Protein AF-0000000078948720 (afdb_homodimer)

Nearest PDB structures (foldseek):
  5k2m-assembly1_A  TM=8.219E-01  e=7.216E-17  Thermococcus kodakarensis KOD1
  3vpd-assembly1_A-2  TM=7.847E-01  e=1.470E-16  Thermus thermophilus
  3vpc-assembly1_D  TM=8.184E-01  e=1.320E-15  Sulfurisphaera tokodaii
  3vpd-assembly1_B-2  TM=8.109E-01  e=1.244E-15  Thermus thermophilus
  3vpc-assembly1_C  TM=8.112E-01  e=2.020E-14  Sulfurisphaera tokodaii

Organism: Halalkalibacterium halodurans (strain ATCC BAA-125 / DSM 18197 / FERM 7344 / JCM 9153 / C-125) (NCBI:txid272558)

Secondary structure (DSSP, 8-state):
--EEEEEES-HHHHHHHHHHHHHTT--EEEEETTSEEEETTSPPPSEEEEE---TTGGGGT-TTHHHHHHHHHHHHHHTT-EEES-HHHHHHHT-HHHHHHHHHHTT-----EEEEESHHHHHHHHGGGTTS-EEEEESS-STTTT-EEESSHHHHHHHHTSTTPPPPTTS-EEEEE----SSSEEEEEEEETTEEEEEEEEE-TT-S----SHHHHGGG----TTS----SEEEETT---THHHHHHHHHHHTT--EEEEEEEE-TT--EEEEEEESS----HHHHHHHT--HHHHHHHHHHHHHHH-/--EEEEEES-HHHHHHHHHHHHHTT--EEEEETTSEEEETTSPPPSEEEEE---TTGGGGT-TTHHHHHHHHHHHHHHTT-EEES-HHHHHHHT-HHHHHHHHHHTT-----EEEEESHHHHHHHHGGGTTS-EEEEESS-STTTT-EEESSHHHHHHHHTSTTPPPPTTSPEEEEE----SSSEEEEEEEETTEEEEEEEEE-TT-S----SHHHHGGG----TTS----SEEEETT---THHHHHHHHHHHTT--EEEEEEEE-TT--EEEEEEESS----HHHHHHHT--HHHHHHHHHHHHHHH-

Structure (mmCIF, N/CA/C/O backbone):
data_AF-0000000078948720-model_v1
#
loop_
_entity.id
_entity.type
_entity.pdbx_description
1 polymer 'BH0835 protein'
#
loop_
_atom_site.group_PDB
_atom_site.id
_atom_site.type_symbol
_atom_site.label_atom_id
_atom_site.label_alt_id
_atom_site.label_comp_id
_atom_site.label_asym_id
_atom_site.label_entity_id
_atom_site.label_seq_id
_atom_site.pdbx_PDB_ins_code
_atom_site.Cartn_x
_atom_site.Cartn_y
_atom_site.Cartn_z
_atom_site.occupancy
_atom_site.B_iso_or_equiv
_atom_site.auth_seq_id
_atom_site.auth_comp_id
_atom_site.auth_asym_id
_atom_site.auth_atom_id
_atom_site.pdbx_PDB_model_num
ATOM 1 N N . MET A 1 1 ? -27.234 -14.805 13.117 1 80.62 1 MET A N 1
ATOM 2 C CA . MET A 1 1 ? -26.109 -15.719 12.938 1 80.62 1 MET A CA 1
ATOM 3 C C . MET A 1 1 ? -24.984 -15.039 12.164 1 80.62 1 MET A C 1
ATOM 5 O O . MET A 1 1 ? -25.234 -14.258 11.25 1 80.62 1 MET A O 1
ATOM 9 N N . LYS A 1 2 ? -23.766 -15.18 12.555 1 94.31 2 LYS A N 1
ATOM 10 C CA . LYS A 1 2 ? -22.609 -14.578 11.875 1 94.31 2 LYS A CA 1
ATOM 11 C C . LYS A 1 2 ? -22.406 -15.195 10.5 1 94.31 2 LYS A C 1
ATOM 13 O O . LYS A 1 2 ? -22.844 -16.312 10.242 1 94.31 2 LYS A O 1
ATOM 18 N N . LYS A 1 3 ? -21.922 -14.422 9.641 1 98.25 3 LYS A N 1
ATOM 19 C CA . LYS A 1 3 ? -21.797 -14.844 8.25 1 98.25 3 LYS A CA 1
ATOM 20 C C . LYS A 1 3 ? -20.328 -14.797 7.805 1 98.25 3 LYS A C 1
ATOM 22 O O . LYS A 1 3 ? -19.469 -14.281 8.523 1 98.25 3 LYS A O 1
ATOM 27 N N . ILE A 1 4 ? -20.156 -15.508 6.68 1 98.81 4 ILE A N 1
ATOM 28 C CA . ILE A 1 4 ? -18.906 -15.344 5.93 1 98.81 4 ILE A CA 1
ATOM 29 C C . ILE A 1 4 ? -19.078 -14.234 4.895 1 98.81 4 ILE A C 1
ATOM 31 O O . ILE A 1 4 ? -20.016 -14.258 4.09 1 98.81 4 ILE A O 1
ATOM 35 N N . TYR A 1 5 ? -18.234 -13.242 4.945 1 98.88 5 TYR A N 1
ATOM 36 C CA . TYR A 1 5 ? -18.203 -12.172 3.957 1 98.88 5 TYR A CA 1
ATOM 37 C C . TYR A 1 5 ? -17.078 -12.375 2.953 1 98.88 5 TYR A C 1
ATOM 39 O O . TYR A 1 5 ? -15.914 -12.461 3.336 1 98.88 5 TYR A O 1
ATOM 47 N N . VAL A 1 6 ? -17.422 -12.523 1.682 1 98.88 6 VAL A N 1
ATOM 48 C CA . VAL A 1 6 ? -16.422 -12.766 0.649 1 98.88 6 VAL A CA 1
ATOM 49 C C . VAL A 1 6 ? -16.156 -11.477 -0.128 1 98.88 6 VAL A C 1
ATOM 51 O O . VAL A 1 6 ? -17.016 -11.016 -0.88 1 98.88 6 VAL A O 1
ATOM 54 N N . ILE A 1 7 ? -15 -10.945 0.055 1 98.81 7 ILE A N 1
ATOM 55 C CA . ILE A 1 7 ? -14.578 -9.711 -0.591 1 98.81 7 ILE A CA 1
ATOM 56 C C . ILE A 1 7 ? -13.914 -10.031 -1.929 1 98.81 7 ILE A C 1
ATOM 58 O O . ILE A 1 7 ? -12.93 -10.773 -1.979 1 98.81 7 ILE A O 1
ATOM 62 N N . HIS A 1 8 ? -14.453 -9.508 -3.01 1 98.44 8 HIS A N 1
ATOM 63 C CA . HIS A 1 8 ? -13.898 -9.836 -4.32 1 98.44 8 HIS A CA 1
ATOM 64 C C . HIS A 1 8 ? -14.375 -8.852 -5.379 1 98.44 8 HIS A C 1
ATOM 66 O O . HIS A 1 8 ? -15.062 -7.875 -5.062 1 98.44 8 HIS A O 1
ATOM 72 N N . GLU A 1 9 ? -13.891 -9 -6.605 1 97.69 9 GLU A N 1
ATOM 73 C CA . GLU A 1 9 ? -14.391 -8.195 -7.719 1 97.69 9 GLU A CA 1
ATOM 74 C C . GLU A 1 9 ? -14.539 -9.039 -8.984 1 97.69 9 GLU A C 1
ATOM 76 O O . GLU A 1 9 ? -14.609 -8.508 -10.086 1 97.69 9 GLU A O 1
ATOM 81 N N . ASN A 1 10 ? -14.445 -10.344 -8.883 1 95.94 10 ASN A N 1
ATOM 82 C CA . ASN A 1 10 ? -14.484 -11.266 -10.016 1 95.94 10 ASN A CA 1
ATOM 83 C C . ASN A 1 10 ? -15.523 -12.367 -9.805 1 95.94 10 ASN A C 1
ATOM 85 O O . ASN A 1 10 ? -15.227 -13.375 -9.164 1 95.94 10 ASN A O 1
ATOM 89 N N . ASP A 1 11 ? -16.609 -12.234 -10.422 1 96.06 11 ASP A N 1
ATOM 90 C CA . ASP A 1 11 ? -17.719 -13.164 -10.25 1 96.06 11 ASP A CA 1
ATOM 91 C C . ASP A 1 11 ? -17.359 -14.555 -10.766 1 96.06 11 ASP A C 1
ATOM 93 O O . ASP A 1 11 ? -17.672 -15.562 -10.133 1 96.06 11 ASP A O 1
ATOM 97 N N . GLU A 1 12 ? -16.688 -14.594 -11.82 1 93.56 12 GLU A N 1
ATOM 98 C CA . GLU A 1 12 ? -16.359 -15.859 -12.469 1 93.56 12 GLU A CA 1
ATOM 99 C C . GLU A 1 12 ? -15.453 -16.719 -11.586 1 93.56 12 GLU A C 1
ATOM 101 O O . GLU A 1 12 ? -15.562 -17.938 -11.586 1 93.56 12 GLU A O 1
ATOM 106 N N . TRP A 1 13 ? -14.625 -16.031 -10.859 1 92.56 13 TRP A N 1
ATOM 107 C CA . TRP A 1 13 ? -13.68 -16.75 -10.008 1 92.56 13 TRP A CA 1
ATOM 108 C C . TRP A 1 13 ? -14.32 -17.125 -8.672 1 92.56 13 TRP A C 1
ATOM 110 O O . TRP A 1 13 ? -13.969 -18.141 -8.07 1 92.56 13 TRP A O 1
ATOM 120 N N . THR A 1 14 ? -15.258 -16.312 -8.242 1 96.81 14 THR A N 1
ATOM 121 C CA . THR A 1 14 ? -15.734 -16.422 -6.867 1 96.81 14 THR A CA 1
ATOM 122 C C . THR A 1 14 ? -16.953 -17.344 -6.797 1 96.81 14 THR A C 1
ATOM 124 O O . THR A 1 14 ? -17.219 -17.938 -5.75 1 96.81 14 THR A O 1
ATOM 127 N N . VAL A 1 15 ? -17.609 -17.578 -7.941 1 97 15 VAL A N 1
ATOM 128 C CA . VAL A 1 15 ? -18.828 -18.391 -7.98 1 97 15 VAL A CA 1
ATOM 129 C C . VAL A 1 15 ? -18.516 -19.797 -7.473 1 97 15 VAL A C 1
ATOM 131 O O . VAL A 1 15 ? -19.359 -20.422 -6.828 1 97 15 VAL A O 1
ATOM 134 N N . HIS A 1 16 ? -17.328 -20.312 -7.68 1 96.62 16 HIS A N 1
ATOM 135 C CA . HIS A 1 16 ? -16.938 -21.656 -7.262 1 96.62 16 HIS A CA 1
ATOM 136 C C . HIS A 1 16 ? -16.938 -21.781 -5.742 1 96.62 16 HIS A C 1
ATOM 138 O O . HIS A 1 16 ? -17.281 -22.828 -5.199 1 96.62 16 HIS A O 1
ATOM 144 N N . LEU A 1 17 ? -16.484 -20.719 -5.059 1 98.12 17 LEU A N 1
ATOM 145 C CA . LEU A 1 17 ? -16.531 -20.719 -3.602 1 98.12 17 LEU A CA 1
ATOM 146 C C . LEU A 1 17 ? -17.969 -20.672 -3.1 1 98.12 17 LEU A C 1
ATOM 148 O O . LEU A 1 17 ? -18.328 -21.406 -2.174 1 98.12 17 LEU A O 1
ATOM 152 N N . PHE A 1 18 ? -18.797 -19.844 -3.688 1 98.56 18 PHE A N 1
ATOM 153 C CA . PHE A 1 18 ? -20.188 -19.719 -3.27 1 98.56 18 PHE A CA 1
ATOM 154 C C . PHE A 1 18 ? -20.906 -21.062 -3.383 1 98.56 18 PHE A C 1
ATOM 156 O O . PHE A 1 18 ? -21.656 -21.453 -2.486 1 98.56 18 PHE A O 1
ATOM 163 N N . LYS A 1 19 ? -20.641 -21.75 -4.445 1 98.19 19 LYS A N 1
ATOM 164 C CA . LYS A 1 19 ? -21.25 -23.078 -4.625 1 98.19 19 LYS A CA 1
ATOM 165 C C . LYS A 1 19 ? -20.875 -24 -3.475 1 98.19 19 LYS A C 1
ATOM 167 O O . LYS A 1 19 ? -21.734 -24.734 -2.965 1 98.19 19 LYS A O 1
ATOM 172 N N . ARG A 1 20 ? -19.594 -24 -3.092 1 98.5 20 ARG A N 1
ATOM 173 C CA . ARG A 1 20 ? -19.141 -24.859 -1.997 1 98.5 20 ARG A CA 1
ATOM 174 C C . ARG A 1 20 ? -19.766 -24.422 -0.674 1 98.5 20 ARG A C 1
ATOM 176 O O . ARG A 1 20 ? -20.141 -25.25 0.152 1 98.5 20 ARG A O 1
ATOM 183 N N . LEU A 1 21 ? -19.859 -23.078 -0.406 1 98.75 21 LEU A N 1
ATOM 184 C CA . LEU A 1 21 ? -20.484 -22.578 0.812 1 98.75 21 LEU A CA 1
ATOM 185 C C . LEU A 1 21 ? -21.953 -23.016 0.893 1 98.75 21 LEU A C 1
ATOM 187 O O . LEU A 1 21 ? -22.422 -23.438 1.956 1 98.75 21 LEU A O 1
ATOM 191 N N . GLU A 1 22 ? -22.625 -22.938 -0.228 1 98.62 22 GLU A N 1
ATOM 192 C CA . GLU A 1 22 ? -24.016 -23.375 -0.285 1 98.62 22 GLU A CA 1
ATOM 193 C C . GLU A 1 22 ? -24.156 -24.875 -0.02 1 98.62 22 GLU A C 1
ATOM 195 O O . GLU A 1 22 ? -25.031 -25.297 0.722 1 98.62 22 GLU A O 1
ATOM 200 N N . GLU A 1 23 ? -23.297 -25.625 -0.616 1 98.38 23 GLU A N 1
ATOM 201 C CA . GLU A 1 23 ? -23.281 -27.062 -0.413 1 98.38 23 GLU A CA 1
ATOM 202 C C . GLU A 1 23 ? -23.125 -27.406 1.063 1 98.38 23 GLU A C 1
ATOM 204 O O . GLU A 1 23 ? -23.703 -28.391 1.541 1 98.38 23 GLU A O 1
ATOM 209 N N . LEU A 1 24 ? -22.391 -26.609 1.765 1 98.38 24 LEU A N 1
ATOM 210 C CA . LEU A 1 24 ? -22.109 -26.875 3.174 1 98.38 24 LEU A CA 1
ATOM 211 C C . LEU A 1 24 ? -23.156 -26.188 4.062 1 98.38 24 LEU A C 1
ATOM 213 O O . LEU A 1 24 ? -23.078 -26.281 5.289 1 98.38 24 LEU A O 1
ATOM 217 N N . GLY A 1 25 ? -24.047 -25.438 3.494 1 98.12 25 GLY A N 1
ATOM 218 C CA . GLY A 1 25 ? -25.094 -24.766 4.242 1 98.12 25 GLY A CA 1
ATOM 219 C C . GLY A 1 25 ? -24.578 -23.594 5.055 1 98.12 25 GLY A C 1
ATOM 220 O O . GLY A 1 25 ? -25.109 -23.297 6.125 1 98.12 25 GLY A O 1
ATOM 221 N N . LEU A 1 26 ? -23.562 -22.969 4.617 1 98.31 26 LEU A N 1
ATOM 222 C CA . LEU A 1 26 ? -22.953 -21.875 5.371 1 98.31 26 LEU A CA 1
ATOM 223 C C . LEU A 1 26 ? -23.547 -20.547 4.953 1 98.31 26 LEU A C 1
ATOM 225 O O . LEU A 1 26 ? -23.703 -20.266 3.76 1 98.31 26 LEU A O 1
ATOM 229 N N . PRO A 1 27 ? -23.953 -19.75 5.934 1 98.5 27 PRO A N 1
ATOM 230 C CA . PRO A 1 27 ? -24.391 -18.391 5.594 1 98.5 27 PRO A CA 1
ATOM 231 C C . PRO A 1 27 ? -23.266 -17.5 5.082 1 98.5 27 PRO A C 1
ATOM 233 O O . PRO A 1 27 ? -22.172 -17.5 5.652 1 98.5 27 PRO A O 1
ATOM 236 N N . TYR A 1 28 ? -23.484 -16.781 3.982 1 98.69 28 TYR A N 1
ATOM 237 C CA . TYR A 1 28 ? -22.453 -15.914 3.443 1 98.69 28 TYR A CA 1
ATOM 238 C C . TYR A 1 28 ? -23.047 -14.672 2.809 1 98.69 28 TYR A C 1
ATOM 240 O O . TYR A 1 28 ? -24.266 -14.609 2.584 1 98.69 28 TYR A O 1
ATOM 248 N N . GLU A 1 29 ? -22.25 -13.609 2.65 1 98.56 29 GLU A N 1
ATOM 249 C CA . GLU A 1 29 ? -22.594 -12.391 1.926 1 98.56 29 GLU A CA 1
ATOM 250 C C . GLU A 1 29 ? -21.562 -12.078 0.854 1 98.56 29 GLU A C 1
ATOM 252 O O . GLU A 1 29 ? -20.359 -12.242 1.078 1 98.56 29 GLU A O 1
ATOM 257 N N . ASP A 1 30 ? -22.047 -11.703 -0.293 1 98.38 30 ASP A N 1
ATOM 258 C CA . ASP A 1 30 ? -21.219 -11.32 -1.436 1 98.38 30 ASP A CA 1
ATOM 259 C C . ASP A 1 30 ? -20.828 -9.852 -1.359 1 98.38 30 ASP A C 1
ATOM 261 O O . ASP A 1 30 ? -21.656 -8.969 -1.604 1 98.38 30 ASP A O 1
ATOM 265 N N . TRP A 1 31 ? -19.594 -9.547 -1.039 1 98.38 31 TRP A N 1
ATOM 266 C CA . TRP A 1 31 ? -19.062 -8.188 -1.033 1 98.38 31 TRP A CA 1
ATOM 267 C C . TRP A 1 31 ? -18.25 -7.91 -2.299 1 98.38 31 TRP A C 1
ATOM 269 O O . TRP A 1 31 ? -17.031 -8.023 -2.297 1 98.38 31 TRP A O 1
ATOM 279 N N . HIS A 1 32 ? -18.969 -7.582 -3.363 1 97.94 32 HIS A N 1
ATOM 280 C CA . HIS A 1 32 ? -18.344 -7.25 -4.637 1 97.94 32 HIS A CA 1
ATOM 281 C C . HIS A 1 32 ? -17.844 -5.805 -4.648 1 97.94 32 HIS A C 1
ATOM 283 O O . HIS A 1 32 ? -18.656 -4.871 -4.566 1 97.94 32 HIS A O 1
ATOM 289 N N . LEU A 1 33 ? -16.562 -5.547 -4.855 1 97.81 33 LEU A N 1
ATOM 290 C CA . LEU A 1 33 ? -15.977 -4.234 -4.645 1 97.81 33 LEU A CA 1
ATOM 291 C C . LEU A 1 33 ? -15.672 -3.555 -5.973 1 97.81 33 LEU A C 1
ATOM 293 O O . LEU A 1 33 ? -14.633 -2.896 -6.117 1 97.81 33 LEU A O 1
ATOM 297 N N . ARG A 1 34 ? -16.5 -3.811 -6.98 1 95.56 34 ARG A N 1
ATOM 298 C CA . ARG A 1 34 ? -16.391 -2.961 -8.164 1 95.56 34 ARG A CA 1
ATOM 299 C C . ARG A 1 34 ? -16.562 -1.491 -7.797 1 95.56 34 ARG A C 1
ATOM 301 O O . ARG A 1 34 ? -15.992 -0.613 -8.445 1 95.56 34 ARG A O 1
ATOM 308 N N . SER A 1 35 ? -17.406 -1.245 -6.902 1 96.31 35 SER A N 1
ATOM 309 C CA . SER A 1 35 ? -17.656 0.013 -6.211 1 96.31 35 SER A CA 1
ATOM 310 C C . SER A 1 35 ? -18.047 -0.228 -4.754 1 96.31 35 SER A C 1
ATOM 312 O O . SER A 1 35 ? -18.188 -1.375 -4.324 1 96.31 35 SER A O 1
ATOM 314 N N . GLY A 1 36 ? -18.078 0.883 -3.951 1 96.88 36 GLY A N 1
ATOM 315 C CA . GLY A 1 36 ? -18.469 0.676 -2.57 1 96.88 36 GLY A CA 1
ATOM 316 C C . GLY A 1 36 ? -18.297 1.908 -1.704 1 96.88 36 GLY A C 1
ATOM 317 O O . GLY A 1 36 ? -17.781 2.932 -2.17 1 96.88 36 GLY A O 1
ATOM 318 N N . SER A 1 37 ? -18.875 1.785 -0.561 1 97.56 37 SER A N 1
ATOM 319 C CA . SER A 1 37 ? -18.766 2.826 0.457 1 97.56 37 SER A CA 1
ATOM 320 C C . SER A 1 37 ? -18.609 2.225 1.85 1 97.56 37 SER A C 1
ATOM 322 O O . SER A 1 37 ? -19.156 1.159 2.137 1 97.56 37 SER A O 1
ATOM 324 N N . ILE A 1 38 ? -17.812 2.877 2.674 1 98 38 ILE A N 1
ATOM 325 C CA . ILE A 1 38 ? -17.562 2.457 4.047 1 98 38 ILE A CA 1
ATOM 326 C C . ILE A 1 38 ? -17.797 3.631 4.996 1 98 38 ILE A C 1
ATOM 328 O O . ILE A 1 38 ? -17.234 4.711 4.805 1 98 38 ILE A O 1
ATOM 332 N N . LYS A 1 39 ? -18.625 3.463 5.922 1 97.75 39 LYS A N 1
ATOM 333 C CA . LYS A 1 39 ? -18.703 4.418 7.023 1 97.75 39 LYS A CA 1
ATOM 334 C C . LYS A 1 39 ? -17.656 4.125 8.086 1 97.75 39 LYS A C 1
ATOM 336 O O . LYS A 1 39 ? -17.875 3.303 8.977 1 97.75 39 LYS A O 1
ATOM 341 N N . LEU A 1 40 ? -16.547 4.848 8.07 1 97.62 40 LEU A N 1
ATOM 342 C CA . LEU A 1 40 ? -15.406 4.539 8.914 1 97.62 40 LEU A CA 1
ATOM 343 C C . LEU A 1 40 ? -15.75 4.719 10.391 1 97.62 40 LEU A C 1
ATOM 345 O O . LEU A 1 40 ? -15.125 4.098 11.258 1 97.62 40 LEU A O 1
ATOM 349 N N . HIS A 1 41 ? -16.703 5.52 10.672 1 94.5 41 HIS A N 1
ATOM 350 C CA . HIS A 1 41 ? -17.062 5.84 12.055 1 94.5 41 HIS A CA 1
ATOM 351 C C . HIS A 1 41 ? -18 4.801 12.641 1 94.5 41 HIS A C 1
ATOM 353 O O . HIS A 1 41 ? -18.359 4.871 13.82 1 94.5 41 HIS A O 1
ATOM 359 N N . GLU A 1 42 ? -18.422 3.883 11.867 1 96.94 42 GLU A N 1
ATOM 360 C CA . GLU A 1 42 ? -19.266 2.785 12.328 1 96.94 42 GLU A CA 1
ATOM 361 C C . GLU A 1 42 ? -18.5 1.468 12.352 1 96.94 42 GLU A C 1
ATOM 363 O O . GLU A 1 42 ? -17.562 1.276 11.578 1 96.94 42 GLU A O 1
ATOM 368 N N . ALA A 1 43 ? -18.938 0.59 13.227 1 97.62 43 ALA A N 1
ATOM 369 C CA . ALA A 1 43 ? -18.312 -0.728 13.297 1 97.62 43 ALA A CA 1
ATOM 370 C C . ALA A 1 43 ? -18.766 -1.607 12.125 1 97.62 43 ALA A C 1
ATOM 372 O O . ALA A 1 43 ? -19.922 -1.561 11.719 1 97.62 43 ALA A O 1
ATOM 373 N N . PRO A 1 44 ? -17.875 -2.406 11.547 1 98 44 PRO A N 1
ATOM 374 C CA . PRO A 1 44 ? -18.281 -3.389 10.547 1 98 44 PRO A CA 1
ATOM 375 C C . PRO A 1 44 ? -19.109 -4.527 11.133 1 98 44 PRO A C 1
ATOM 377 O O . PRO A 1 44 ? -19.156 -4.688 12.359 1 98 44 PRO A O 1
ATOM 380 N N . PRO A 1 45 ? -19.781 -5.25 10.266 1 97.81 45 PRO A N 1
ATOM 381 C CA . PRO A 1 45 ? -20.5 -6.414 10.781 1 97.81 45 PRO A CA 1
ATOM 382 C C . PRO A 1 45 ? -19.578 -7.465 11.391 1 97.81 45 PRO A C 1
ATOM 384 O O . PRO A 1 45 ? -18.359 -7.375 11.25 1 97.81 45 PRO A O 1
ATOM 387 N N . GLU A 1 46 ? -20.266 -8.352 12.164 1 97.56 46 GLU A N 1
ATOM 388 C CA . GLU A 1 46 ? -19.516 -9.469 12.734 1 97.56 46 GLU A CA 1
ATOM 389 C C . GLU A 1 46 ? -19.516 -10.664 11.781 1 97.56 46 GLU A C 1
ATOM 391 O O . GLU A 1 46 ? -20.438 -10.844 10.992 1 97.56 46 GLU A O 1
ATOM 396 N N . GLY A 1 47 ? -18.438 -11.469 11.898 1 98.31 47 GLY A N 1
ATOM 397 C CA . GLY A 1 47 ? -18.281 -12.641 11.055 1 98.31 47 GLY A CA 1
ATOM 398 C C . GLY A 1 47 ? -16.844 -12.875 10.625 1 98.31 47 GLY A C 1
ATOM 399 O O . GLY A 1 47 ? -15.914 -12.453 11.312 1 98.31 47 GLY A O 1
ATOM 400 N N . VAL A 1 48 ? -16.719 -13.711 9.594 1 98.75 48 VAL A N 1
ATOM 401 C CA . VAL A 1 48 ? -15.422 -14.031 9 1 98.75 48 VAL A CA 1
ATOM 402 C C . VAL A 1 48 ? -15.32 -13.398 7.617 1 98.75 48 VAL A C 1
ATOM 404 O O . VAL A 1 48 ? -16.25 -13.492 6.816 1 98.75 48 VAL A O 1
ATOM 407 N N . PHE A 1 49 ? -14.273 -12.734 7.383 1 98.94 49 PHE A N 1
ATOM 408 C CA . PHE A 1 49 ? -14.086 -12.039 6.113 1 98.94 49 PHE A CA 1
ATOM 409 C C . PHE A 1 49 ? -12.961 -12.68 5.309 1 98.94 49 PHE A C 1
ATOM 411 O O . PHE A 1 49 ? -11.859 -12.883 5.824 1 98.94 49 PHE A O 1
ATOM 418 N N . TYR A 1 50 ? -13.25 -13.094 4.121 1 98.88 50 TYR A N 1
ATOM 419 C CA . TYR A 1 50 ? -12.258 -13.672 3.223 1 98.88 50 TYR A CA 1
ATOM 420 C C . TYR A 1 50 ? -12.023 -12.773 2.014 1 98.88 50 TYR A C 1
ATOM 422 O O . TYR A 1 50 ? -12.938 -12.547 1.217 1 98.88 50 TYR A O 1
ATOM 430 N N . ASN A 1 51 ? -10.781 -12.258 1.896 1 98.88 51 ASN A N 1
ATOM 431 C CA . ASN A 1 51 ? -10.406 -11.352 0.818 1 98.88 51 ASN A CA 1
ATOM 432 C C . ASN A 1 51 ? -9.828 -12.109 -0.376 1 98.88 51 ASN A C 1
ATOM 434 O O . ASN A 1 51 ? -8.797 -12.773 -0.259 1 98.88 51 ASN A O 1
ATOM 438 N N . ARG A 1 52 ? -10.5 -11.953 -1.535 1 98.38 52 ARG A N 1
ATOM 439 C CA . ARG A 1 52 ? -10.086 -12.562 -2.793 1 98.38 52 ARG A CA 1
ATOM 440 C C . ARG A 1 52 ? -9.812 -11.5 -3.852 1 98.38 52 ARG A C 1
ATOM 442 O O . ARG A 1 52 ? -10.117 -11.695 -5.031 1 98.38 52 ARG A O 1
ATOM 449 N N . MET A 1 53 ? -9.305 -10.359 -3.391 1 97.88 53 MET A N 1
ATOM 450 C CA . MET A 1 53 ? -9.031 -9.266 -4.32 1 97.88 53 MET A CA 1
ATOM 451 C C . MET A 1 53 ? -7.863 -9.609 -5.238 1 97.88 53 MET A C 1
ATOM 453 O O . MET A 1 53 ? -6.852 -10.141 -4.785 1 97.88 53 MET A O 1
ATOM 457 N N . SER A 1 54 ? -8.055 -9.25 -6.484 1 94.19 54 SER A N 1
ATOM 458 C CA . SER A 1 54 ? -7.059 -9.586 -7.496 1 94.19 54 SER A CA 1
ATOM 459 C C . SER A 1 54 ? -6.277 -8.352 -7.938 1 94.19 54 SER A C 1
ATOM 461 O O . SER A 1 54 ? -6.855 -7.277 -8.117 1 94.19 54 SER A O 1
ATOM 463 N N . ALA A 1 55 ? -5.02 -8.57 -8.203 1 93.75 55 ALA A N 1
ATOM 464 C CA . ALA A 1 55 ? -4.152 -7.508 -8.703 1 93.75 55 ALA A CA 1
ATOM 465 C C . ALA A 1 55 ? -4.531 -7.117 -10.133 1 93.75 55 ALA A C 1
ATOM 467 O O . ALA A 1 55 ? -4.191 -6.027 -10.594 1 93.75 55 ALA A O 1
ATOM 468 N N . SER A 1 56 ? -5.211 -7.969 -10.859 1 92.31 56 SER A N 1
ATOM 469 C CA . SER A 1 56 ? -5.488 -7.734 -12.273 1 92.31 56 SER A CA 1
ATOM 470 C C . SER A 1 56 ? -6.883 -7.152 -12.477 1 92.31 56 SER A C 1
ATOM 472 O O . SER A 1 56 ? -7.418 -7.18 -13.586 1 92.31 56 SER A O 1
ATOM 474 N N . SER A 1 57 ? -7.496 -6.652 -11.383 1 94.38 57 SER A N 1
ATOM 475 C CA . SER A 1 57 ? -8.867 -6.152 -11.422 1 94.38 57 SER A CA 1
ATOM 476 C C . SER A 1 57 ? -9.047 -5.105 -12.516 1 94.38 57 SER A C 1
ATOM 478 O O . SER A 1 57 ? -10.125 -4.992 -13.102 1 94.38 57 SER A O 1
ATOM 480 N N . HIS A 1 58 ? -8.016 -4.348 -12.875 1 92.81 58 HIS A N 1
ATOM 481 C CA . HIS A 1 58 ? -8.094 -3.277 -13.859 1 92.81 58 HIS A CA 1
ATOM 482 C C . HIS A 1 58 ? -8.383 -3.832 -15.25 1 92.81 58 HIS A C 1
ATOM 484 O O . HIS A 1 58 ? -8.938 -3.133 -16.094 1 92.81 58 HIS A O 1
ATOM 490 N N . THR A 1 59 ? -8.07 -5.117 -15.492 1 91.31 59 THR A N 1
ATOM 491 C CA . THR A 1 59 ? -8.297 -5.73 -16.797 1 91.31 59 THR A CA 1
ATOM 492 C C . THR A 1 59 ? -9.781 -6.043 -17 1 91.31 59 THR A C 1
ATOM 494 O O . THR A 1 59 ? -10.211 -6.34 -18.109 1 91.31 59 THR A O 1
ATOM 497 N N . ARG A 1 60 ? -10.539 -5.969 -15.961 1 92.5 60 ARG A N 1
ATOM 498 C CA . ARG A 1 60 ? -11.969 -6.262 -16.031 1 92.5 60 ARG A CA 1
ATOM 499 C C . ARG A 1 60 ? -12.797 -5.016 -15.719 1 92.5 60 ARG A C 1
ATOM 501 O O . ARG A 1 60 ? -13.969 -5.113 -15.375 1 92.5 60 ARG A O 1
ATOM 508 N N . GLY A 1 61 ? -12.18 -3.893 -15.766 1 93.5 61 GLY A N 1
ATOM 509 C CA . GLY A 1 61 ? -12.883 -2.633 -15.586 1 93.5 61 GLY A CA 1
ATOM 510 C C . GLY A 1 61 ? -13.031 -2.234 -14.125 1 93.5 61 GLY A C 1
ATOM 511 O O . GLY A 1 61 ? -13.797 -1.324 -13.805 1 93.5 61 GLY A O 1
ATOM 512 N N . HIS A 1 62 ? -12.336 -2.902 -13.219 1 95.94 62 HIS A N 1
ATOM 513 C CA . HIS A 1 62 ? -12.398 -2.605 -11.789 1 95.94 62 HIS A CA 1
ATOM 514 C C . HIS A 1 62 ? -11.078 -2.045 -11.281 1 95.94 62 HIS A C 1
ATOM 516 O O . HIS A 1 62 ? -10.516 -2.551 -10.305 1 95.94 62 HIS A O 1
ATOM 522 N N . ARG A 1 63 ? -10.688 -0.929 -11.875 1 95.5 63 ARG A N 1
ATOM 523 C CA . ARG A 1 63 ? -9.352 -0.362 -11.703 1 95.5 63 ARG A CA 1
ATOM 524 C C . ARG A 1 63 ? -9.062 -0.098 -10.227 1 95.5 63 ARG A C 1
ATOM 526 O O . ARG A 1 63 ? -7.938 -0.303 -9.766 1 95.5 63 ARG A O 1
ATOM 533 N N . TYR A 1 64 ? -10.062 0.357 -9.445 1 97.44 64 TYR A N 1
ATOM 534 C CA . TYR A 1 64 ? -9.789 0.871 -8.109 1 97.44 64 TYR A CA 1
ATOM 535 C C . TYR A 1 64 ? -10.258 -0.111 -7.043 1 97.44 64 TYR A C 1
ATOM 537 O O . TYR A 1 64 ? -10.273 0.214 -5.852 1 97.44 64 TYR A O 1
ATOM 545 N N . ALA A 1 65 ? -10.617 -1.322 -7.445 1 98 65 ALA A N 1
ATOM 546 C CA . ALA A 1 65 ? -11.117 -2.328 -6.512 1 98 65 ALA A CA 1
ATOM 547 C C . ALA A 1 65 ? -10.062 -2.674 -5.465 1 98 65 ALA A C 1
ATOM 549 O O . ALA A 1 65 ? -10.367 -2.795 -4.277 1 98 65 ALA A O 1
ATOM 550 N N . PRO A 1 66 ? -8.805 -2.818 -5.848 1 98.06 66 PRO A N 1
ATOM 551 C CA . PRO A 1 66 ? -7.805 -3.125 -4.824 1 98.06 66 PRO A CA 1
ATOM 552 C C . PRO A 1 66 ? -7.637 -1.997 -3.811 1 98.06 66 PRO A C 1
ATOM 554 O O . PRO A 1 66 ? -7.426 -2.258 -2.623 1 98.06 66 PRO A O 1
ATOM 557 N N . GLU A 1 67 ? -7.703 -0.723 -4.262 1 98.19 67 GLU A N 1
ATOM 558 C CA . GLU A 1 67 ? -7.629 0.41 -3.344 1 98.19 67 GLU A CA 1
ATOM 559 C C . GLU A 1 67 ? -8.789 0.391 -2.352 1 98.19 67 GLU A C 1
ATOM 561 O O . GLU A 1 67 ? -8.586 0.566 -1.148 1 98.19 67 GLU A O 1
ATOM 566 N N . LEU A 1 68 ? -9.969 0.162 -2.881 1 98.56 68 LEU A N 1
ATOM 567 C CA . LEU A 1 68 ? -11.141 0.076 -2.01 1 98.56 68 LEU A CA 1
ATOM 568 C C . LEU A 1 68 ? -11.008 -1.092 -1.039 1 98.56 68 LEU A C 1
ATOM 570 O O . LEU A 1 68 ? -11.32 -0.958 0.146 1 98.56 68 LEU A O 1
ATOM 574 N N . ALA A 1 69 ? -10.539 -2.223 -1.556 1 98.75 69 ALA A N 1
ATOM 575 C CA . ALA A 1 69 ? -10.32 -3.375 -0.687 1 98.75 69 ALA A CA 1
ATOM 576 C C . ALA A 1 69 ? -9.352 -3.031 0.443 1 98.75 69 ALA A C 1
ATOM 578 O O . ALA A 1 69 ? -9.555 -3.445 1.588 1 98.75 69 ALA A O 1
ATOM 579 N N . GLY A 1 70 ? -8.312 -2.295 0.096 1 98.69 70 GLY A N 1
ATOM 580 C CA . GLY A 1 70 ? -7.387 -1.853 1.128 1 98.69 70 GLY A CA 1
ATOM 581 C C . GLY A 1 70 ? -8.062 -1.069 2.238 1 98.69 70 GLY A C 1
ATOM 582 O O . GLY A 1 70 ? -7.766 -1.274 3.418 1 98.69 70 GLY A O 1
ATOM 583 N N . ALA A 1 71 ? -8.93 -0.206 1.878 1 98.69 71 ALA A N 1
ATOM 584 C CA . ALA A 1 71 ? -9.672 0.583 2.857 1 98.69 71 ALA A CA 1
ATOM 585 C C . ALA A 1 71 ? -10.578 -0.305 3.707 1 98.69 71 ALA A C 1
ATOM 587 O O . ALA A 1 71 ? -10.633 -0.152 4.93 1 98.69 71 ALA A O 1
ATOM 588 N N . VAL A 1 72 ? -11.25 -1.229 3.045 1 98.81 72 VAL A N 1
ATOM 589 C CA . VAL A 1 72 ? -12.141 -2.158 3.736 1 98.81 72 VAL A CA 1
ATOM 590 C C . VAL A 1 72 ? -11.344 -2.977 4.75 1 98.81 72 VAL A C 1
ATOM 592 O O . VAL A 1 72 ? -11.758 -3.121 5.902 1 98.81 72 VAL A O 1
ATOM 595 N N . LEU A 1 73 ? -10.227 -3.477 4.344 1 98.81 73 LEU A N 1
ATOM 596 C CA . LEU A 1 73 ? -9.406 -4.328 5.203 1 98.81 73 LEU A CA 1
ATOM 597 C C . LEU A 1 73 ? -8.891 -3.545 6.402 1 98.81 73 LEU A C 1
ATOM 599 O O . LEU A 1 73 ? -8.875 -4.055 7.527 1 98.81 73 LEU A O 1
ATOM 603 N N . ALA A 1 74 ? -8.453 -2.301 6.164 1 98.5 74 ALA A N 1
ATOM 604 C CA . ALA A 1 74 ? -8.008 -1.466 7.273 1 98.5 74 ALA A CA 1
ATOM 605 C C . ALA A 1 74 ? -9.117 -1.279 8.305 1 98.5 74 ALA A C 1
ATOM 607 O O . ALA A 1 74 ? -8.875 -1.367 9.508 1 98.5 74 ALA A O 1
ATOM 608 N N . TRP A 1 75 ? -10.297 -1.046 7.809 1 98.69 75 TRP A N 1
ATOM 609 C CA . TRP A 1 75 ? -11.484 -0.864 8.633 1 98.69 75 TRP A CA 1
ATOM 610 C C . TRP A 1 75 ? -11.797 -2.131 9.422 1 98.69 75 TRP A C 1
ATOM 612 O O . TRP A 1 75 ? -12.023 -2.076 10.633 1 98.69 75 TRP A O 1
ATOM 622 N N . LEU A 1 76 ? -11.773 -3.26 8.805 1 98.75 76 LEU A N 1
ATOM 623 C CA . LEU A 1 76 ? -12.062 -4.543 9.438 1 98.75 76 LEU A CA 1
ATOM 624 C C . LEU A 1 76 ? -11.008 -4.875 10.492 1 98.75 76 LEU A C 1
ATOM 626 O O . LEU A 1 76 ? -11.344 -5.273 11.609 1 98.75 76 LEU A O 1
ATOM 630 N N . GLU A 1 77 ? -9.766 -4.723 10.172 1 98.44 77 GLU A N 1
ATOM 631 C CA . GLU A 1 77 ? -8.664 -5.094 11.062 1 98.44 77 GLU A CA 1
ATOM 632 C C . GLU A 1 77 ? -8.625 -4.191 12.289 1 98.44 77 GLU A C 1
ATOM 634 O O . GLU A 1 77 ? -8.359 -4.656 13.398 1 98.44 77 GLU A O 1
ATOM 639 N N . ARG A 1 78 ? -8.867 -2.939 12.102 1 97.62 78 ARG A N 1
ATOM 640 C CA . ARG A 1 78 ? -8.906 -2.029 13.242 1 97.62 78 ARG A CA 1
ATOM 641 C C . ARG A 1 78 ? -9.938 -2.492 14.273 1 97.62 78 ARG A C 1
ATOM 643 O O . ARG A 1 78 ? -9.727 -2.34 15.477 1 97.62 78 ARG A O 1
ATOM 650 N N . HIS A 1 79 ? -11 -3.062 13.805 1 97.88 79 HIS A N 1
ATOM 651 C CA . HIS A 1 79 ? -12.086 -3.473 14.688 1 97.88 79 HIS A CA 1
ATOM 652 C C . HIS A 1 79 ? -11.891 -4.91 15.164 1 97.88 79 HIS A C 1
ATOM 654 O O . HIS A 1 79 ? -12.805 -5.496 15.758 1 97.88 79 HIS A O 1
ATOM 660 N N . GLY A 1 80 ? -10.797 -5.555 14.812 1 97.56 80 GLY A N 1
ATOM 661 C CA . GLY A 1 80 ? -10.453 -6.867 15.336 1 97.56 80 GLY A CA 1
ATOM 662 C C . GLY A 1 80 ? -11.227 -7.992 14.68 1 97.56 80 GLY A C 1
ATOM 663 O O . GLY A 1 80 ? -11.398 -9.062 15.266 1 97.56 80 GLY A O 1
ATOM 664 N N . ARG A 1 81 ? -11.734 -7.773 13.492 1 98.44 81 ARG A N 1
ATOM 665 C CA . ARG A 1 81 ? -12.461 -8.828 12.797 1 98.44 81 ARG A CA 1
ATOM 666 C C . ARG A 1 81 ? -11.516 -9.922 12.32 1 98.44 81 ARG A C 1
ATOM 668 O O . ARG A 1 81 ? -10.328 -9.68 12.117 1 98.44 81 ARG A O 1
ATOM 675 N N . THR A 1 82 ? -12.062 -11.156 12.211 1 98.56 82 THR A N 1
ATOM 676 C CA . THR A 1 82 ? -11.32 -12.258 11.602 1 98.56 82 THR A CA 1
ATOM 677 C C . THR A 1 82 ? -11.25 -12.086 10.086 1 98.56 82 THR A C 1
ATOM 679 O O . THR A 1 82 ? -12.258 -12.211 9.398 1 98.56 82 THR A O 1
ATOM 682 N N . VAL A 1 83 ? -10.086 -11.781 9.602 1 98.81 83 VAL A N 1
ATOM 683 C CA . VAL A 1 83 ? -9.898 -11.539 8.18 1 98.81 83 VAL A CA 1
ATOM 684 C C . VAL A 1 83 ? -8.898 -12.539 7.609 1 98.81 83 VAL A C 1
ATOM 686 O O . VAL A 1 83 ? -7.785 -12.672 8.117 1 98.81 83 VAL A O 1
ATOM 689 N N . ILE A 1 84 ? -9.281 -13.328 6.625 1 98.88 84 ILE A N 1
ATOM 690 C CA . ILE A 1 84 ? -8.414 -14.234 5.879 1 98.88 84 ILE A CA 1
ATOM 691 C C . ILE A 1 84 ? -7.84 -13.516 4.66 1 98.88 84 ILE A C 1
ATOM 693 O O . ILE A 1 84 ? -8.586 -12.984 3.838 1 98.88 84 ILE A O 1
ATOM 697 N N . ASN A 1 85 ? -6.531 -13.586 4.555 1 98.81 85 ASN A N 1
ATOM 698 C CA . ASN A 1 85 ? -5.836 -12.844 3.512 1 98.81 85 ASN A CA 1
ATOM 699 C C . ASN A 1 85 ? -6.102 -11.344 3.617 1 98.81 85 ASN A C 1
ATOM 701 O O . ASN A 1 85 ? -6.594 -10.727 2.67 1 98.81 85 ASN A O 1
ATOM 705 N N . GLY A 1 86 ? -5.652 -10.805 4.746 1 98.69 86 GLY A N 1
ATOM 706 C CA . GLY A 1 86 ? -5.895 -9.406 5.086 1 98.69 86 GLY A CA 1
ATOM 707 C C . GLY A 1 86 ? -5.008 -8.445 4.32 1 98.69 86 GLY A C 1
ATOM 708 O O . GLY A 1 86 ? -4.684 -8.68 3.154 1 98.69 86 GLY A O 1
ATOM 709 N N . SER A 1 87 ? -4.68 -7.293 4.926 1 98.44 87 SER A N 1
ATOM 710 C CA . SER A 1 87 ? -3.963 -6.188 4.301 1 98.44 87 SER A CA 1
ATOM 711 C C . SER A 1 87 ? -2.582 -6.625 3.822 1 98.44 87 SER A C 1
ATOM 713 O O . SER A 1 87 ? -2.143 -6.238 2.738 1 98.44 87 SER A O 1
ATOM 715 N N . ARG A 1 88 ? -1.864 -7.391 4.641 1 98.06 88 ARG A N 1
ATOM 716 C CA . ARG A 1 88 ? -0.533 -7.844 4.25 1 98.06 88 ARG A CA 1
ATOM 717 C C . ARG A 1 88 ? -0.6 -8.734 3.016 1 98.06 88 ARG A C 1
ATOM 719 O O . ARG A 1 88 ? 0.223 -8.609 2.105 1 98.06 88 ARG A O 1
ATOM 726 N N . ALA A 1 89 ? -1.597 -9.625 2.982 1 98.69 89 ALA A N 1
ATOM 727 C CA . ALA A 1 89 ? -1.798 -10.461 1.8 1 98.69 89 ALA A CA 1
ATOM 728 C C . ALA A 1 89 ? -2.068 -9.602 0.565 1 98.69 89 ALA A C 1
ATOM 730 O O . ALA A 1 89 ? -1.519 -9.859 -0.508 1 98.69 89 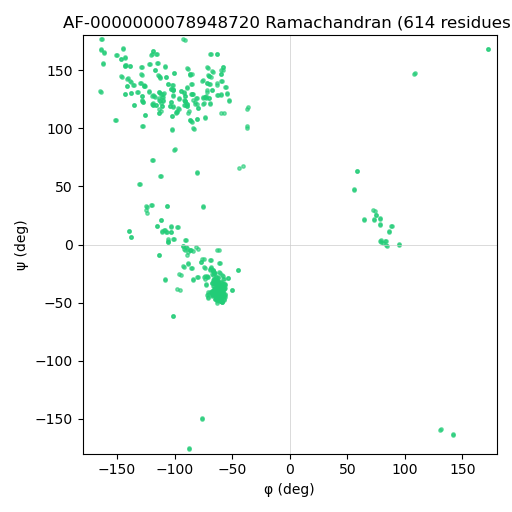ALA A O 1
ATOM 731 N N . LEU A 1 90 ? -2.902 -8.609 0.745 1 98.56 90 LEU A N 1
ATOM 732 C CA . LEU A 1 90 ? -3.201 -7.719 -0.372 1 98.56 90 LEU A CA 1
ATOM 733 C C . LEU A 1 90 ? -1.938 -7.012 -0.854 1 98.56 90 LEU A C 1
ATOM 735 O O . LEU A 1 90 ? -1.723 -6.867 -2.059 1 98.56 90 LEU A O 1
ATOM 739 N N . GLN A 1 91 ? -1.091 -6.625 0.055 1 97.94 91 GLN A N 1
ATOM 740 C CA . GLN A 1 91 ? 0.162 -5.961 -0.29 1 97.94 91 GLN A CA 1
ATOM 741 C C . GLN A 1 91 ? 1.029 -6.852 -1.176 1 97.94 91 GLN A C 1
ATOM 743 O O . GLN A 1 91 ? 1.648 -6.375 -2.129 1 97.94 91 GLN A O 1
ATOM 748 N N . LEU A 1 92 ? 1.09 -8.086 -0.859 1 98.25 92 LEU A N 1
ATOM 749 C CA . LEU A 1 92 ? 1.877 -9.008 -1.674 1 98.25 92 LEU A CA 1
ATOM 750 C C . LEU A 1 92 ? 1.183 -9.289 -3.002 1 98.25 92 LEU A C 1
ATOM 752 O O . LEU A 1 92 ? 1.841 -9.422 -4.035 1 98.25 92 LEU A O 1
ATOM 756 N N . GLU A 1 93 ? -0.148 -9.32 -2.947 1 97.81 93 GLU A N 1
ATOM 757 C CA . GLU A 1 93 ? -0.911 -9.594 -4.16 1 97.81 93 GLU A CA 1
ATOM 758 C C . GLU A 1 93 ? -0.66 -8.531 -5.227 1 97.81 93 GLU A C 1
ATOM 760 O O . GLU A 1 93 ? -0.534 -8.844 -6.41 1 97.81 93 GLU A O 1
ATOM 765 N N . VAL A 1 94 ? -0.456 -7.27 -4.824 1 97.69 94 VAL A N 1
ATOM 766 C CA . VAL A 1 94 ? -0.428 -6.188 -5.805 1 97.69 94 VAL A CA 1
ATOM 767 C C . VAL A 1 94 ? 1.016 -5.766 -6.066 1 97.69 94 VAL A C 1
ATOM 769 O O . VAL A 1 94 ? 1.263 -4.727 -6.68 1 97.69 94 VAL A O 1
ATOM 772 N N . SER A 1 95 ? 2.02 -6.508 -5.609 1 98.12 95 SER A N 1
ATOM 773 C CA . SER A 1 95 ? 3.41 -6.105 -5.801 1 98.12 95 SER A CA 1
ATOM 774 C C . SER A 1 95 ? 4.332 -7.316 -5.855 1 98.12 95 SER A C 1
ATOM 776 O O . SER A 1 95 ? 4.676 -7.891 -4.82 1 98.12 95 SER A O 1
ATOM 778 N N . LYS A 1 96 ? 4.816 -7.621 -7.07 1 97.69 96 LYS A N 1
ATOM 779 C CA . LYS A 1 96 ? 5.777 -8.711 -7.211 1 97.69 96 LYS A CA 1
ATOM 780 C C . LYS A 1 96 ? 7.09 -8.383 -6.508 1 97.69 96 LYS A C 1
ATOM 782 O O . LYS A 1 96 ? 7.762 -9.273 -5.988 1 97.69 96 LYS A O 1
ATOM 787 N N . VAL A 1 97 ? 7.453 -7.125 -6.41 1 98.44 97 VAL A N 1
ATOM 788 C CA . VAL A 1 97 ? 8.641 -6.715 -5.664 1 98.44 97 VAL A CA 1
ATOM 789 C C . VAL A 1 97 ? 8.516 -7.156 -4.207 1 98.44 97 VAL A C 1
ATOM 791 O O . VAL A 1 97 ? 9.422 -7.785 -3.664 1 98.44 97 VAL A O 1
ATOM 794 N N . ASN A 1 98 ? 7.375 -6.863 -3.592 1 98.5 98 ASN A N 1
ATOM 795 C CA . ASN A 1 98 ? 7.156 -7.266 -2.207 1 98.5 98 ASN A CA 1
ATOM 796 C C . ASN A 1 98 ? 7.168 -8.781 -2.055 1 98.5 98 ASN A C 1
ATOM 798 O O . ASN A 1 98 ? 7.625 -9.305 -1.037 1 98.5 98 ASN A O 1
ATOM 802 N N . GLN A 1 99 ? 6.656 -9.477 -3.061 1 98.5 99 GLN A N 1
ATOM 803 C CA . GLN A 1 99 ? 6.707 -10.938 -3.023 1 98.5 99 GLN A CA 1
ATOM 804 C C . GLN A 1 99 ? 8.148 -11.43 -2.965 1 98.5 99 GLN A C 1
ATOM 806 O O . GLN A 1 99 ? 8.492 -12.266 -2.121 1 98.5 99 GLN A O 1
ATOM 811 N N . TYR A 1 100 ? 8.977 -10.93 -3.816 1 98.56 100 TYR A N 1
ATOM 812 C CA . TYR A 1 100 ? 10.359 -11.391 -3.898 1 98.56 100 TYR A CA 1
ATOM 813 C C . TYR A 1 100 ? 11.117 -11.07 -2.619 1 98.56 100 TYR A C 1
ATOM 815 O O . TYR A 1 100 ? 11.906 -11.883 -2.133 1 98.56 100 TYR A O 1
ATOM 823 N N . MET A 1 101 ? 10.867 -9.875 -2.086 1 98.44 101 MET A N 1
ATOM 824 C CA . MET A 1 101 ? 11.508 -9.539 -0.82 1 98.44 101 MET A CA 1
ATOM 825 C C . MET A 1 101 ? 11.07 -10.492 0.287 1 98.44 101 MET A C 1
ATOM 827 O O . MET A 1 101 ? 11.898 -10.945 1.08 1 98.44 101 MET A O 1
ATOM 831 N N . ALA A 1 102 ? 9.789 -10.812 0.317 1 98.25 102 ALA A N 1
ATOM 832 C CA . ALA A 1 102 ? 9.273 -11.742 1.326 1 98.25 102 ALA A CA 1
ATOM 833 C C . ALA A 1 102 ? 9.875 -13.133 1.149 1 98.25 102 ALA A C 1
ATOM 835 O O . ALA A 1 102 ? 10.312 -13.758 2.121 1 98.25 102 ALA A O 1
ATOM 836 N N . LEU A 1 103 ? 9.922 -13.617 -0.084 1 98.69 103 LEU A N 1
ATOM 837 C CA . LEU A 1 103 ? 10.461 -14.938 -0.385 1 98.69 103 LEU A CA 1
ATOM 838 C C . LEU A 1 103 ? 11.938 -15.023 -0.007 1 98.69 103 LEU A C 1
ATOM 840 O O . LEU A 1 103 ? 12.359 -15.961 0.675 1 98.69 103 LEU A O 1
ATOM 844 N N . GLU A 1 104 ? 12.672 -14.039 -0.363 1 97.94 104 GLU A N 1
ATOM 845 C CA . GLU A 1 104 ? 14.117 -14.055 -0.153 1 97.94 104 GLU A CA 1
ATOM 846 C C . GLU A 1 104 ? 14.461 -13.906 1.327 1 97.94 104 GLU A C 1
ATOM 848 O O . GLU A 1 104 ? 15.516 -14.359 1.771 1 97.94 104 GLU A O 1
ATOM 853 N N . THR A 1 105 ? 13.625 -13.273 2.09 1 97.31 105 THR A N 1
ATOM 854 C CA . THR A 1 105 ? 13.805 -13.195 3.535 1 97.31 105 THR A CA 1
ATOM 855 C C . THR A 1 105 ? 13.883 -14.586 4.148 1 97.31 105 THR A C 1
ATOM 857 O O . THR A 1 105 ? 14.562 -14.789 5.156 1 97.31 105 THR A O 1
ATOM 860 N N . PHE A 1 106 ? 13.227 -15.57 3.549 1 97.62 106 PHE A N 1
ATOM 861 C CA . PHE A 1 106 ? 13.211 -16.938 4.066 1 97.62 106 PHE A CA 1
ATOM 862 C C . PHE A 1 106 ? 14.141 -17.828 3.26 1 97.62 106 PHE A C 1
ATOM 864 O O . PHE A 1 106 ? 14.016 -19.062 3.295 1 97.62 106 PHE A O 1
ATOM 871 N N . GLY A 1 107 ? 15 -17.266 2.486 1 97.12 107 GLY A N 1
ATOM 872 C CA . GLY A 1 107 ? 16.031 -17.984 1.767 1 97.12 107 GLY A CA 1
ATOM 873 C C . GLY A 1 107 ? 15.508 -18.688 0.52 1 97.12 107 GLY A C 1
ATOM 874 O O . GLY A 1 107 ? 16.125 -19.625 0.027 1 97.12 107 GLY A O 1
ATOM 875 N N . ILE A 1 108 ? 14.383 -18.328 0.027 1 98.38 108 ILE A N 1
ATOM 876 C CA . ILE A 1 108 ? 13.82 -18.906 -1.196 1 98.38 108 ILE A CA 1
ATOM 877 C C . ILE A 1 108 ? 14.375 -18.156 -2.408 1 98.38 108 ILE A C 1
ATOM 879 O O . ILE A 1 108 ? 14.336 -16.922 -2.463 1 98.38 108 ILE A O 1
ATOM 883 N N . THR A 1 109 ? 14.875 -18.875 -3.359 1 98.12 109 THR A N 1
ATOM 884 C CA . THR A 1 109 ? 15.5 -18.312 -4.551 1 98.12 109 THR A CA 1
ATOM 885 C C . THR A 1 109 ? 14.438 -17.766 -5.504 1 98.12 109 THR A C 1
ATOM 887 O O . THR A 1 109 ? 13.469 -18.469 -5.82 1 98.12 109 THR A O 1
ATOM 890 N N . THR A 1 110 ? 14.57 -16.531 -5.895 1 98.44 110 THR A N 1
ATOM 891 C CA . THR A 1 110 ? 13.75 -15.906 -6.93 1 98.44 110 THR A CA 1
ATOM 892 C C . THR A 1 110 ? 14.602 -15.539 -8.148 1 98.44 110 THR A C 1
ATOM 894 O O . THR A 1 110 ? 15.828 -15.445 -8.047 1 98.44 110 THR A O 1
ATOM 897 N N . PRO A 1 111 ? 14 -15.422 -9.32 1 97.81 111 PRO A N 1
ATOM 898 C CA . PRO A 1 111 ? 14.789 -15 -10.477 1 97.81 111 PRO A CA 1
ATOM 899 C C . PRO A 1 111 ? 15.422 -13.625 -10.297 1 97.81 111 PRO A C 1
ATOM 901 O O . PRO A 1 111 ? 14.836 -12.758 -9.641 1 97.81 111 PRO A O 1
ATOM 904 N N . LYS A 1 112 ? 16.625 -13.461 -10.891 1 97.62 112 LYS A N 1
ATOM 905 C CA . LYS A 1 112 ? 17.219 -12.125 -10.938 1 97.62 112 LYS A CA 1
ATOM 906 C C . LYS A 1 112 ? 16.234 -11.109 -11.523 1 97.62 112 LYS A C 1
ATOM 908 O O . LYS A 1 112 ? 15.734 -11.289 -12.633 1 97.62 112 LYS A O 1
ATOM 913 N N . THR A 1 113 ? 15.969 -10.07 -10.789 1 98.31 113 THR A N 1
ATOM 914 C CA . THR A 1 113 ? 14.938 -9.125 -11.188 1 98.31 113 THR A CA 1
ATOM 915 C C . THR A 1 113 ? 15.422 -7.688 -10.992 1 98.31 113 THR A C 1
ATOM 917 O O . THR A 1 113 ? 16.047 -7.371 -9.977 1 98.31 113 THR A O 1
ATOM 920 N N . ILE A 1 114 ? 15.148 -6.844 -11.953 1 98.5 114 ILE A N 1
ATOM 921 C CA . ILE A 1 114 ? 15.43 -5.414 -11.883 1 98.5 114 ILE A CA 1
ATOM 922 C C . ILE A 1 114 ? 14.125 -4.625 -12.016 1 98.5 114 ILE A C 1
ATOM 924 O O . ILE A 1 114 ? 13.312 -4.898 -12.898 1 98.5 114 ILE A O 1
ATOM 928 N N . VAL A 1 115 ? 13.922 -3.734 -11.07 1 98.56 115 VAL A N 1
ATOM 929 C CA . VAL A 1 115 ? 12.789 -2.818 -11.07 1 98.56 115 VAL A CA 1
ATOM 930 C C . VAL A 1 115 ? 13.117 -1.586 -11.914 1 98.56 115 VAL A C 1
ATOM 932 O O . VAL A 1 115 ? 14.227 -1.053 -11.828 1 98.56 115 VAL A O 1
ATOM 935 N N . ALA A 1 116 ? 12.156 -1.139 -12.703 1 97.88 116 ALA A N 1
ATOM 936 C CA . ALA A 1 116 ? 12.398 0.079 -13.477 1 97.88 116 ALA A CA 1
ATOM 937 C C . ALA A 1 116 ? 11.133 0.928 -13.57 1 97.88 116 ALA A C 1
ATOM 939 O O . ALA A 1 116 ? 10.047 0.408 -13.844 1 97.88 116 ALA A O 1
ATOM 940 N N . VAL A 1 117 ? 11.242 2.189 -13.266 1 97.56 117 VAL A N 1
ATOM 941 C CA . VAL A 1 117 ? 10.266 3.232 -13.57 1 97.56 117 VAL A CA 1
ATOM 942 C C . VAL A 1 117 ? 10.906 4.289 -14.469 1 97.56 117 VAL A C 1
ATOM 944 O O . VAL A 1 117 ? 11.875 4.945 -14.078 1 97.56 117 VAL A O 1
ATOM 947 N N . GLY A 1 118 ? 10.359 4.484 -15.648 1 95.19 118 GLY A N 1
ATOM 948 C CA . GLY A 1 118 ? 10.938 5.344 -16.672 1 95.19 118 GLY A CA 1
ATOM 949 C C . GLY A 1 118 ? 11.516 4.57 -17.844 1 95.19 118 GLY A C 1
ATOM 950 O O . GLY A 1 118 ? 12.094 3.498 -17.656 1 95.19 118 GLY A O 1
ATOM 951 N N . ILE A 1 119 ? 11.438 5.141 -18.984 1 93.75 119 ILE A N 1
ATOM 952 C CA . ILE A 1 119 ? 11.852 4.461 -20.219 1 93.75 119 ILE A CA 1
ATOM 953 C C . ILE A 1 119 ? 13.375 4.336 -20.234 1 93.75 119 ILE A C 1
ATOM 955 O O . ILE A 1 119 ? 13.914 3.279 -20.578 1 93.75 119 ILE A O 1
ATOM 959 N N . LYS A 1 120 ? 14.023 5.398 -19.906 1 95.44 120 LYS A N 1
ATOM 960 C CA . LYS A 1 120 ? 15.484 5.363 -19.891 1 95.44 120 LYS A CA 1
ATOM 961 C C . LYS A 1 120 ? 15.984 4.316 -18.891 1 95.44 120 LYS A C 1
ATOM 963 O O . LYS A 1 120 ? 16.922 3.568 -19.203 1 95.44 120 LYS A O 1
ATOM 968 N N . GLU A 1 121 ? 15.352 4.312 -17.75 1 96.44 121 GLU A N 1
ATOM 969 C CA . GLU A 1 121 ? 15.727 3.352 -16.719 1 96.44 121 GLU A CA 1
ATOM 970 C C . GLU A 1 121 ? 15.5 1.919 -17.188 1 96.44 121 GLU A C 1
ATOM 972 O O . GLU A 1 121 ? 16.266 1.018 -16.859 1 96.44 121 GLU A O 1
ATOM 977 N N . LEU A 1 122 ? 14.461 1.736 -17.922 1 95.44 122 LEU A N 1
ATOM 978 C CA . LEU A 1 122 ? 14.148 0.419 -18.453 1 95.44 122 LEU A CA 1
ATOM 979 C C . LEU A 1 122 ? 15.25 -0.061 -19.406 1 95.44 122 LEU A C 1
ATOM 981 O O . LEU A 1 122 ? 15.688 -1.209 -19.312 1 95.44 122 LEU A O 1
ATOM 985 N N . PHE A 1 123 ? 15.695 0.801 -20.25 1 95.19 123 PHE A N 1
ATOM 986 C CA . PHE A 1 123 ? 16.75 0.457 -21.203 1 95.19 123 PHE A CA 1
ATOM 987 C C . PHE A 1 123 ? 18.062 0.202 -20.469 1 95.19 123 PHE A C 1
ATOM 989 O O . PHE A 1 123 ? 18.781 -0.754 -20.781 1 95.19 123 PHE A O 1
ATOM 996 N N . ASP A 1 124 ? 18.312 1.02 -19.516 1 95.44 124 ASP A N 1
ATOM 997 C CA . ASP A 1 124 ? 19.531 0.826 -18.719 1 95.44 124 ASP A CA 1
ATOM 998 C C . ASP A 1 124 ? 19.5 -0.517 -18 1 95.44 124 ASP A C 1
ATOM 1000 O O . ASP A 1 124 ? 20.516 -1.208 -17.906 1 95.44 124 ASP A O 1
ATOM 1004 N N . ALA A 1 125 ? 18.359 -0.85 -17.453 1 95.62 125 ALA A N 1
ATOM 1005 C CA . ALA A 1 125 ? 18.203 -2.123 -16.766 1 95.62 125 ALA A CA 1
ATOM 1006 C C . ALA A 1 125 ? 18.406 -3.299 -17.719 1 95.62 125 ALA A C 1
ATOM 1008 O O . ALA A 1 125 ? 18.984 -4.316 -17.328 1 95.62 125 ALA A O 1
ATOM 1009 N N . ALA A 1 126 ? 17.969 -3.168 -18.891 1 95.38 126 ALA A N 1
ATOM 1010 C CA . ALA A 1 126 ? 18.078 -4.238 -19.875 1 95.38 126 ALA A CA 1
ATOM 1011 C C . ALA A 1 126 ? 19.531 -4.574 -20.156 1 95.38 126 ALA A C 1
ATOM 1013 O O . ALA A 1 126 ? 19.875 -5.719 -20.469 1 95.38 126 ALA A O 1
ATOM 1014 N N . ALA A 1 127 ? 20.359 -3.576 -20.062 1 94.94 127 ALA A N 1
ATOM 1015 C CA . ALA A 1 127 ? 21.781 -3.773 -20.328 1 94.94 127 ALA A CA 1
ATOM 1016 C C . ALA A 1 127 ? 22.375 -4.84 -19.406 1 94.94 127 ALA A C 1
ATOM 1018 O O . ALA A 1 127 ? 23.328 -5.523 -19.766 1 94.94 127 ALA A O 1
ATOM 1019 N N . SER A 1 128 ? 21.766 -4.98 -18.266 1 94.75 128 SER A N 1
ATOM 1020 C CA . SER A 1 128 ? 22.219 -5.973 -17.297 1 94.75 128 SER A CA 1
ATOM 1021 C C . SER A 1 128 ? 21.969 -7.391 -17.797 1 94.75 128 SER A C 1
ATOM 1023 O O . SER A 1 128 ? 22.516 -8.352 -17.25 1 94.75 128 SER A O 1
ATOM 1025 N N . PHE A 1 129 ? 21.188 -7.562 -18.812 1 94.81 129 PHE A N 1
ATOM 1026 C CA . PHE A 1 129 ? 20.844 -8.875 -19.344 1 94.81 129 PHE A CA 1
ATOM 1027 C C . PHE A 1 129 ? 21.453 -9.086 -20.719 1 94.81 129 PHE A C 1
ATOM 1029 O O . PHE A 1 129 ? 20.969 -9.898 -21.5 1 94.81 129 PHE A O 1
ATOM 1036 N N . GLU A 1 130 ? 22.469 -8.359 -21.047 1 92.5 130 GLU A N 1
ATOM 1037 C CA . GLU A 1 130 ? 23.141 -8.516 -22.328 1 92.5 130 GLU A CA 1
ATOM 1038 C C . GLU A 1 130 ? 23.578 -9.961 -22.547 1 92.5 130 GLU A C 1
ATOM 1040 O O . GLU A 1 130 ? 24.203 -10.562 -21.672 1 92.5 130 GLU A O 1
ATOM 1045 N N . GLY A 1 131 ? 23.234 -10.492 -23.672 1 91.62 131 GLY A N 1
ATOM 1046 C CA . GLY A 1 131 ? 23.625 -11.836 -24.047 1 91.62 131 GLY A CA 1
ATOM 1047 C C . GLY A 1 131 ? 22.781 -12.914 -23.406 1 91.62 131 GLY A C 1
ATOM 1048 O O . GLY A 1 131 ? 23.062 -14.109 -23.562 1 91.62 131 GLY A O 1
ATOM 1049 N N . GLN A 1 132 ? 21.797 -12.492 -22.688 1 92.81 132 GLN A N 1
ATOM 1050 C CA . GLN A 1 132 ? 20.906 -13.438 -22.016 1 92.81 132 GLN A CA 1
ATOM 1051 C C . GLN A 1 132 ? 19.438 -13.133 -22.312 1 92.81 132 GLN A C 1
ATOM 1053 O O . GLN A 1 132 ? 19.078 -11.977 -22.531 1 92.81 132 GLN A O 1
ATOM 1058 N N . ALA A 1 133 ? 18.672 -14.219 -22.375 1 93.88 133 ALA A N 1
ATOM 1059 C CA . ALA A 1 133 ? 17.234 -14.016 -22.5 1 93.88 133 ALA A CA 1
ATOM 1060 C C . ALA A 1 133 ? 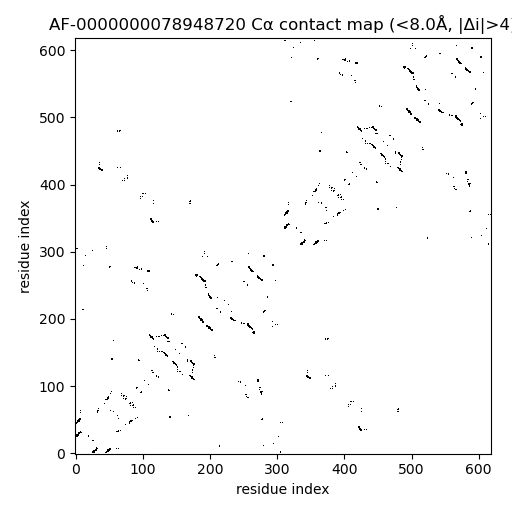16.641 -13.453 -21.219 1 93.88 133 ALA A C 1
ATOM 1062 O O . ALA A 1 133 ? 17.125 -13.758 -20.125 1 93.88 133 ALA A O 1
ATOM 1063 N N . PHE A 1 134 ? 15.641 -12.609 -21.344 1 95.88 134 PHE A N 1
ATOM 1064 C CA . PHE A 1 134 ? 14.961 -12.016 -20.188 1 95.88 134 PHE A CA 1
ATOM 1065 C C . PHE A 1 134 ? 13.508 -11.703 -20.516 1 95.88 134 PHE A C 1
ATOM 1067 O O . PHE A 1 134 ? 13.109 -11.75 -21.688 1 95.88 134 PHE A O 1
ATOM 1074 N N . ILE A 1 135 ? 12.711 -11.5 -19.531 1 95.38 135 ILE A N 1
ATOM 1075 C CA . ILE A 1 135 ? 11.305 -11.172 -19.734 1 95.38 135 ILE A CA 1
ATOM 1076 C C . ILE A 1 135 ? 10.984 -9.836 -19.062 1 95.38 135 ILE A C 1
ATOM 1078 O O . ILE A 1 135 ? 11.719 -9.391 -18.172 1 95.38 135 ILE A O 1
ATOM 1082 N N . THR A 1 136 ? 9.969 -9.133 -19.516 1 94.75 136 THR A N 1
ATOM 1083 C CA . THR A 1 136 ? 9.344 -8.047 -18.766 1 94.75 136 THR A CA 1
ATOM 1084 C C . THR A 1 136 ? 8.047 -8.523 -18.109 1 94.75 136 THR A C 1
ATOM 1086 O O . THR A 1 136 ? 7.395 -9.445 -18.609 1 94.75 136 THR A O 1
ATOM 1089 N N . LYS A 1 137 ? 7.781 -7.965 -17 1 94.38 137 LYS A N 1
ATOM 1090 C CA . LYS A 1 137 ? 6.527 -8.211 -16.297 1 94.38 137 LYS A CA 1
ATOM 1091 C C . LYS A 1 137 ? 6.059 -6.961 -15.555 1 94.38 137 LYS A C 1
ATOM 1093 O O . LYS A 1 137 ? 6.875 -6.141 -15.125 1 94.38 137 LYS A O 1
ATOM 1098 N N . HIS A 1 138 ? 4.746 -6.82 -15.539 1 95.75 138 HIS A N 1
ATOM 1099 C CA . HIS A 1 138 ? 4.223 -5.758 -14.68 1 95.75 138 HIS A CA 1
ATOM 1100 C C . HIS A 1 138 ? 4.359 -6.117 -13.211 1 95.75 138 HIS A C 1
ATOM 1102 O O . HIS A 1 138 ? 4.129 -7.266 -12.82 1 95.75 138 HIS A O 1
ATOM 1108 N N . ASN A 1 139 ? 4.727 -5.184 -12.375 1 97.56 139 ASN A N 1
ATOM 1109 C CA . ASN A 1 139 ? 4.816 -5.398 -10.938 1 97.56 139 ASN A CA 1
ATOM 1110 C C . ASN A 1 139 ? 3.455 -5.734 -10.336 1 97.56 139 ASN A C 1
ATOM 1112 O O . ASN A 1 139 ? 3.346 -6.641 -9.508 1 97.56 139 ASN A O 1
ATOM 1116 N N . ARG A 1 140 ? 2.482 -4.988 -10.711 1 95.06 140 ARG A N 1
ATOM 1117 C CA . ARG A 1 140 ? 1.095 -5.262 -10.352 1 95.06 140 ARG A CA 1
ATOM 1118 C C . ARG A 1 140 ? 0.34 -5.883 -11.523 1 95.06 140 ARG A C 1
ATOM 1120 O O . ARG A 1 140 ? -0.093 -5.18 -12.438 1 95.06 140 ARG A O 1
ATOM 1127 N N . ALA A 1 141 ? 0.225 -7.184 -11.453 1 82.44 141 ALA A N 1
ATOM 1128 C CA . ALA A 1 141 ? -0.447 -7.848 -12.57 1 82.44 141 ALA A CA 1
ATOM 1129 C C . ALA A 1 141 ? -0.914 -9.242 -12.172 1 82.44 141 ALA A C 1
ATOM 1131 O O . ALA A 1 141 ? -0.609 -9.719 -11.078 1 82.44 141 ALA A O 1
ATOM 1132 N N . GLY A 1 142 ? -1.775 -9.734 -13.039 1 75.19 142 GLY A N 1
ATOM 1133 C CA . GLY A 1 142 ? -2.254 -11.109 -13.023 1 75.19 142 GLY A CA 1
ATOM 1134 C C . GLY A 1 142 ? -2.449 -11.695 -14.406 1 75.19 142 GLY A C 1
ATOM 1135 O O . GLY A 1 142 ? -2.449 -10.961 -15.398 1 75.19 142 GLY A O 1
ATOM 1136 N N . LYS A 1 143 ? -2.355 -12.945 -14.492 1 68.88 143 LYS A N 1
ATOM 1137 C CA . LYS A 1 143 ? -2.666 -13.695 -15.703 1 68.88 143 LYS A CA 1
ATOM 1138 C C . LYS A 1 143 ? -1.586 -13.5 -16.766 1 68.88 143 LYS A C 1
ATOM 1140 O O . LYS A 1 143 ? -1.885 -13.43 -17.953 1 68.88 143 LYS A O 1
ATOM 1145 N N . GLY A 1 144 ? -0.436 -13.133 -16.406 1 72.44 144 GLY A N 1
ATOM 1146 C CA . GLY A 1 144 ? 0.681 -13 -17.328 1 72.44 144 GLY A CA 1
ATOM 1147 C C . GLY A 1 144 ? 0.754 -11.641 -17.984 1 72.44 144 GLY A C 1
ATOM 1148 O O . GLY A 1 144 ? 1.462 -11.461 -18.984 1 72.44 144 GLY A O 1
ATOM 1149 N N . LEU A 1 145 ? 0.117 -10.672 -17.516 1 73.88 145 LEU A N 1
ATOM 1150 C CA . LEU A 1 145 ? 0.104 -9.336 -18.094 1 73.88 145 LEU A CA 1
ATOM 1151 C C . LEU A 1 145 ? 1.512 -8.75 -18.156 1 73.88 145 LEU A C 1
ATOM 1153 O O . LEU A 1 145 ? 2.242 -8.789 -17.156 1 73.88 145 LEU A O 1
ATOM 1157 N N . GLY A 1 146 ? 1.842 -8.273 -19.297 1 74.56 146 GLY A N 1
ATOM 1158 C CA . GLY A 1 146 ? 3.109 -7.586 -19.5 1 74.56 146 GLY A CA 1
ATOM 1159 C C . GLY A 1 146 ? 4.281 -8.531 -19.641 1 74.56 146 GLY A C 1
ATOM 1160 O O . GLY A 1 146 ? 5.43 -8.102 -19.75 1 74.56 146 GLY A O 1
ATOM 1161 N N . VAL A 1 147 ? 3.926 -9.781 -19.609 1 84.38 147 VAL A N 1
ATOM 1162 C CA . VAL A 1 147 ? 5.02 -10.742 -19.734 1 84.38 147 VAL A CA 1
ATOM 1163 C C . VAL A 1 147 ? 5.426 -10.883 -21.203 1 84.38 147 VAL A C 1
ATOM 1165 O O . VAL A 1 147 ? 4.598 -11.219 -22.047 1 84.38 147 VAL A O 1
ATOM 1168 N N . GLN A 1 148 ? 6.625 -10.531 -21.531 1 89.12 148 GLN A N 1
ATOM 1169 C CA . 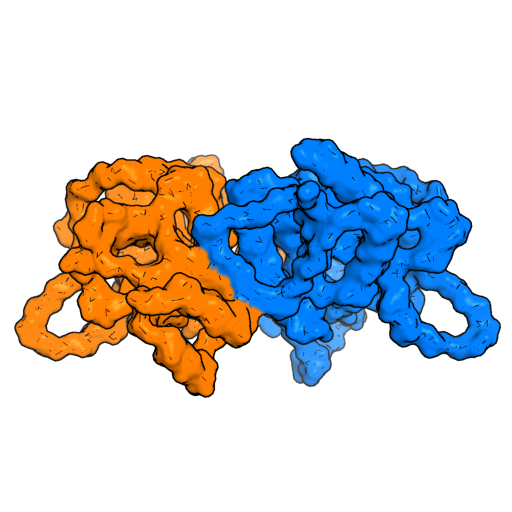GLN A 1 148 ? 7.215 -10.656 -22.859 1 89.12 148 GLN A CA 1
ATOM 1170 C C . GLN A 1 148 ? 8.648 -11.164 -22.781 1 89.12 148 GLN A C 1
ATOM 1172 O O . GLN A 1 148 ? 9.43 -10.711 -21.938 1 89.12 148 GLN A O 1
ATOM 1177 N N . LEU A 1 149 ? 8.867 -12.148 -23.578 1 91.75 149 LEU A N 1
ATOM 1178 C CA . LEU A 1 149 ? 10.211 -12.719 -23.641 1 91.75 149 LEU A CA 1
ATOM 1179 C C . LEU A 1 149 ? 11.055 -11.992 -24.688 1 91.75 149 LEU A C 1
ATOM 1181 O O . LEU A 1 149 ? 10.586 -11.719 -25.797 1 91.75 149 LEU A O 1
ATOM 1185 N N . PHE A 1 150 ? 12.305 -11.664 -24.328 1 93.31 150 PHE A N 1
ATOM 1186 C CA . PHE A 1 150 ? 13.25 -11.008 -25.234 1 93.31 150 PHE A CA 1
ATOM 1187 C C . PHE A 1 150 ? 14.555 -11.789 -25.297 1 93.31 150 PHE A C 1
ATOM 1189 O O . PHE A 1 150 ? 15.086 -12.211 -24.266 1 93.31 150 PHE A O 1
ATOM 1196 N N . GLN A 1 151 ? 15.023 -11.883 -26.547 1 91 151 GLN A N 1
ATOM 1197 C CA . GLN A 1 151 ? 16.312 -12.539 -26.734 1 91 151 GLN A CA 1
ATOM 1198 C C . GLN A 1 151 ? 17.438 -11.516 -26.797 1 91 151 GLN A C 1
ATOM 1200 O O . GLN A 1 151 ? 18.609 -11.852 -26.562 1 91 151 GLN A O 1
ATOM 1205 N N . HIS A 1 152 ? 17.047 -10.328 -27.203 1 90.56 152 HIS A N 1
ATOM 1206 C CA . HIS A 1 152 ? 18.031 -9.25 -27.344 1 90.56 152 HIS A CA 1
ATOM 1207 C C . HIS A 1 152 ? 17.453 -7.93 -26.828 1 90.56 152 HIS A C 1
ATOM 1209 O O . HIS A 1 152 ? 16.25 -7.707 -26.875 1 90.56 152 HIS A O 1
ATOM 1215 N N . ILE A 1 153 ? 18.344 -7.094 -26.406 1 92.69 153 ILE A N 1
ATOM 1216 C CA . ILE A 1 153 ? 17.969 -5.801 -25.844 1 92.69 153 ILE A CA 1
ATOM 1217 C C . ILE A 1 153 ? 17.266 -4.949 -26.906 1 92.69 153 ILE A C 1
ATOM 1219 O O . ILE A 1 153 ? 16.344 -4.199 -26.594 1 92.69 153 ILE A O 1
ATOM 1223 N N . SER A 1 154 ? 17.688 -5.102 -28.125 1 92.81 154 SER A N 1
ATOM 1224 C CA . SER A 1 154 ? 17.109 -4.312 -29.219 1 92.81 154 SER A CA 1
ATOM 1225 C C . SER A 1 154 ? 15.633 -4.605 -29.391 1 92.81 154 SER A C 1
ATOM 1227 O O . SER A 1 154 ? 14.852 -3.715 -29.734 1 92.81 154 SER A O 1
ATOM 1229 N N . ALA A 1 155 ? 15.273 -5.832 -29.125 1 92.62 155 ALA A N 1
ATOM 1230 C CA . ALA A 1 155 ? 13.867 -6.215 -29.234 1 92.62 155 ALA A CA 1
ATOM 1231 C C . ALA A 1 155 ? 13.023 -5.504 -28.172 1 92.62 155 ALA A C 1
ATOM 1233 O O . ALA A 1 155 ? 11.867 -5.156 -28.422 1 92.62 155 ALA A O 1
ATOM 1234 N N . LEU A 1 156 ? 13.562 -5.309 -27 1 93.44 156 LEU A N 1
ATOM 1235 C CA . LEU A 1 156 ? 12.867 -4.562 -25.953 1 93.44 156 LEU A CA 1
ATOM 1236 C C . LEU A 1 156 ? 12.625 -3.123 -26.391 1 93.44 156 LEU A C 1
ATOM 1238 O O . LEU A 1 156 ? 11.531 -2.584 -26.188 1 93.44 156 LEU A O 1
ATOM 1242 N N . LYS A 1 157 ? 13.641 -2.498 -26.922 1 92.56 157 LYS A N 1
ATOM 1243 C CA . LYS A 1 157 ? 13.531 -1.115 -27.375 1 92.56 157 LYS A CA 1
ATOM 1244 C C . LYS A 1 157 ? 12.406 -0.966 -28.406 1 92.56 157 LYS A C 1
ATOM 1246 O O . LYS A 1 157 ? 11.602 -0.035 -28.312 1 92.56 157 LYS A O 1
ATOM 1251 N N . GLU A 1 158 ? 12.375 -1.879 -29.312 1 93.19 158 GLU A N 1
ATOM 1252 C CA . GLU A 1 158 ? 11.32 -1.871 -30.344 1 93.19 158 GLU A CA 1
ATOM 1253 C C . GLU A 1 158 ? 9.945 -2.012 -29.703 1 93.19 158 GLU A C 1
ATOM 1255 O O . GLU A 1 158 ? 9 -1.311 -30.094 1 93.19 158 GLU A O 1
ATOM 1260 N N . TYR A 1 159 ? 9.891 -2.938 -28.812 1 92.06 159 TYR A N 1
ATOM 1261 C CA . TYR A 1 159 ? 8.633 -3.186 -28.125 1 92.06 159 TYR A CA 1
ATOM 1262 C C . TYR A 1 159 ? 8.172 -1.949 -27.359 1 92.06 159 TYR A C 1
ATOM 1264 O O . TYR A 1 159 ? 7.027 -1.515 -27.5 1 92.06 159 TYR A O 1
ATOM 1272 N N . VAL A 1 160 ? 9.039 -1.278 -26.578 1 92.56 160 VAL A N 1
ATOM 1273 C CA . VAL A 1 160 ? 8.727 -0.151 -25.703 1 92.56 160 VAL A CA 1
ATOM 1274 C C . VAL A 1 160 ? 8.336 1.062 -26.547 1 92.56 160 VAL A C 1
ATOM 1276 O O . VAL A 1 160 ? 7.484 1.854 -26.141 1 92.56 160 VAL A O 1
ATOM 1279 N N . GLU A 1 161 ? 8.914 1.197 -27.688 1 91.5 161 GLU A N 1
ATOM 1280 C CA . GLU A 1 161 ? 8.656 2.338 -28.562 1 91.5 161 GLU A CA 1
ATOM 1281 C C . GLU A 1 161 ? 7.434 2.094 -29.438 1 91.5 161 GLU A C 1
ATOM 1283 O O . GLU A 1 161 ? 6.98 2.994 -30.156 1 91.5 161 GLU A O 1
ATOM 1288 N N . SER A 1 162 ? 6.91 0.926 -29.328 1 91.44 162 SER A N 1
ATOM 1289 C CA . SER A 1 162 ? 5.75 0.59 -30.156 1 91.44 162 SER A CA 1
ATOM 1290 C C . SER A 1 162 ? 4.449 0.898 -29.422 1 91.44 162 SER A C 1
ATOM 1292 O O . SER A 1 162 ? 4.457 1.247 -28.25 1 91.44 162 SER A O 1
ATOM 1294 N N . ASP A 1 163 ? 3.293 0.698 -30.094 1 91.56 163 ASP A N 1
ATOM 1295 C CA . ASP A 1 163 ? 1.959 0.899 -29.531 1 91.56 163 ASP A CA 1
ATOM 1296 C C . ASP A 1 163 ? 1.524 -0.303 -28.703 1 91.56 163 ASP A C 1
ATOM 1298 O O . ASP A 1 163 ? 0.489 -0.261 -28.031 1 91.56 163 ASP A O 1
ATOM 1302 N N . GLU A 1 164 ? 2.406 -1.271 -28.703 1 86.81 164 GLU A N 1
ATOM 1303 C CA . GLU A 1 164 ? 2.061 -2.498 -27.984 1 86.81 164 GLU A CA 1
ATOM 1304 C C . GLU A 1 164 ? 2.48 -2.428 -26.531 1 86.81 164 GLU A C 1
ATOM 1306 O O . GLU A 1 164 ? 2.023 -3.225 -25.703 1 86.81 164 GLU A O 1
ATOM 1311 N N . PHE A 1 165 ? 3.338 -1.46 -26.312 1 89.12 165 PHE A N 1
ATOM 1312 C CA . PHE A 1 165 ? 3.826 -1.357 -24.938 1 89.12 165 PHE A CA 1
ATOM 1313 C C . PHE A 1 165 ? 2.721 -0.882 -24.016 1 89.12 165 PHE A C 1
ATOM 1315 O O . PHE A 1 165 ? 2.133 0.18 -24.219 1 89.12 165 PHE A O 1
ATOM 1322 N N . GLU A 1 166 ? 2.424 -1.696 -23.016 1 87.75 166 GLU A N 1
ATOM 1323 C CA . GLU A 1 166 ? 1.417 -1.355 -22.016 1 87.75 166 GLU A CA 1
ATOM 1324 C C . GLU A 1 166 ? 2.066 -0.909 -20.703 1 87.75 166 GLU A C 1
ATOM 1326 O O . GLU A 1 166 ? 2.811 -1.67 -20.078 1 87.75 166 GLU A O 1
ATOM 1331 N N . GLU A 1 167 ? 1.729 0.297 -20.281 1 89 167 GLU A N 1
ATOM 1332 C CA . GLU A 1 167 ? 2.232 0.807 -19.016 1 89 167 GLU A CA 1
ATOM 1333 C C . GLU A 1 167 ? 1.546 0.124 -17.828 1 89 167 GLU A C 1
ATOM 1335 O O . GLU A 1 167 ? 0.317 0.026 -17.797 1 89 167 GLU A O 1
ATOM 1340 N N . PRO A 1 168 ? 2.361 -0.404 -16.953 1 93.94 168 PRO A N 1
ATOM 1341 C CA . PRO A 1 168 ? 1.752 -1.004 -15.766 1 93.94 168 PRO A CA 1
ATOM 1342 C C . PRO A 1 168 ? 0.902 -0.012 -14.977 1 93.94 168 PRO A C 1
ATOM 1344 O O . PRO A 1 168 ? 1.193 1.188 -14.969 1 93.94 168 PRO A O 1
ATOM 1347 N N . VAL A 1 169 ? -0.115 -0.509 -14.242 1 94.19 169 VAL A N 1
ATOM 1348 C CA . VAL A 1 169 ? -1.043 0.314 -13.469 1 94.19 169 VAL A CA 1
ATOM 1349 C C . VAL A 1 169 ? -0.283 1.08 -12.391 1 94.19 169 VAL A C 1
ATOM 1351 O O . VAL A 1 169 ? -0.64 2.213 -12.055 1 94.19 169 VAL A O 1
ATOM 1354 N N . ASP A 1 170 ? 0.796 0.509 -11.938 1 96.5 170 ASP A N 1
ATOM 1355 C CA . ASP A 1 170 ? 1.558 1.155 -10.875 1 96.5 170 ASP A CA 1
ATOM 1356 C C . ASP A 1 170 ? 2.844 1.775 -11.414 1 96.5 170 ASP A C 1
ATOM 1358 O O . ASP A 1 170 ? 3.715 2.182 -10.641 1 96.5 170 ASP A O 1
ATOM 1362 N N . GLY A 1 171 ? 3.086 1.719 -12.648 1 96.62 171 GLY A N 1
ATOM 1363 C CA . GLY A 1 171 ? 4.207 2.379 -13.297 1 96.62 171 GLY A CA 1
ATOM 1364 C C . GLY A 1 171 ? 5.496 1.579 -13.219 1 96.62 171 GLY A C 1
ATOM 1365 O O . GLY A 1 171 ? 6.516 1.985 -13.781 1 96.62 171 GLY A O 1
ATOM 1366 N N . ILE A 1 172 ? 5.492 0.43 -12.594 1 97.81 172 ILE A N 1
ATOM 1367 C CA . ILE A 1 172 ? 6.719 -0.328 -12.367 1 97.81 172 ILE A CA 1
ATOM 1368 C C . ILE A 1 172 ? 6.781 -1.507 -13.336 1 97.81 172 ILE A C 1
ATOM 1370 O O . ILE A 1 172 ? 5.902 -2.369 -13.328 1 97.81 172 ILE A O 1
ATOM 1374 N N . THR A 1 173 ? 7.793 -1.523 -14.148 1 97.06 173 THR A N 1
ATOM 1375 C CA . THR A 1 173 ? 8.117 -2.662 -15.008 1 97.06 173 THR A CA 1
ATOM 1376 C C . THR A 1 173 ? 9.289 -3.449 -14.438 1 97.06 173 THR A C 1
ATOM 1378 O O . THR A 1 173 ? 10.281 -2.863 -13.984 1 97.06 173 THR A O 1
ATOM 1381 N N . LEU A 1 174 ? 9.117 -4.746 -14.422 1 97.56 174 LEU A N 1
ATOM 1382 C CA . LEU A 1 174 ? 10.195 -5.625 -13.984 1 97.56 174 LEU A CA 1
ATOM 1383 C C . LEU A 1 174 ? 10.898 -6.258 -15.18 1 97.56 174 LEU A C 1
ATOM 1385 O O . LEU A 1 174 ? 10.25 -6.676 -16.141 1 97.56 174 LEU A O 1
ATOM 1389 N N . LEU A 1 175 ? 12.156 -6.23 -15.156 1 97.31 175 LEU A N 1
ATOM 1390 C CA . LEU A 1 175 ? 12.984 -7.082 -16 1 97.31 175 LEU A CA 1
ATOM 1391 C C . LEU A 1 175 ? 13.531 -8.266 -15.219 1 97.31 175 LEU A C 1
ATOM 1393 O O . LEU A 1 175 ? 14.117 -8.086 -14.141 1 97.31 175 LEU A O 1
ATOM 1397 N N . GLN A 1 176 ? 13.328 -9.438 -15.758 1 97.19 176 GLN A N 1
ATOM 1398 C CA . GLN A 1 176 ? 13.648 -10.641 -14.992 1 97.19 176 GLN A CA 1
ATOM 1399 C C . GLN A 1 176 ? 14.328 -11.688 -15.867 1 97.19 176 GLN A C 1
ATOM 1401 O O . GLN A 1 176 ? 13.945 -11.867 -17.031 1 97.19 176 GLN A O 1
ATOM 1406 N N . GLN A 1 177 ? 15.289 -12.328 -15.312 1 96 177 GLN A N 1
ATOM 1407 C CA . GLN A 1 177 ? 15.953 -13.391 -16.062 1 96 177 GLN A CA 1
ATOM 1408 C C . GLN A 1 177 ? 14.969 -14.477 -16.469 1 96 177 GLN A C 1
ATOM 1410 O O . GLN A 1 177 ? 14.055 -14.812 -15.711 1 96 177 GLN A O 1
ATOM 1415 N N . TYR A 1 178 ? 15.133 -14.961 -17.625 1 94.62 178 TYR A N 1
ATOM 1416 C CA . TYR A 1 178 ? 14.32 -16.078 -18.125 1 94.62 178 TYR A CA 1
ATOM 1417 C C . TYR A 1 178 ? 14.844 -17.406 -17.594 1 94.62 178 TYR A C 1
ATOM 1419 O O . TYR A 1 178 ? 16.031 -17.703 -17.75 1 94.62 178 TYR A O 1
ATOM 1427 N N . ILE A 1 179 ? 13.977 -18.172 -16.984 1 94.69 179 ILE A N 1
ATOM 1428 C CA . ILE A 1 179 ? 14.344 -19.484 -16.5 1 94.69 179 ILE A CA 1
ATOM 1429 C C . ILE A 1 179 ? 13.914 -20.547 -17.5 1 94.69 179 ILE A C 1
ATOM 1431 O O . ILE A 1 179 ? 12.719 -20.75 -17.719 1 94.69 179 ILE A O 1
ATOM 1435 N N . GLN A 1 180 ? 14.828 -21.156 -18.047 1 89.94 180 GLN A N 1
ATOM 1436 C CA . GLN A 1 180 ? 14.531 -22.234 -19 1 89.94 180 GLN A CA 1
ATOM 1437 C C . GLN A 1 180 ? 14.375 -23.578 -18.266 1 89.94 180 GLN A C 1
ATOM 1439 O O . GLN A 1 180 ? 15.328 -24.078 -17.688 1 89.94 180 GLN A O 1
ATOM 1444 N N . ALA A 1 181 ? 13.18 -24.078 -18.328 1 90.25 181 ALA A N 1
ATOM 1445 C CA . ALA A 1 181 ? 12.914 -25.375 -17.734 1 90.25 181 ALA A CA 1
ATOM 1446 C C . ALA A 1 181 ? 13.219 -26.5 -18.734 1 90.25 181 ALA A C 1
ATOM 1448 O O . ALA A 1 181 ? 13.055 -26.328 -19.938 1 90.25 181 ALA A O 1
ATOM 1449 N N . PRO A 1 182 ? 13.711 -27.672 -18.203 1 90.5 182 PRO A N 1
ATOM 1450 C CA . PRO A 1 182 ? 13.945 -28.797 -19.125 1 90.5 182 PRO A CA 1
ATOM 1451 C C . PRO A 1 182 ? 12.672 -29.281 -19.812 1 90.5 182 PRO A C 1
ATOM 1453 O O . PRO A 1 182 ? 12.703 -29.672 -20.984 1 90.5 182 PRO A O 1
ATOM 1456 N N . GLU A 1 183 ? 11.617 -29.266 -19.047 1 88 183 GLU A N 1
ATOM 1457 C CA . GLU A 1 183 ? 10.289 -29.547 -19.578 1 88 183 GLU A CA 1
ATOM 1458 C C . GLU A 1 183 ? 9.367 -28.344 -19.438 1 88 183 GLU A C 1
ATOM 1460 O O . GLU A 1 183 ? 9.508 -27.547 -18.516 1 88 183 GLU A O 1
ATOM 1465 N N . PRO A 1 184 ? 8.461 -28.25 -20.328 1 86.12 184 PRO A N 1
ATOM 1466 C CA . PRO A 1 184 ? 7.641 -27.031 -20.391 1 86.12 184 PRO A CA 1
ATOM 1467 C C . PRO A 1 184 ? 6.508 -27.031 -19.359 1 86.12 184 PRO A C 1
ATOM 1469 O O . PRO A 1 184 ? 5.332 -27 -19.734 1 86.12 184 PRO A O 1
ATOM 1472 N N . TYR A 1 185 ? 6.879 -27.062 -18.156 1 89.25 185 TYR A N 1
ATOM 1473 C CA . TYR A 1 185 ? 5.852 -26.938 -17.125 1 89.25 185 TYR A CA 1
ATOM 1474 C C . TYR A 1 185 ? 6.367 -26.125 -15.945 1 89.25 185 TYR A C 1
ATOM 1476 O O . TYR A 1 185 ? 7.578 -26 -15.742 1 89.25 185 TYR A O 1
ATOM 1484 N N . ILE A 1 186 ? 5.465 -25.531 -15.25 1 93.06 186 ILE A N 1
ATOM 1485 C CA . ILE A 1 186 ? 5.715 -24.938 -13.945 1 93.06 186 ILE A CA 1
ATOM 1486 C C . ILE A 1 186 ? 4.898 -25.656 -12.875 1 93.06 186 ILE A C 1
ATOM 1488 O O . ILE A 1 186 ? 4.055 -26.5 -13.195 1 93.06 186 ILE A O 1
ATOM 1492 N N . THR A 1 187 ? 5.27 -25.438 -11.688 1 94.94 187 THR A N 1
ATOM 1493 C CA . THR A 1 187 ? 4.539 -26.031 -10.578 1 94.94 187 THR A CA 1
ATOM 1494 C C . THR A 1 187 ? 3.854 -24.953 -9.742 1 94.94 187 THR A C 1
ATOM 1496 O O . THR A 1 187 ? 4.445 -23.906 -9.469 1 94.94 187 THR A O 1
ATOM 1499 N N . ARG A 1 188 ? 2.637 -25.141 -9.477 1 96.38 188 ARG A N 1
ATOM 1500 C CA . ARG A 1 188 ? 1.891 -24.297 -8.547 1 96.38 188 ARG A CA 1
ATOM 1501 C C . ARG A 1 188 ? 1.528 -25.062 -7.281 1 96.38 188 ARG A C 1
ATOM 1503 O O . ARG A 1 188 ? 0.909 -26.125 -7.352 1 96.38 188 ARG A O 1
ATOM 1510 N N . CYS A 1 189 ? 1.984 -24.609 -6.176 1 98 189 CYS A N 1
ATOM 1511 C CA . CYS A 1 189 ? 1.688 -25.203 -4.879 1 98 189 CYS A CA 1
ATOM 1512 C C . CYS A 1 189 ? 0.529 -24.484 -4.199 1 98 189 CYS A C 1
ATOM 1514 O O . CYS A 1 189 ? 0.585 -23.281 -3.982 1 98 189 CYS A O 1
ATOM 1516 N N . GLU A 1 190 ? -0.471 -25.25 -3.824 1 98.12 190 GLU A N 1
ATOM 1517 C CA . GLU A 1 190 ? -1.686 -24.688 -3.242 1 98.12 190 GLU A CA 1
ATOM 1518 C C . GLU A 1 190 ? -1.7 -24.859 -1.726 1 98.12 190 GLU A C 1
ATOM 1520 O O . GLU A 1 190 ? -1.32 -25.906 -1.208 1 98.12 190 GLU A O 1
ATOM 1525 N N . PHE A 1 191 ? -2.123 -23.781 -1.093 1 98.69 191 PHE A N 1
ATOM 1526 C CA . PHE A 1 191 ? -2.164 -23.781 0.365 1 98.69 191 PHE A CA 1
ATOM 1527 C C . PHE A 1 191 ? -3.527 -23.312 0.865 1 98.69 191 PHE A C 1
ATOM 1529 O O . PHE A 1 191 ? -4.109 -22.375 0.317 1 98.69 191 PHE A O 1
ATOM 1536 N N . VAL A 1 192 ? -4.074 -23.938 1.886 1 98.75 192 VAL A N 1
ATOM 1537 C CA . VAL A 1 192 ? -5.289 -23.547 2.592 1 98.75 192 VAL A CA 1
ATOM 1538 C C . VAL A 1 192 ? -5.051 -23.578 4.098 1 98.75 192 VAL A C 1
ATOM 1540 O O . VAL A 1 192 ? -4.508 -24.562 4.621 1 98.75 192 VAL A O 1
ATOM 1543 N N . GLY A 1 193 ? -5.434 -22.5 4.805 1 98.38 193 GLY A N 1
ATOM 1544 C CA . GLY A 1 193 ? -5.156 -22.391 6.23 1 98.38 193 GLY A CA 1
ATOM 1545 C C . GLY A 1 193 ? -3.674 -22.328 6.543 1 98.38 193 GLY A C 1
ATOM 1546 O O . GLY A 1 193 ? -3.244 -22.719 7.629 1 98.38 193 GLY A O 1
ATOM 1547 N N . GLY A 1 194 ? -2.879 -21.938 5.539 1 98.25 194 GLY A N 1
ATOM 1548 C CA . GLY A 1 194 ? -1.438 -21.828 5.707 1 98.25 194 GLY A CA 1
ATOM 1549 C C . GLY A 1 194 ? -0.722 -23.156 5.52 1 98.25 194 GLY A C 1
ATOM 1550 O O . GLY A 1 194 ? 0.503 -23.234 5.641 1 98.25 194 GLY A O 1
ATOM 1551 N N . ALA A 1 195 ? -1.458 -24.203 5.176 1 97.94 195 ALA A N 1
ATOM 1552 C CA . ALA A 1 195 ? -0.886 -25.547 5.051 1 97.94 195 ALA A CA 1
ATOM 1553 C C . ALA A 1 195 ? -0.937 -26.031 3.604 1 97.94 195 ALA A C 1
ATOM 1555 O O . ALA A 1 195 ? -1.911 -25.766 2.893 1 97.94 195 ALA A O 1
ATOM 1556 N N . PHE A 1 196 ? 0.09 -26.781 3.258 1 98.12 196 PHE A N 1
ATOM 1557 C CA . PHE A 1 196 ? 0.197 -27.328 1.91 1 98.12 196 PHE A CA 1
ATOM 1558 C C . PHE A 1 196 ? -0.956 -28.281 1.62 1 98.12 196 PHE A C 1
ATOM 1560 O O . PHE A 1 196 ? -1.272 -29.156 2.438 1 98.12 196 PHE A O 1
ATOM 1567 N N . LEU A 1 197 ? -1.668 -28.094 0.487 1 97.19 197 LEU A N 1
ATOM 1568 C CA . LEU A 1 197 ? -2.771 -28.953 0.06 1 97.19 197 LEU A CA 1
ATOM 1569 C C . LEU A 1 197 ? -2.316 -29.922 -1.021 1 97.19 197 LEU A C 1
ATOM 1571 O O . LEU A 1 197 ? -2.287 -31.141 -0.798 1 97.19 197 LEU A O 1
ATOM 1575 N N . TYR A 1 198 ? -1.86 -29.391 -2.168 1 96.94 198 TYR A N 1
ATOM 1576 C CA . TYR A 1 198 ? -1.308 -30.172 -3.266 1 96.94 198 TYR A CA 1
ATOM 1577 C C . TYR A 1 198 ? -0.534 -29.281 -4.234 1 96.94 198 TYR A C 1
ATOM 1579 O O . TYR A 1 198 ? -0.582 -28.047 -4.133 1 96.94 198 TYR A O 1
ATOM 1587 N N . ALA A 1 199 ? 0.189 -29.891 -5.086 1 97.06 199 ALA A N 1
ATOM 1588 C CA . ALA A 1 199 ? 0.881 -29.203 -6.168 1 97.06 199 ALA A CA 1
ATOM 1589 C C . ALA A 1 199 ? 0.292 -29.578 -7.527 1 97.06 199 ALA A C 1
ATOM 1591 O O . ALA A 1 199 ? -0.147 -30.703 -7.73 1 97.06 199 ALA A O 1
ATOM 1592 N N . VAL A 1 200 ? 0.252 -28.609 -8.391 1 95.06 200 VAL A N 1
ATOM 1593 C CA . VAL A 1 200 ? -0.259 -28.828 -9.742 1 95.06 200 VAL A CA 1
ATOM 1594 C C . VAL A 1 200 ? 0.812 -28.469 -10.766 1 95.06 200 VAL A C 1
ATOM 1596 O O . VAL A 1 200 ? 1.463 -27.422 -10.648 1 95.06 200 VAL A O 1
ATOM 1599 N N . ARG A 1 201 ? 1.014 -29.359 -11.68 1 92.44 201 ARG A N 1
ATOM 1600 C CA . ARG A 1 201 ? 1.847 -29.047 -12.844 1 92.44 201 ARG A CA 1
ATOM 1601 C C . ARG A 1 201 ? 1.041 -28.344 -13.922 1 92.44 201 ARG A C 1
ATOM 1603 O O . ARG A 1 201 ? -0.063 -28.766 -14.266 1 92.44 201 ARG A O 1
ATOM 1610 N N . VAL A 1 202 ? 1.625 -27.25 -14.352 1 89.62 202 VAL A N 1
ATOM 1611 C CA . VAL A 1 202 ? 0.963 -26.469 -15.383 1 89.62 202 VAL A CA 1
ATOM 1612 C C . VAL A 1 202 ? 1.812 -26.453 -16.656 1 89.62 202 VAL A C 1
ATOM 1614 O O . VAL A 1 202 ? 2.961 -26.016 -16.641 1 89.62 202 VAL A O 1
ATOM 1617 N N . ASP A 1 203 ? 1.265 -26.938 -17.703 1 86.75 203 ASP A N 1
ATOM 1618 C CA . ASP A 1 203 ? 1.937 -26.984 -19 1 86.75 203 ASP A CA 1
ATOM 1619 C C . ASP A 1 203 ? 2.076 -25.578 -19.578 1 86.75 203 ASP A C 1
ATOM 1621 O O . ASP A 1 203 ? 1.087 -24.859 -19.734 1 86.75 203 ASP A O 1
ATOM 1625 N N . THR A 1 204 ? 3.275 -25.156 -19.938 1 78.88 204 THR A N 1
ATOM 1626 C CA . THR A 1 204 ? 3.533 -23.797 -20.422 1 78.88 204 THR A CA 1
ATOM 1627 C C . THR A 1 204 ? 3.834 -23.797 -21.906 1 78.88 204 THR A C 1
ATOM 1629 O O . THR A 1 204 ? 4.305 -22.781 -22.453 1 78.88 204 THR A O 1
ATOM 1632 N N . SER A 1 205 ? 3.594 -24.859 -22.578 1 74.81 205 SER A N 1
ATOM 1633 C CA . SER A 1 205 ? 3.949 -24.984 -23.984 1 74.81 205 SER A CA 1
ATOM 1634 C C . SER A 1 205 ? 3.232 -23.953 -24.844 1 74.81 205 SER A C 1
ATOM 1636 O O . SER A 1 205 ? 3.74 -23.531 -25.891 1 74.81 205 SER A O 1
ATOM 1638 N N . GLU A 1 206 ? 2.119 -23.5 -24.328 1 69.38 206 GLU A N 1
ATOM 1639 C CA . GLU A 1 206 ? 1.317 -22.578 -25.125 1 69.38 206 GLU A CA 1
ATOM 1640 C C . GLU A 1 206 ? 1.536 -21.125 -24.688 1 69.38 206 GLU A C 1
ATOM 1642 O O . GLU A 1 206 ? 0.865 -20.219 -25.188 1 69.38 206 GLU A O 1
ATOM 1647 N N . GLY A 1 207 ? 2.432 -20.844 -23.766 1 70.31 207 GLY A N 1
ATOM 1648 C CA . GLY A 1 207 ? 2.697 -19.453 -23.406 1 70.31 207 GLY A CA 1
ATOM 1649 C C . GLY A 1 207 ? 2.676 -19.203 -21.922 1 70.31 207 GLY A C 1
ATOM 1650 O O . GLY A 1 207 ? 2.893 -20.125 -21.125 1 70.31 207 GLY A O 1
ATOM 1651 N N . PHE A 1 208 ? 2.471 -17.875 -21.609 1 69.38 208 PHE A N 1
ATOM 1652 C CA . PHE A 1 208 ? 2.703 -17.469 -20.234 1 69.38 208 PHE A CA 1
ATOM 1653 C C . PHE A 1 208 ? 1.385 -17.234 -19.5 1 69.38 208 PHE A C 1
ATOM 1655 O O . PHE A 1 208 ? 1.37 -16.734 -18.375 1 69.38 208 PHE A O 1
ATOM 1662 N N . GLU A 1 209 ? 0.239 -17.469 -20.125 1 64.69 209 GLU A N 1
ATOM 1663 C CA . GLU A 1 209 ? -1.042 -17.375 -19.422 1 64.69 209 GLU A CA 1
ATOM 1664 C C . GLU A 1 209 ? -1.314 -18.641 -18.609 1 64.69 209 GLU A C 1
ATOM 1666 O O . GLU A 1 209 ? -1.657 -19.688 -19.172 1 64.69 209 GLU A O 1
ATOM 1671 N N . LEU A 1 210 ? -1.24 -18.625 -17.312 1 69.56 210 LEU A N 1
ATOM 1672 C CA . LEU A 1 210 ? -1.178 -19.828 -16.5 1 69.56 210 LEU A CA 1
ATOM 1673 C C . LEU A 1 210 ? -2.291 -19.828 -15.453 1 69.56 210 LEU A C 1
ATOM 1675 O O . LEU A 1 210 ? -2.182 -20.5 -14.43 1 69.56 210 LEU A O 1
ATOM 1679 N N . CYS A 1 211 ? -3.416 -19.203 -15.758 1 70.56 211 CYS A N 1
ATOM 1680 C CA . CYS A 1 211 ? -4.512 -19.188 -14.797 1 70.56 211 CYS A CA 1
ATOM 1681 C C . CYS A 1 211 ? -5.227 -20.531 -14.758 1 70.56 211 CYS A C 1
ATOM 1683 O O . CYS A 1 211 ? -5.773 -20.984 -15.766 1 70.56 211 CYS A O 1
ATOM 1685 N N . PRO A 1 212 ? -5.297 -21.219 -13.609 1 69.38 212 PRO A N 1
ATOM 1686 C CA . PRO A 1 212 ? -5.941 -22.531 -13.523 1 69.38 212 PRO A CA 1
ATOM 1687 C C . PRO A 1 212 ? -7.469 -22.438 -13.508 1 69.38 212 PRO A C 1
ATOM 1689 O O . PRO A 1 212 ? -8.148 -23.453 -13.641 1 69.38 212 PRO A O 1
ATOM 1692 N N . ALA A 1 213 ? -7.965 -21.219 -13.25 1 65.06 213 ALA A N 1
ATOM 1693 C CA . ALA A 1 213 ? -9.414 -21.094 -13.172 1 65.06 213 ALA A CA 1
ATOM 1694 C C . ALA A 1 213 ? -10.086 -21.594 -14.445 1 65.06 213 ALA A C 1
ATOM 1696 O O . ALA A 1 213 ? -9.602 -21.344 -15.555 1 65.06 213 ALA A O 1
ATOM 1697 N N . ASP A 1 214 ? -11.18 -22.375 -14.391 1 61.88 214 ASP A N 1
ATOM 1698 C CA . ASP A 1 214 ? -11.922 -22.922 -15.523 1 61.88 214 ASP A CA 1
ATOM 1699 C C . ASP A 1 214 ? -12.258 -21.812 -16.531 1 61.88 214 ASP A C 1
ATOM 1701 O O . ASP A 1 214 ? -12.211 -22.047 -17.75 1 61.88 214 ASP A O 1
ATOM 1705 N N . ALA A 1 215 ? -12.586 -20.719 -15.961 1 58.88 215 ALA A N 1
ATOM 1706 C CA . ALA A 1 215 ? -13 -19.609 -16.812 1 58.88 215 ALA A CA 1
ATOM 1707 C C . ALA A 1 215 ? -11.852 -19.141 -17.703 1 58.88 215 ALA A C 1
ATOM 1709 O O . ALA A 1 215 ? -12.078 -18.578 -18.781 1 58.88 215 ALA A O 1
ATOM 1710 N N . CYS A 1 216 ? -10.656 -19.328 -17.25 1 60.88 216 CYS A N 1
ATOM 1711 C CA . CYS A 1 216 ? -9.477 -18.922 -18 1 60.88 216 CYS A CA 1
ATOM 1712 C C . CYS A 1 216 ? -9.141 -19.938 -19.078 1 60.88 216 CYS A C 1
ATOM 1714 O O . CYS A 1 216 ? -8.438 -19.625 -20.047 1 60.88 216 CYS A O 1
ATOM 1716 N N . SER A 1 217 ? -9.477 -21.203 -18.922 1 49.56 217 SER A N 1
ATOM 1717 C CA . SER A 1 217 ? -9.164 -22.281 -19.844 1 49.56 217 SER A CA 1
ATOM 1718 C C . SER A 1 217 ? -10.023 -22.203 -21.094 1 49.56 217 SER A C 1
ATOM 1720 O O . SER A 1 217 ? -9.617 -22.656 -22.172 1 49.56 217 SER A O 1
ATOM 1722 N N . ILE A 1 218 ? -11.156 -21.656 -21.031 1 44.62 218 ILE A N 1
ATOM 1723 C CA . ILE A 1 218 ? -12.07 -21.609 -22.172 1 44.62 218 ILE A CA 1
ATOM 1724 C C . ILE A 1 218 ? -11.453 -20.797 -23.297 1 44.62 218 ILE A C 1
ATOM 1726 O O . ILE A 1 218 ? -11.594 -21.141 -24.469 1 44.62 218 ILE A O 1
ATOM 1730 N N . GLU A 1 219 ? -10.711 -19.891 -22.906 1 43.22 219 GLU A N 1
ATOM 1731 C CA . GLU A 1 219 ? -10.172 -19.078 -24 1 43.22 219 GLU A CA 1
ATOM 1732 C C . GLU A 1 219 ? -9.094 -19.844 -24.766 1 43.22 219 GLU A C 1
ATOM 1734 O O . GLU A 1 219 ? -8.797 -19.531 -25.906 1 43.22 219 GLU A O 1
ATOM 1739 N N . SER A 1 220 ? -8.531 -20.875 -24.094 1 40.5 220 SER A N 1
ATOM 1740 C CA . SER A 1 220 ? -7.488 -21.641 -24.781 1 40.5 220 SER A CA 1
ATOM 1741 C C . SER A 1 220 ? -8.086 -22.781 -25.578 1 40.5 220 SER A C 1
ATOM 1743 O O . SER A 1 220 ? -7.355 -23.547 -26.219 1 40.5 220 SER A O 1
ATOM 1745 N N . LYS A 1 221 ? -9.312 -23.141 -25.578 1 40.09 221 LYS A N 1
ATOM 1746 C CA . LYS A 1 221 ? -10 -24.266 -26.219 1 40.09 221 LYS A CA 1
ATOM 1747 C C . LYS A 1 221 ? -9.922 -24.172 -27.734 1 40.09 221 LYS A C 1
ATOM 1749 O O . LYS A 1 221 ? -10.523 -24.969 -28.453 1 40.09 221 LYS A O 1
ATOM 1754 N N . PHE A 1 222 ? -9.422 -23.203 -28.281 1 35.94 222 PHE A N 1
ATOM 1755 C CA . PHE A 1 222 ? -9.414 -23.312 -29.734 1 35.94 222 PHE A CA 1
ATOM 1756 C C . PHE A 1 222 ? -8.328 -24.281 -30.203 1 35.94 222 PHE A C 1
ATOM 1758 O O . PHE A 1 222 ? -7.289 -23.844 -30.719 1 35.94 222 PHE A O 1
ATOM 1765 N N . CYS A 1 223 ? -8.047 -25.359 -29.391 1 34.22 223 CYS A N 1
ATOM 1766 C CA . CYS A 1 223 ? -7.184 -26.375 -29.984 1 34.22 223 CYS A CA 1
ATOM 1767 C C . CYS A 1 223 ? -7.902 -27.109 -31.109 1 34.22 223 CYS A C 1
ATOM 1769 O O . CYS A 1 223 ? -9.102 -27.391 -31.016 1 34.22 223 CYS A O 1
ATOM 1771 N N . PRO A 1 224 ? -7.242 -27.531 -32.25 1 35.94 224 PRO A N 1
ATOM 1772 C CA . PRO A 1 224 ? -7.812 -28.375 -33.281 1 35.94 224 PRO A CA 1
ATOM 1773 C C . PRO A 1 224 ? -8.297 -29.719 -32.75 1 35.94 224 PRO A C 1
ATOM 1775 O O . PRO A 1 224 ? -7.777 -30.219 -31.75 1 35.94 224 PRO A O 1
ATOM 1778 N N . VAL A 1 225 ? -9.359 -30.578 -33.188 1 43.09 225 VAL A N 1
ATOM 1779 C CA . VAL A 1 225 ? -10.281 -31.688 -32.938 1 43.09 225 VAL A CA 1
ATOM 1780 C C . VAL A 1 225 ? -9.5 -32.938 -32.562 1 43.09 225 VAL A C 1
ATOM 1782 O O . VAL A 1 225 ? -9.984 -33.781 -31.812 1 43.09 225 VAL A O 1
ATOM 1785 N N . GLY A 1 226 ? -8.25 -33.281 -33.062 1 39.5 226 GLY A N 1
ATOM 1786 C CA . GLY A 1 226 ? -7.793 -34.656 -33.094 1 39.5 226 GLY A CA 1
ATOM 1787 C C . GLY A 1 226 ? -6.941 -35.062 -31.906 1 39.5 226 GLY A C 1
ATOM 1788 O O . GLY A 1 226 ? -6.59 -36.219 -31.75 1 39.5 226 GLY A O 1
ATOM 1789 N N . GLU A 1 227 ? -6.035 -34.25 -31.359 1 39.41 227 GLU A N 1
ATOM 1790 C CA . GLU A 1 227 ? -5.156 -34.719 -30.297 1 39.41 227 GLU A CA 1
ATOM 1791 C C . GLU A 1 227 ? -5.844 -34.656 -28.938 1 39.41 227 GLU A C 1
ATOM 1793 O O . GLU A 1 227 ? -6.648 -33.75 -28.703 1 39.41 227 GLU A O 1
ATOM 1798 N N . GLU A 1 228 ? -5.949 -35.844 -28.203 1 42.09 228 GLU A N 1
ATOM 1799 C CA . GLU A 1 228 ? -6.457 -35.906 -26.844 1 42.09 228 GLU A CA 1
ATOM 1800 C C . GLU A 1 228 ? -6.008 -34.688 -26.031 1 42.09 228 GLU A C 1
ATOM 1802 O O . GLU A 1 228 ? -4.824 -34.344 -26 1 42.09 228 GLU A O 1
ATOM 1807 N N . PRO A 1 229 ? -6.777 -33.688 -25.812 1 46 229 PRO A N 1
ATOM 1808 C CA . PRO A 1 229 ? -6.434 -32.5 -25.062 1 46 229 PRO A CA 1
ATOM 1809 C C . PRO A 1 229 ? -5.621 -32.781 -23.797 1 46 229 PRO A C 1
ATOM 1811 O O . PRO A 1 229 ? -6.051 -33.562 -22.953 1 46 229 PRO A O 1
ATOM 1814 N N . THR A 1 230 ? -4.266 -33.281 -23.875 1 53.25 230 THR A N 1
ATOM 1815 C CA . THR A 1 230 ? -3.51 -33.344 -22.625 1 53.25 230 THR A CA 1
ATOM 1816 C C . THR A 1 230 ? -3.84 -32.156 -21.734 1 53.25 230 THR A C 1
ATOM 1818 O O . THR A 1 230 ? -3.902 -31.016 -22.203 1 53.25 230 THR A O 1
ATOM 1821 N N . SER A 1 231 ? -4.418 -32.438 -20.578 1 70.31 231 SER A N 1
ATOM 1822 C CA . SER A 1 231 ? -4.91 -31.453 -19.625 1 70.31 231 SER A CA 1
ATOM 1823 C C . SER A 1 231 ? -3.797 -30.5 -19.188 1 70.31 231 SER A C 1
ATOM 1825 O O . SER A 1 231 ? -2.705 -30.953 -18.828 1 70.31 231 SER A O 1
ATOM 1827 N N . LYS A 1 232 ? -3.789 -29.281 -19.469 1 83 232 LYS A N 1
ATOM 1828 C CA . LYS A 1 232 ? -2.879 -28.188 -19.125 1 83 232 LYS A CA 1
ATOM 1829 C C . LYS A 1 232 ? -2.525 -28.234 -17.641 1 83 232 LYS A C 1
ATOM 1831 O O . LYS A 1 232 ? -1.413 -27.859 -17.25 1 83 232 LYS A O 1
ATOM 1836 N N . PHE A 1 233 ? -3.398 -28.906 -16.859 1 88.56 233 PHE A N 1
ATOM 1837 C CA . PHE A 1 233 ? -3.223 -28.922 -15.406 1 88.56 233 PHE A CA 1
ATOM 1838 C C . PHE A 1 233 ? -3.258 -30.359 -14.883 1 88.56 233 PHE A C 1
ATOM 1840 O O . PHE A 1 233 ? -4.168 -31.125 -15.211 1 88.56 233 PHE A O 1
ATOM 1847 N N . GLN A 1 234 ? -2.215 -30.75 -14.094 1 90.88 234 GLN A N 1
ATOM 1848 C CA . GLN A 1 234 ? -2.129 -32.094 -13.492 1 90.88 234 GLN A CA 1
ATOM 1849 C C . GLN A 1 234 ? -1.695 -32 -12.031 1 90.88 234 GLN A C 1
ATOM 1851 O O . GLN A 1 234 ? -0.606 -31.5 -11.734 1 90.88 234 GLN A O 1
ATOM 1856 N N . ILE A 1 235 ? -2.514 -32.469 -11.148 1 93.88 235 ILE A N 1
ATOM 1857 C CA . ILE A 1 235 ? -2.156 -32.5 -9.734 1 93.88 235 ILE A CA 1
ATOM 1858 C C . ILE A 1 235 ? -1.094 -33.562 -9.484 1 93.88 235 ILE A C 1
ATOM 1860 O O . ILE A 1 235 ? -1.23 -34.719 -9.945 1 93.88 235 ILE A O 1
ATOM 1864 N N . CYS A 1 236 ? -0.104 -33.125 -8.781 1 91.38 236 CYS A N 1
ATOM 1865 C CA . CYS A 1 236 ? 1.007 -34.031 -8.469 1 91.38 236 CYS A CA 1
ATOM 1866 C C . CYS A 1 236 ? 0.744 -34.781 -7.184 1 91.38 236 CYS A C 1
ATOM 1868 O O . CYS A 1 236 ? 0.663 -34.188 -6.105 1 91.38 236 CYS A O 1
ATOM 1870 N N . LYS A 1 237 ? 0.657 -36.062 -7.133 1 84.94 237 LYS A N 1
ATOM 1871 C CA . LYS A 1 237 ? 0.342 -36.906 -5.977 1 84.94 237 LYS A CA 1
ATOM 1872 C C . LYS A 1 237 ? 1.52 -36.969 -5.008 1 84.94 237 LYS A C 1
ATOM 1874 O O . LYS A 1 237 ? 1.328 -37.094 -3.795 1 84.94 237 LYS A O 1
ATOM 1879 N N . ASP A 1 238 ? 2.738 -36.844 -5.461 1 84.88 238 ASP A N 1
ATOM 1880 C CA . ASP A 1 238 ? 3.898 -37.031 -4.594 1 84.88 238 ASP A CA 1
ATOM 1881 C C . ASP A 1 238 ? 4.867 -35.875 -4.715 1 84.88 238 ASP A C 1
ATOM 1883 O O . ASP A 1 238 ? 6.066 -36.062 -4.922 1 84.88 238 ASP A O 1
ATOM 1887 N N . PHE A 1 239 ? 4.246 -34.688 -4.543 1 89.69 239 PHE A N 1
ATOM 1888 C CA . PHE A 1 239 ? 5.141 -33.531 -4.531 1 89.69 239 PHE A CA 1
ATOM 1889 C C . PHE A 1 239 ? 5.68 -33.281 -3.127 1 89.69 239 PHE A C 1
ATOM 1891 O O . PHE A 1 239 ? 4.938 -32.844 -2.242 1 89.69 239 PHE A O 1
ATOM 1898 N N . HIS A 1 240 ? 6.988 -33.562 -2.789 1 89.75 240 HIS A N 1
ATOM 1899 C CA . HIS A 1 240 ? 7.586 -33.469 -1.46 1 89.75 240 HIS A CA 1
ATOM 1900 C C . HIS A 1 240 ? 8.812 -32.562 -1.461 1 89.75 240 HIS A C 1
ATOM 1902 O O . HIS A 1 240 ? 9.734 -32.75 -0.663 1 89.75 240 HIS A O 1
ATOM 1908 N N . ASP A 1 241 ? 8.852 -31.609 -2.215 1 93.81 241 ASP A N 1
ATOM 1909 C CA . ASP A 1 241 ? 9.992 -30.703 -2.262 1 93.81 241 ASP A CA 1
ATOM 1910 C C . ASP A 1 241 ? 10.18 -29.984 -0.929 1 93.81 241 ASP A C 1
ATOM 1912 O O . ASP A 1 241 ? 9.203 -29.547 -0.315 1 93.81 241 ASP A O 1
ATOM 1916 N N . PRO A 1 242 ? 11.43 -29.859 -0.451 1 95.5 242 PRO A N 1
ATOM 1917 C CA . PRO A 1 242 ? 11.703 -29.188 0.823 1 95.5 242 PRO A CA 1
ATOM 1918 C C . PRO A 1 242 ? 11.25 -27.719 0.832 1 95.5 242 PRO A C 1
ATOM 1920 O O . PRO A 1 242 ? 11.078 -27.141 1.901 1 95.5 242 PRO A O 1
ATOM 1923 N N . VAL A 1 243 ? 10.984 -27.109 -0.315 1 97.25 243 VAL A N 1
ATOM 1924 C CA . VAL A 1 243 ? 10.625 -25.703 -0.406 1 97.25 243 VAL A CA 1
ATOM 1925 C C . VAL A 1 243 ? 9.25 -25.484 0.218 1 97.25 243 VAL A C 1
ATOM 1927 O O . VAL A 1 243 ? 8.914 -24.359 0.603 1 97.25 243 VAL A O 1
ATOM 1930 N N . ILE A 1 244 ? 8.453 -26.547 0.343 1 98 244 ILE A N 1
ATOM 1931 C CA . ILE A 1 244 ? 7.094 -26.453 0.864 1 98 244 ILE A CA 1
ATOM 1932 C C . ILE A 1 244 ? 7.125 -25.891 2.285 1 98 244 ILE A C 1
ATOM 1934 O O . ILE A 1 244 ? 6.328 -25.031 2.635 1 98 244 ILE A O 1
ATOM 1938 N N . GLU A 1 245 ? 8.039 -26.375 3.049 1 98.19 245 GLU A N 1
ATOM 1939 C CA . GLU A 1 245 ? 8.164 -25.875 4.418 1 98.19 245 GLU A CA 1
ATOM 1940 C C . GLU A 1 245 ? 8.492 -24.391 4.445 1 98.19 245 GLU A C 1
ATOM 1942 O O . GLU A 1 245 ? 7.977 -23.656 5.281 1 98.19 245 GLU A O 1
ATOM 1947 N N . LYS A 1 246 ? 9.352 -23.953 3.57 1 98.5 246 LYS A N 1
ATOM 1948 C CA . LYS A 1 246 ? 9.703 -22.547 3.479 1 98.5 246 LYS A CA 1
ATOM 1949 C C . LYS A 1 246 ? 8.508 -21.703 3.031 1 98.5 246 LYS A C 1
ATOM 1951 O O . LYS A 1 246 ? 8.297 -20.609 3.529 1 98.5 246 LYS A O 1
ATOM 1956 N N . TYR A 1 247 ? 7.738 -22.297 2.07 1 98.75 247 TYR A N 1
ATOM 1957 C CA . TYR A 1 247 ? 6.527 -21.609 1.642 1 98.75 247 TYR A CA 1
ATOM 1958 C C . TYR A 1 247 ? 5.578 -21.391 2.814 1 98.75 247 TYR A C 1
ATOM 1960 O O . TYR A 1 247 ? 5.031 -20.297 2.986 1 98.75 247 TYR A O 1
ATOM 1968 N N . GLU A 1 248 ? 5.406 -22.422 3.6 1 98.81 248 GLU A N 1
ATOM 1969 C CA . GLU A 1 248 ? 4.523 -22.312 4.758 1 98.81 248 GLU A CA 1
ATOM 1970 C C . GLU A 1 248 ? 5.027 -21.25 5.73 1 98.81 248 GLU A C 1
ATOM 1972 O O . GLU A 1 248 ? 4.23 -20.5 6.312 1 98.81 248 GLU A O 1
ATOM 1977 N N . GLN A 1 249 ? 6.336 -21.156 5.883 1 98.81 249 GLN A N 1
ATOM 1978 C CA . GLN A 1 249 ? 6.918 -20.141 6.754 1 98.81 249 GLN A CA 1
ATOM 1979 C C . GLN A 1 249 ? 6.672 -18.734 6.207 1 98.81 249 GLN A C 1
ATOM 1981 O O . GLN A 1 249 ? 6.348 -17.812 6.961 1 98.81 249 GLN A O 1
ATOM 1986 N N . VAL A 1 250 ? 6.848 -18.578 4.906 1 98.75 250 VAL A N 1
ATOM 1987 C CA . VAL A 1 250 ? 6.59 -17.297 4.262 1 98.75 250 VAL A CA 1
ATOM 1988 C C . VAL A 1 250 ? 5.129 -16.891 4.477 1 98.75 250 VAL A C 1
ATOM 1990 O O . VAL A 1 250 ? 4.84 -15.75 4.844 1 98.75 250 VAL A O 1
ATOM 1993 N N . LEU A 1 251 ? 4.223 -17.844 4.211 1 98.88 251 LEU A N 1
ATOM 1994 C CA . LEU A 1 251 ? 2.797 -17.562 4.352 1 98.88 251 LEU A CA 1
ATOM 1995 C C . LEU A 1 251 ? 2.455 -17.188 5.789 1 98.88 251 LEU A C 1
ATOM 1997 O O . LEU A 1 251 ? 1.751 -16.203 6.023 1 98.88 251 LEU A O 1
ATOM 2001 N N . LYS A 1 252 ? 3.004 -17.922 6.738 1 98.81 252 LYS A N 1
ATOM 2002 C CA . LYS A 1 252 ? 2.76 -17.625 8.148 1 98.81 252 LYS A CA 1
ATOM 2003 C C . LYS A 1 252 ? 3.287 -16.25 8.531 1 98.81 252 LYS A C 1
ATOM 2005 O O . LYS A 1 252 ? 2.584 -15.469 9.172 1 98.81 252 LYS A O 1
ATOM 2010 N N . ALA A 1 253 ? 4.477 -15.945 8.094 1 98.56 253 ALA A N 1
ATOM 2011 C CA . ALA A 1 253 ? 5.129 -14.688 8.445 1 98.56 253 ALA A CA 1
ATOM 2012 C C . ALA A 1 253 ? 4.391 -13.5 7.832 1 98.56 253 ALA A C 1
ATOM 2014 O O . ALA A 1 253 ? 4.512 -12.367 8.312 1 98.56 253 ALA A O 1
ATOM 2015 N N . ASN A 1 254 ? 3.646 -13.734 6.812 1 98.44 254 ASN A N 1
ATOM 2016 C CA . ASN A 1 254 ? 2.945 -12.656 6.121 1 98.44 254 ASN A CA 1
ATOM 2017 C C . ASN A 1 254 ? 1.437 -12.75 6.328 1 98.44 254 ASN A C 1
ATOM 2019 O O . ASN A 1 254 ? 0.67 -12.07 5.641 1 98.44 254 ASN A O 1
ATOM 2023 N N . ASP A 1 255 ? 1.017 -13.594 7.246 1 98.31 255 ASP A N 1
ATOM 2024 C CA . ASP A 1 255 ? -0.382 -13.75 7.633 1 98.31 255 ASP A CA 1
ATOM 2025 C C . ASP A 1 255 ? -1.253 -14.07 6.418 1 98.31 255 ASP A C 1
ATOM 2027 O O . ASP A 1 255 ? -2.258 -13.398 6.176 1 98.31 255 ASP A O 1
ATOM 2031 N N . ILE A 1 256 ? -0.803 -14.992 5.641 1 98.81 256 ILE A N 1
ATOM 2032 C CA . ILE A 1 256 ? -1.521 -15.461 4.461 1 98.81 256 ILE A CA 1
ATOM 2033 C C . ILE A 1 256 ? -2.031 -16.875 4.699 1 98.81 256 ILE A C 1
ATOM 2035 O O . ILE A 1 256 ? -1.253 -17.781 5.027 1 98.81 256 ILE A O 1
ATOM 2039 N N . GLN A 1 257 ? -3.318 -17.109 4.504 1 98.88 257 GLN A N 1
ATOM 2040 C CA . GLN A 1 257 ? -3.908 -18.391 4.836 1 98.88 257 GLN A CA 1
ATOM 2041 C C . GLN A 1 257 ? -4.262 -19.172 3.576 1 98.88 257 GLN A C 1
ATOM 2043 O O . GLN A 1 257 ? -4.297 -20.406 3.594 1 98.88 257 GLN A O 1
ATOM 2048 N N . VAL A 1 258 ? -4.586 -18.516 2.516 1 98.81 258 VAL A N 1
ATOM 2049 C CA . VAL A 1 258 ? -4.941 -19.156 1.253 1 98.81 258 VAL A CA 1
ATOM 2050 C C . VAL A 1 258 ? -4.094 -18.578 0.124 1 98.81 258 VAL A C 1
ATOM 2052 O O . VAL A 1 258 ? -4.098 -17.359 -0.107 1 98.81 258 VAL A O 1
ATOM 2055 N N . ALA A 1 259 ? -3.363 -19.469 -0.574 1 98.69 259 ALA A N 1
ATOM 2056 C CA . ALA A 1 259 ? -2.494 -18.953 -1.631 1 98.69 259 ALA A CA 1
ATOM 2057 C C . ALA A 1 259 ? -2.084 -20.062 -2.588 1 98.69 259 ALA A C 1
ATOM 2059 O O . ALA A 1 259 ? -2.186 -21.25 -2.254 1 98.69 259 ALA A O 1
ATOM 2060 N N . GLY A 1 260 ? -1.75 -19.734 -3.764 1 98 260 GLY A N 1
ATOM 2061 C CA . GLY A 1 260 ? -0.989 -20.531 -4.719 1 98 260 GLY A CA 1
ATOM 2062 C C . GLY A 1 260 ? 0.376 -19.938 -5.023 1 98 260 GLY A C 1
ATOM 2063 O O . GLY A 1 260 ? 0.487 -18.766 -5.387 1 98 260 GLY A O 1
ATOM 2064 N N . ILE A 1 261 ? 1.422 -20.75 -4.844 1 98.44 261 ILE A N 1
ATOM 2065 C CA . ILE A 1 261 ? 2.779 -20.281 -5.102 1 98.44 261 ILE A CA 1
ATOM 2066 C C . ILE A 1 261 ? 3.355 -21.016 -6.312 1 98.44 261 ILE A C 1
ATOM 2068 O O . ILE A 1 261 ? 3.305 -22.234 -6.387 1 98.44 261 ILE A O 1
ATOM 2072 N N . GLU A 1 262 ? 3.883 -20.266 -7.219 1 96.81 262 GLU A N 1
ATOM 2073 C CA . GLU A 1 262 ? 4.387 -20.828 -8.461 1 96.81 262 GLU A CA 1
ATOM 2074 C C . GLU A 1 262 ? 5.914 -20.859 -8.484 1 96.81 262 GLU A C 1
ATOM 2076 O O . GLU A 1 262 ? 6.562 -19.906 -8.031 1 96.81 262 GLU A O 1
ATOM 2081 N N . CYS A 1 263 ? 6.43 -21.969 -8.977 1 97.19 263 CYS A N 1
ATOM 2082 C CA . CYS A 1 263 ? 7.871 -22.125 -9.102 1 97.19 263 CYS A CA 1
ATOM 2083 C C . CYS A 1 263 ? 8.227 -22.891 -10.375 1 97.19 263 CYS A C 1
ATOM 2085 O O . CYS A 1 263 ? 7.367 -23.531 -10.977 1 97.19 263 CYS A O 1
ATOM 2087 N N . ILE A 1 264 ? 9.477 -22.719 -10.734 1 95.94 264 ILE A N 1
ATOM 2088 C CA . ILE A 1 264 ? 10.016 -23.344 -11.938 1 95.94 264 ILE A CA 1
ATOM 2089 C C . ILE A 1 264 ? 11.445 -23.812 -11.688 1 95.94 264 ILE A C 1
ATOM 2091 O O . ILE A 1 264 ? 12.219 -23.125 -11.023 1 95.94 264 ILE A O 1
ATOM 2095 N N . ARG A 1 265 ? 11.719 -25 -12.148 1 95.12 265 ARG A N 1
ATOM 2096 C CA . ARG A 1 265 ? 13.062 -25.562 -12 1 95.12 265 ARG A CA 1
ATOM 2097 C C . ARG A 1 265 ? 13.844 -25.453 -13.305 1 95.12 265 ARG A C 1
ATOM 2099 O O . ARG A 1 265 ? 13.312 -25.734 -14.383 1 95.12 265 ARG A O 1
ATOM 2106 N N . ASP A 1 266 ? 15.078 -24.984 -13.227 1 94.69 266 ASP A N 1
ATOM 2107 C CA . ASP A 1 266 ? 15.891 -24.859 -14.43 1 94.69 266 ASP A CA 1
ATOM 2108 C C . ASP A 1 266 ? 16.641 -26.156 -14.727 1 94.69 266 ASP A C 1
ATOM 2110 O O . ASP A 1 266 ? 16.438 -27.156 -14.039 1 94.69 266 ASP A O 1
ATOM 2114 N N . LYS A 1 267 ? 17.5 -26.156 -15.766 1 92.62 267 LYS A N 1
ATOM 2115 C CA . LYS A 1 267 ? 18.188 -27.344 -16.25 1 92.62 267 LYS A CA 1
ATOM 2116 C C . LYS A 1 267 ? 19.188 -27.844 -15.211 1 92.62 267 LYS A C 1
ATOM 2118 O O . LYS A 1 267 ? 19.5 -29.047 -15.164 1 92.62 267 LYS A O 1
ATOM 2123 N N . ASP A 1 268 ? 19.672 -26.969 -14.383 1 95.19 268 ASP A N 1
ATOM 2124 C CA . ASP A 1 268 ? 20.656 -27.344 -13.375 1 95.19 268 ASP A CA 1
ATOM 2125 C C . ASP A 1 268 ? 20 -27.797 -12.086 1 95.19 268 ASP A C 1
ATOM 2127 O O . ASP A 1 268 ? 20.672 -28.172 -11.125 1 95.19 268 ASP A O 1
ATOM 2131 N N . GLY A 1 269 ? 18.719 -27.75 -12.008 1 94.31 269 GLY A N 1
ATOM 2132 C CA . GLY A 1 269 ? 17.984 -28.25 -10.859 1 94.31 269 GLY A CA 1
ATOM 2133 C C . GLY A 1 269 ? 17.656 -27.172 -9.852 1 94.31 269 GLY A C 1
ATOM 2134 O O . GLY A 1 269 ? 17.016 -27.438 -8.828 1 94.31 269 GLY A O 1
ATOM 2135 N N . THR A 1 270 ? 18.062 -25.969 -10.141 1 96.25 270 THR A N 1
ATOM 2136 C CA . THR A 1 270 ? 17.766 -24.859 -9.234 1 96.25 270 THR A CA 1
ATOM 2137 C C . THR A 1 270 ? 16.297 -24.484 -9.328 1 96.25 270 THR A C 1
ATOM 2139 O O . THR A 1 270 ? 15.758 -24.297 -10.422 1 96.25 270 THR A O 1
ATOM 2142 N N . LEU A 1 271 ? 15.602 -24.438 -8.156 1 97.38 271 LEU A N 1
ATOM 2143 C CA . LEU A 1 271 ? 14.195 -24.062 -8.102 1 97.38 271 LEU A CA 1
ATOM 2144 C C . LEU A 1 271 ? 14.039 -22.562 -7.891 1 97.38 271 LEU A C 1
ATOM 2146 O O . LEU A 1 271 ? 14.594 -22 -6.941 1 97.38 271 LEU A O 1
ATOM 2150 N N . TYR A 1 272 ? 13.32 -21.906 -8.797 1 98.06 272 TYR A N 1
ATOM 2151 C CA . TYR A 1 272 ? 13.008 -20.484 -8.695 1 98.06 272 TYR A CA 1
ATOM 2152 C C . TYR A 1 272 ? 11.523 -20.266 -8.406 1 98.06 272 TYR A C 1
ATOM 2154 O O . TYR A 1 272 ? 10.664 -20.828 -9.102 1 98.06 272 TYR A O 1
ATOM 2162 N N . THR A 1 273 ? 11.195 -19.578 -7.355 1 98.5 273 THR A N 1
ATOM 2163 C CA . THR A 1 273 ? 9.828 -19.172 -7.059 1 98.5 273 THR A CA 1
ATOM 2164 C C . THR A 1 273 ? 9.555 -17.766 -7.586 1 98.5 273 THR A C 1
ATOM 2166 O O . THR A 1 273 ? 10.359 -16.844 -7.363 1 98.5 273 THR A O 1
ATOM 2169 N N . TYR A 1 274 ? 8.406 -17.547 -8.305 1 96.12 274 TYR A N 1
ATOM 2170 C CA . TYR A 1 274 ? 8.352 -16.266 -9.016 1 96.12 274 TYR A CA 1
ATOM 2171 C C . TYR A 1 274 ? 6.969 -15.641 -8.883 1 96.12 274 TYR A C 1
ATOM 2173 O O . TYR A 1 274 ? 6.719 -14.562 -9.438 1 96.12 274 TYR A O 1
ATOM 2181 N N . ASP A 1 275 ? 6.07 -16.266 -8.047 1 96.31 275 ASP A N 1
ATOM 2182 C CA . ASP A 1 275 ? 4.738 -15.68 -7.934 1 96.31 275 ASP A CA 1
ATOM 2183 C C . ASP A 1 275 ? 4.004 -16.234 -6.711 1 96.31 275 ASP A C 1
ATOM 2185 O O . ASP A 1 275 ? 4.039 -17.438 -6.449 1 96.31 275 ASP A O 1
ATOM 2189 N N . ILE A 1 276 ? 3.443 -15.375 -5.938 1 97.81 276 ILE A N 1
ATOM 2190 C CA . ILE A 1 276 ? 2.521 -15.719 -4.859 1 97.81 276 ILE A CA 1
ATOM 2191 C C . ILE A 1 276 ? 1.126 -15.188 -5.188 1 97.81 276 ILE A C 1
ATOM 2193 O O . ILE A 1 276 ? 0.908 -13.977 -5.238 1 97.81 276 ILE A O 1
ATOM 2197 N N . ASN A 1 277 ? 0.212 -16.062 -5.406 1 96.62 277 ASN A N 1
ATOM 2198 C CA . ASN A 1 277 ? -1.18 -15.703 -5.641 1 96.62 277 ASN A CA 1
ATOM 2199 C C . ASN A 1 277 ? -2.02 -15.852 -4.375 1 96.62 277 ASN A C 1
ATOM 2201 O O . ASN A 1 277 ? -2.227 -16.969 -3.889 1 96.62 277 ASN A O 1
ATOM 2205 N N . THR A 1 278 ? -2.498 -14.703 -3.867 1 97.44 278 THR A N 1
ATOM 2206 C CA . THR A 1 278 ? -3.311 -14.773 -2.658 1 97.44 278 THR A CA 1
ATOM 2207 C C . THR A 1 278 ? -4.793 -14.867 -3.006 1 97.44 278 THR A C 1
ATOM 2209 O O . THR A 1 278 ? -5.641 -14.953 -2.115 1 97.44 278 THR A O 1
ATOM 2212 N N . ASN A 1 279 ? -5.133 -14.852 -4.246 1 94.12 279 ASN A N 1
ATOM 2213 C CA . ASN A 1 279 ? -6.43 -15.172 -4.832 1 94.12 279 ASN A CA 1
ATOM 2214 C C . ASN A 1 279 ? -6.332 -16.344 -5.797 1 94.12 279 ASN A C 1
ATOM 2216 O O . ASN A 1 279 ? -6.523 -16.188 -7.004 1 94.12 279 ASN A O 1
ATOM 2220 N N . THR A 1 280 ? -6.156 -17.484 -5.27 1 92.88 280 THR A N 1
ATOM 2221 C CA . THR A 1 280 ? -5.891 -18.656 -6.098 1 92.88 280 THR A CA 1
ATOM 2222 C C . THR A 1 280 ? -7.199 -19.297 -6.559 1 92.88 280 THR A C 1
ATOM 2224 O O . THR A 1 280 ? -8.211 -19.219 -5.855 1 92.88 280 THR A O 1
ATOM 2227 N N . ASN A 1 281 ? -7.121 -19.828 -7.719 1 91.69 281 ASN A N 1
ATOM 2228 C CA . ASN A 1 281 ? -8.195 -20.625 -8.312 1 91.69 281 ASN A CA 1
ATOM 2229 C C . ASN A 1 281 ? -7.742 -22.047 -8.602 1 91.69 281 ASN A C 1
ATOM 2231 O O . ASN A 1 281 ? -6.551 -22.359 -8.508 1 91.69 281 ASN A O 1
ATOM 2235 N N . TYR A 1 282 ? -8.742 -22.859 -8.859 1 94.31 282 TYR A N 1
ATOM 2236 C CA . TYR A 1 282 ? -8.477 -24.297 -8.984 1 94.31 282 TYR A CA 1
ATOM 2237 C C . TYR A 1 282 ? -9.062 -24.844 -10.273 1 94.31 282 TYR A C 1
ATOM 2239 O O . TYR A 1 282 ? -10.039 -24.312 -10.805 1 94.31 282 TYR A O 1
ATOM 2247 N N . ASN A 1 283 ? -8.438 -25.891 -10.727 1 91.44 283 ASN A N 1
ATOM 2248 C CA . ASN A 1 283 ? -8.914 -26.547 -11.938 1 91.44 283 ASN A CA 1
ATOM 2249 C C . ASN A 1 283 ? -9.805 -27.75 -11.602 1 91.44 283 ASN A C 1
ATOM 2251 O O . ASN A 1 283 ? -9.32 -28.75 -11.094 1 91.44 283 ASN A O 1
ATOM 2255 N N . SER A 1 284 ? -11.008 -27.641 -12.016 1 90.5 284 SER A N 1
ATOM 2256 C CA . SER A 1 284 ? -12.008 -28.625 -11.625 1 90.5 284 SER A CA 1
ATOM 2257 C C . SER A 1 284 ? -11.695 -30 -12.211 1 90.5 284 SER A C 1
ATOM 2259 O O . SER A 1 284 ? -11.875 -31.016 -11.547 1 90.5 284 SER A O 1
ATOM 2261 N N . GLU A 1 285 ? -11.281 -30.031 -13.453 1 90.75 285 GLU A N 1
ATOM 2262 C CA . GLU A 1 285 ? -10.977 -31.297 -14.109 1 90.75 285 GLU A CA 1
ATOM 2263 C C . GLU A 1 285 ? -9.82 -32 -13.414 1 90.75 285 GLU A C 1
ATOM 2265 O O . GLU A 1 285 ? -9.906 -33.219 -13.133 1 90.75 285 GLU A O 1
ATOM 2270 N N . ALA A 1 286 ? -8.789 -31.281 -13.211 1 91.06 286 ALA A N 1
ATOM 2271 C CA . ALA A 1 286 ? -7.633 -31.844 -12.516 1 91.06 286 ALA A CA 1
ATOM 2272 C C . ALA A 1 286 ? -8.023 -32.344 -11.133 1 91.06 286 ALA A C 1
ATOM 2274 O O . ALA A 1 286 ? -7.586 -33.438 -10.711 1 91.06 286 ALA A O 1
ATOM 2275 N N . GLU A 1 287 ? -8.844 -31.625 -10.461 1 94.38 287 GLU A N 1
ATOM 2276 C CA . GLU A 1 287 ? -9.258 -31.969 -9.109 1 94.38 287 GLU A CA 1
ATOM 2277 C C . GLU A 1 287 ? -10.156 -33.219 -9.109 1 94.38 287 GLU A C 1
ATOM 2279 O O . GLU A 1 287 ? -10.047 -34.062 -8.227 1 94.38 287 GLU A O 1
ATOM 2284 N N . GLN A 1 288 ? -11.023 -33.312 -10.031 1 93.81 288 GLN A N 1
ATOM 2285 C CA . GLN A 1 288 ? -11.93 -34.438 -10.133 1 93.81 288 GLN A CA 1
ATOM 2286 C C . GLN A 1 288 ? -11.156 -35.75 -10.312 1 93.81 288 GLN A C 1
ATOM 2288 O O . GLN A 1 288 ? -11.547 -36.781 -9.766 1 93.81 288 GLN A O 1
ATOM 2293 N N . ARG A 1 289 ? -10.117 -35.719 -11 1 93.19 289 ARG A N 1
ATOM 2294 C CA . ARG A 1 289 ? -9.312 -36.906 -11.297 1 93.19 289 ARG A CA 1
ATOM 2295 C C . ARG A 1 289 ? -8.711 -37.5 -10.023 1 93.19 289 ARG A C 1
ATOM 2297 O O . ARG A 1 289 ? -8.508 -38.688 -9.938 1 93.19 289 ARG A O 1
ATOM 2304 N N . VAL A 1 290 ? -8.438 -36.656 -9.078 1 93.5 290 VAL A N 1
ATOM 2305 C CA . VAL A 1 290 ? -7.719 -37.156 -7.906 1 93.5 290 VAL A CA 1
ATOM 2306 C C . VAL A 1 290 ? -8.625 -37.094 -6.676 1 93.5 290 VAL A C 1
ATOM 2308 O O . VAL A 1 290 ? -8.258 -37.562 -5.598 1 93.5 290 VAL A O 1
ATOM 2311 N N . GLY A 1 291 ? -9.797 -36.438 -6.816 1 94.25 291 GLY A N 1
ATOM 2312 C CA . GLY A 1 291 ? -10.742 -36.344 -5.715 1 94.25 291 GLY A CA 1
ATOM 2313 C C . GLY A 1 291 ? -10.32 -35.375 -4.645 1 94.25 291 GLY A C 1
ATOM 2314 O O . GLY A 1 291 ? -10.562 -35.594 -3.457 1 94.25 291 GLY A O 1
ATOM 2315 N N . GLN A 1 292 ? -9.555 -34.406 -4.895 1 94.38 292 GLN A N 1
ATOM 2316 C CA . GLN A 1 292 ? -9.156 -33.312 -4.012 1 94.38 292 GLN A CA 1
ATOM 2317 C C . GLN A 1 292 ? -9.625 -31.969 -4.555 1 94.38 292 GLN A C 1
ATOM 2319 O O . GLN A 1 292 ? -9.422 -31.656 -5.727 1 94.38 292 GLN A O 1
ATOM 2324 N N . TYR A 1 293 ? -10.32 -31.172 -3.748 1 96.75 293 TYR A N 1
ATOM 2325 C CA . TYR A 1 293 ? -10.977 -29.953 -4.219 1 96.75 293 TYR A CA 1
ATOM 2326 C C . TYR A 1 293 ? -10.539 -28.75 -3.396 1 96.75 293 TYR A C 1
ATOM 2328 O O . TYR A 1 293 ? -10.906 -28.625 -2.225 1 96.75 293 TYR A O 1
ATOM 2336 N N . GLY A 1 294 ? -9.805 -27.859 -4.004 1 97.12 294 GLY A N 1
ATOM 2337 C CA . GLY A 1 294 ? -9.266 -26.688 -3.324 1 97.12 294 GLY A CA 1
ATOM 2338 C C . GLY A 1 294 ? -10.336 -25.797 -2.727 1 97.12 294 GLY A C 1
ATOM 2339 O O . GLY A 1 294 ? -10.289 -25.484 -1.536 1 97.12 294 GLY A O 1
ATOM 2340 N N . MET A 1 295 ? -11.359 -25.469 -3.543 1 98 295 MET A N 1
ATOM 2341 C CA . MET A 1 295 ? -12.398 -24.562 -3.082 1 98 295 MET A CA 1
ATOM 2342 C C . MET A 1 295 ? -13.203 -25.172 -1.947 1 98 295 MET A C 1
ATOM 2344 O O . MET A 1 295 ? -13.672 -24.469 -1.054 1 98 295 MET A O 1
ATOM 2348 N N . LEU A 1 296 ? -13.359 -26.469 -1.984 1 98.38 296 LEU A N 1
ATOM 2349 C CA . LEU A 1 296 ? -14.016 -27.141 -0.877 1 98.38 296 LEU A CA 1
ATOM 2350 C C . LEU A 1 296 ? -13.211 -27 0.411 1 98.38 296 LEU A C 1
ATOM 2352 O O . LEU A 1 296 ? -13.781 -26.75 1.477 1 98.38 296 LEU A O 1
ATOM 2356 N N . GLU A 1 297 ? -11.906 -27.203 0.33 1 98.56 297 GLU A N 1
ATOM 2357 C CA . GLU A 1 297 ? -11.047 -27.062 1.504 1 98.56 297 GLU A CA 1
ATOM 2358 C C . GLU A 1 297 ? -11.086 -25.625 2.045 1 98.56 297 GLU A C 1
ATOM 2360 O O . GLU A 1 297 ? -11.039 -25.422 3.258 1 98.56 297 GLU A O 1
ATOM 2365 N N . VAL A 1 298 ? -11.156 -24.641 1.163 1 98.75 298 VAL A N 1
ATOM 2366 C CA . VAL A 1 298 ? -11.289 -23.25 1.582 1 98.75 298 VAL A CA 1
ATOM 2367 C C . VAL A 1 298 ? -12.602 -23.078 2.346 1 98.75 298 VAL A C 1
ATOM 2369 O O . VAL A 1 298 ? -12.625 -22.469 3.42 1 98.75 298 VAL A O 1
ATOM 2372 N N . ALA A 1 299 ? -13.68 -23.609 1.768 1 98.81 299 ALA A N 1
ATOM 2373 C CA . ALA A 1 299 ? -14.984 -23.5 2.412 1 98.81 299 ALA A CA 1
ATOM 2374 C C . ALA A 1 299 ? -14.977 -24.125 3.799 1 98.81 299 ALA A C 1
ATOM 2376 O O . ALA A 1 299 ? -15.508 -23.562 4.754 1 98.81 299 ALA A O 1
ATOM 2377 N N . LYS A 1 300 ? -14.375 -25.297 3.889 1 98.81 300 LYS A N 1
ATOM 2378 C CA . LYS A 1 300 ? -14.273 -25.969 5.18 1 98.81 300 LYS A CA 1
ATOM 2379 C C . LYS A 1 300 ? -13.453 -25.141 6.172 1 98.81 300 LYS A C 1
ATOM 2381 O O . LYS A 1 300 ? -13.789 -25.078 7.355 1 98.81 300 LYS A O 1
ATOM 2386 N N . TYR A 1 301 ? -12.414 -24.594 5.711 1 98.81 301 TYR A N 1
ATOM 2387 C CA . TYR A 1 301 ? -11.57 -23.75 6.543 1 98.81 301 TYR A CA 1
ATOM 2388 C C . TYR A 1 301 ? -12.367 -22.562 7.078 1 98.81 301 TYR A C 1
ATOM 2390 O O . TYR A 1 301 ? -12.328 -22.266 8.281 1 98.81 301 TYR A O 1
ATOM 2398 N N . LEU A 1 302 ? -13.086 -21.875 6.211 1 98.81 302 LEU A N 1
ATOM 2399 C CA . LEU A 1 302 ? -13.914 -20.75 6.617 1 98.81 302 LEU A CA 1
ATOM 2400 C C . LEU A 1 302 ? -14.984 -21.188 7.609 1 98.81 302 LEU A C 1
ATOM 2402 O O . LEU A 1 302 ? -15.305 -20.469 8.555 1 98.81 302 LEU A O 1
ATOM 2406 N N . LYS A 1 303 ? -15.531 -22.375 7.363 1 98.62 303 LYS A N 1
ATOM 2407 C CA . LYS A 1 303 ? -16.5 -22.953 8.297 1 98.62 303 LYS A CA 1
ATOM 2408 C C . LYS A 1 303 ? -15.906 -23.078 9.695 1 98.62 303 LYS A C 1
ATOM 2410 O O . LYS A 1 303 ? -16.547 -22.734 10.688 1 98.62 303 LYS A O 1
ATOM 2415 N N . SER A 1 304 ? -14.742 -23.609 9.742 1 98.56 304 SER A N 1
ATOM 2416 C CA . SER A 1 304 ? -14.094 -23.812 11.031 1 98.56 304 SER A CA 1
ATOM 2417 C C . SER A 1 304 ? -13.883 -22.484 11.758 1 98.56 304 SER A C 1
ATOM 2419 O O . SER A 1 304 ? -14.008 -22.422 12.984 1 98.56 304 SER A O 1
ATOM 2421 N N . LEU A 1 305 ? -13.562 -21.469 11.031 1 98.44 305 LEU A N 1
ATOM 2422 C CA . LEU A 1 305 ? -13.367 -20.141 11.633 1 98.44 305 LEU A CA 1
ATOM 2423 C C . LEU A 1 305 ? -14.695 -19.547 12.086 1 98.44 305 LEU A C 1
ATOM 2425 O O . LEU A 1 305 ? -14.766 -18.922 13.141 1 98.44 305 LEU A O 1
ATOM 2429 N N . LEU A 1 306 ? -15.68 -19.719 11.203 1 98.06 306 LEU A N 1
ATOM 2430 C CA . LEU A 1 306 ? -17 -19.203 11.547 1 98.06 306 LEU A CA 1
ATOM 2431 C C . LEU A 1 306 ? -17.516 -19.812 12.836 1 98.06 306 LEU A C 1
ATOM 2433 O O . LEU A 1 306 ? -18.172 -19.141 13.641 1 98.06 306 LEU A O 1
ATOM 2437 N N . SER A 1 307 ? -17.25 -21.078 13.086 1 95.94 307 SER A N 1
ATOM 2438 C CA . SER A 1 307 ? -17.688 -21.797 14.273 1 95.94 307 SER A CA 1
ATOM 2439 C C . SER A 1 307 ? -17.031 -21.25 15.539 1 95.94 307 SER A C 1
ATOM 2441 O O . SER A 1 307 ? -17.547 -21.422 16.641 1 95.94 307 SER A O 1
ATOM 2443 N N . LEU A 1 308 ? -15.898 -20.641 15.414 1 93.62 308 LEU A N 1
ATOM 2444 C CA . LEU A 1 308 ? -15.172 -20.078 16.547 1 93.62 308 LEU A CA 1
ATOM 2445 C C . LEU A 1 308 ? -15.656 -18.656 16.859 1 93.62 308 LEU A C 1
ATOM 2447 O O . LEU A 1 308 ? -15.312 -18.094 17.891 1 93.62 308 LEU A O 1
ATOM 2451 N N . GLU A 1 309 ? -16.297 -18.031 15.867 1 89.38 309 GLU A N 1
ATOM 2452 C CA . GLU A 1 309 ? -16.812 -16.688 16.047 1 89.38 309 GLU A CA 1
ATOM 2453 C C . GLU A 1 309 ? -18.094 -16.688 16.891 1 89.38 309 GLU A C 1
ATOM 2455 O O . GLU A 1 309 ? -18.031 -16.469 18.094 1 89.38 309 GLU A O 1
ATOM 2460 N N . MET B 1 1 ? 33.094 6.09 3.922 1 80.38 1 MET B N 1
ATOM 2461 C CA . MET B 1 1 ? 32.25 6.57 5.008 1 80.38 1 MET B CA 1
ATOM 2462 C C . MET B 1 1 ? 30.781 6.414 4.652 1 80.38 1 MET B C 1
ATOM 2464 O O . MET B 1 1 ? 30.391 6.605 3.5 1 80.38 1 MET B O 1
ATOM 2468 N N . LYS B 1 2 ? 29.938 5.953 5.52 1 94.12 2 LYS B N 1
ATOM 2469 C CA . LYS B 1 2 ? 28.516 5.773 5.273 1 94.12 2 LYS B CA 1
ATOM 2470 C C . LYS B 1 2 ? 27.812 7.117 5.102 1 94.12 2 LYS B C 1
ATOM 2472 O O . LYS B 1 2 ? 28.312 8.148 5.566 1 94.12 2 LYS B O 1
ATOM 2477 N N . LYS B 1 3 ? 26.828 7.105 4.336 1 98.25 3 LYS B N 1
ATOM 2478 C CA . LYS B 1 3 ? 26.141 8.344 3.984 1 98.25 3 LYS B CA 1
ATOM 2479 C C . LYS B 1 3 ? 24.672 8.305 4.418 1 98.25 3 LYS B C 1
ATOM 2481 O O . LYS B 1 3 ? 24.172 7.258 4.836 1 98.25 3 LYS B O 1
ATOM 2486 N N . ILE B 1 4 ? 24.141 9.531 4.422 1 98.81 4 ILE B N 1
ATOM 2487 C CA . ILE B 1 4 ? 22.688 9.68 4.512 1 98.81 4 ILE B CA 1
ATOM 2488 C C . ILE B 1 4 ? 22.094 9.711 3.111 1 98.81 4 ILE B C 1
ATOM 2490 O O . ILE B 1 4 ? 22.5 10.516 2.27 1 98.81 4 ILE B O 1
ATOM 2494 N N . TYR B 1 5 ? 21.172 8.82 2.834 1 98.88 5 TYR B N 1
ATOM 2495 C CA . TYR B 1 5 ? 20.438 8.812 1.572 1 98.88 5 TYR B CA 1
ATOM 2496 C C . TYR B 1 5 ? 19.047 9.406 1.742 1 98.88 5 TYR B C 1
ATOM 2498 O O . TYR B 1 5 ? 18.266 8.93 2.561 1 98.88 5 TYR B O 1
ATOM 2506 N N . VAL B 1 6 ? 18.766 10.477 1.039 1 98.88 6 VAL B N 1
ATOM 2507 C CA . VAL B 1 6 ? 17.469 11.148 1.16 1 98.88 6 VAL B CA 1
ATOM 2508 C C . VAL B 1 6 ? 16.578 10.781 -0.028 1 98.88 6 VAL B C 1
ATOM 2510 O O . VAL B 1 6 ? 16.844 11.195 -1.159 1 98.88 6 VAL B O 1
ATOM 2513 N N . ILE B 1 7 ? 15.57 10.039 0.241 1 98.81 7 ILE B N 1
ATOM 2514 C CA . ILE B 1 7 ? 14.625 9.578 -0.768 1 98.81 7 ILE B CA 1
ATOM 2515 C C . ILE B 1 7 ? 13.492 10.594 -0.914 1 98.81 7 ILE B C 1
ATOM 2517 O O . ILE B 1 7 ? 12.805 10.906 0.059 1 98.81 7 ILE B O 1
ATOM 2521 N N . HIS B 1 8 ? 13.312 11.125 -2.096 1 98.44 8 HIS B N 1
ATOM 2522 C CA . HIS B 1 8 ? 12.297 12.156 -2.275 1 98.44 8 HIS B CA 1
ATOM 2523 C C . HIS B 1 8 ? 11.961 12.352 -3.75 1 98.44 8 HIS B C 1
ATOM 2525 O O . HIS B 1 8 ? 12.477 11.625 -4.605 1 98.44 8 HIS B O 1
ATOM 2531 N N . GLU B 1 9 ? 11 13.219 -4.043 1 97.69 9 GLU B N 1
ATOM 2532 C CA . GLU B 1 9 ? 10.711 13.586 -5.426 1 97.69 9 GLU B CA 1
ATOM 2533 C C . GLU B 1 9 ? 10.414 15.078 -5.555 1 97.69 9 GLU B C 1
ATOM 2535 O O . GLU B 1 9 ? 9.82 15.516 -6.539 1 97.69 9 GLU B O 1
ATOM 2540 N N . ASN B 1 10 ? 10.68 15.859 -4.535 1 95.88 10 ASN B N 1
ATOM 2541 C CA . ASN B 1 10 ? 10.383 17.281 -4.488 1 95.88 10 ASN B CA 1
ATOM 2542 C C . ASN B 1 10 ? 11.609 18.094 -4.094 1 95.88 10 ASN B C 1
ATOM 2544 O O . ASN B 1 10 ? 11.898 18.266 -2.906 1 95.88 10 ASN B O 1
ATOM 2548 N N . ASP B 1 11 ? 12.211 18.688 -5.035 1 96.06 11 ASP B N 1
ATOM 2549 C CA . ASP B 1 11 ? 13.445 19.438 -4.816 1 96.06 11 ASP B CA 1
ATOM 2550 C C . ASP B 1 11 ? 13.195 20.656 -3.924 1 96.06 11 ASP B C 1
ATOM 2552 O O . ASP B 1 11 ? 14 20.938 -3.033 1 96.06 11 ASP B O 1
ATOM 2556 N N . GLU B 1 12 ? 12.133 21.281 -4.113 1 93.62 12 GLU B N 1
ATOM 2557 C CA . GLU B 1 12 ? 11.828 22.516 -3.395 1 93.62 12 GLU B CA 1
ATOM 2558 C C . GLU B 1 12 ? 11.672 22.25 -1.898 1 93.62 12 GLU B C 1
ATOM 2560 O O . GLU B 1 12 ? 12.039 23.094 -1.077 1 93.62 12 GLU B O 1
ATOM 2565 N N . TRP B 1 13 ? 11.172 21.094 -1.609 1 92.75 13 TRP B N 1
ATOM 2566 C CA . TRP B 1 13 ? 10.938 20.75 -0.209 1 92.75 13 TRP B CA 1
ATOM 2567 C C . TRP B 1 13 ? 12.203 20.203 0.435 1 92.75 13 TRP B C 1
ATOM 2569 O O . TRP B 1 13 ? 12.43 20.375 1.634 1 92.75 13 TRP B O 1
ATOM 2579 N N . THR B 1 14 ? 13.023 19.562 -0.372 1 96.88 14 THR B N 1
ATOM 2580 C CA . THR B 1 14 ? 14.117 18.781 0.186 1 96.88 14 THR B CA 1
ATOM 2581 C C . THR B 1 14 ? 15.383 19.625 0.297 1 96.88 14 THR B C 1
ATOM 2583 O O . THR B 1 14 ? 16.25 19.328 1.125 1 96.88 14 THR B O 1
ATOM 2586 N N . VAL B 1 15 ? 15.445 20.719 -0.446 1 97 15 VAL B N 1
ATOM 2587 C CA . VAL B 1 15 ? 16.641 21.562 -0.473 1 97 15 VAL B CA 1
ATOM 2588 C C . VAL B 1 15 ? 16.938 22.078 0.932 1 97 15 VAL B C 1
ATOM 2590 O O . VAL B 1 15 ? 18.094 22.234 1.31 1 97 15 VAL B O 1
ATOM 2593 N N . HIS B 1 16 ? 15.945 22.312 1.76 1 96.62 16 HIS B N 1
ATOM 2594 C CA . HIS B 1 16 ? 16.125 22.828 3.113 1 96.62 16 HIS B CA 1
ATOM 2595 C C . HIS B 1 16 ? 16.859 21.828 3.99 1 96.62 16 HIS B C 1
ATOM 2597 O O . HIS B 1 16 ? 17.656 22.219 4.852 1 96.62 16 HIS B O 1
ATOM 2603 N N . LEU B 1 17 ? 16.562 20.531 3.811 1 98.12 17 LEU B N 1
ATOM 2604 C CA . LEU B 1 17 ? 17.297 19.5 4.535 1 98.12 17 LEU B CA 1
ATOM 2605 C C . LEU B 1 17 ? 18.75 19.438 4.074 1 98.12 17 LEU B C 1
ATOM 2607 O O . LEU B 1 17 ? 19.672 19.344 4.898 1 98.12 17 LEU B O 1
ATOM 2611 N N . PHE B 1 18 ? 18.984 19.484 2.787 1 98.5 18 PHE B N 1
ATOM 2612 C CA . PHE B 1 18 ? 20.344 19.422 2.254 1 98.5 18 PHE B CA 1
ATOM 2613 C C . PHE B 1 18 ? 21.203 20.562 2.807 1 98.5 18 PHE B C 1
ATOM 2615 O O . PHE B 1 18 ? 22.359 20.359 3.18 1 98.5 18 PHE B O 1
ATOM 2622 N N . LYS B 1 19 ? 20.625 21.719 2.869 1 98.12 19 LYS B N 1
ATOM 2623 C CA . LYS B 1 19 ? 21.344 22.859 3.422 1 98.12 19 LYS B CA 1
ATOM 2624 C C . LYS B 1 19 ? 21.797 22.594 4.855 1 98.12 19 LYS B C 1
ATOM 2626 O O . LYS B 1 19 ? 22.922 22.906 5.227 1 98.12 19 LYS B O 1
ATOM 2631 N N . ARG B 1 20 ? 20.875 22.031 5.672 1 98.5 20 ARG B N 1
ATOM 2632 C CA . ARG B 1 20 ? 21.219 21.719 7.059 1 98.5 20 ARG B CA 1
ATOM 2633 C C . ARG B 1 20 ? 22.281 20.641 7.137 1 98.5 20 ARG B C 1
ATOM 2635 O O . ARG B 1 20 ? 23.172 20.688 7.98 1 98.5 20 ARG B O 1
ATOM 2642 N N . LEU B 1 21 ? 22.188 19.562 6.273 1 98.75 21 LEU B N 1
ATOM 2643 C CA . LEU B 1 21 ? 23.188 18.516 6.25 1 98.75 21 LEU B CA 1
ATOM 2644 C C . LEU B 1 21 ? 24.562 19.078 5.91 1 98.75 21 LEU B C 1
ATOM 2646 O O . LEU B 1 21 ? 25.562 18.703 6.527 1 98.75 21 LEU B O 1
ATOM 2650 N N . GLU B 1 22 ? 24.594 19.969 4.953 1 98.62 22 GLU B N 1
ATOM 2651 C CA . GLU B 1 22 ? 25.844 20.609 4.559 1 98.62 22 GLU B CA 1
ATOM 2652 C C . GLU B 1 22 ? 26.422 21.453 5.695 1 98.62 22 GLU B C 1
ATOM 2654 O O . GLU B 1 22 ? 27.625 21.406 5.961 1 98.62 22 GLU B O 1
ATOM 2659 N N . GLU B 1 23 ? 25.578 22.172 6.32 1 98.38 23 GLU B N 1
ATOM 2660 C CA . GLU B 1 23 ? 26 23 7.453 1 98.38 23 GLU B CA 1
ATOM 2661 C C . GLU B 1 23 ? 26.641 22.156 8.539 1 98.38 23 GLU B C 1
ATOM 2663 O O . GLU B 1 23 ? 27.578 22.594 9.203 1 98.38 23 GLU B O 1
ATOM 2668 N N . LEU B 1 24 ? 26.172 20.969 8.703 1 98.38 24 LEU B N 1
ATOM 2669 C CA . LEU B 1 24 ? 26.672 20.078 9.742 1 98.38 24 LEU B CA 1
ATOM 2670 C C . LEU B 1 24 ? 27.828 19.219 9.219 1 98.38 24 LEU B C 1
ATOM 2672 O O . LEU B 1 24 ? 28.375 18.391 9.953 1 98.38 24 LEU B O 1
ATOM 2676 N N . GLY B 1 25 ? 28.141 19.312 7.973 1 98.12 25 GLY B N 1
ATOM 2677 C CA . GLY B 1 25 ? 29.25 18.578 7.375 1 98.12 25 GLY B CA 1
ATOM 2678 C C . GLY B 1 25 ? 28.938 17.094 7.203 1 98.12 25 GLY B C 1
ATOM 2679 O O . GLY B 1 25 ? 29.828 16.25 7.289 1 98.12 25 GLY B O 1
ATOM 2680 N N . LEU B 1 26 ? 27.719 16.766 7.035 1 98.31 26 LEU B N 1
ATOM 2681 C CA . LEU B 1 26 ? 27.328 15.367 6.938 1 98.31 26 LEU B CA 1
ATOM 2682 C C . LEU B 1 26 ? 27.328 14.898 5.484 1 98.31 26 LEU B C 1
ATOM 2684 O O . LEU B 1 26 ? 26.828 15.602 4.602 1 98.31 26 LEU B O 1
ATOM 2688 N N . PRO B 1 27 ? 27.953 13.758 5.242 1 98.5 27 PRO B N 1
ATOM 2689 C CA . PRO B 1 27 ? 27.875 13.188 3.895 1 98.5 27 PRO B CA 1
ATOM 2690 C C . PRO B 1 27 ? 26.469 12.711 3.541 1 98.5 27 PRO B C 1
ATOM 2692 O O . PRO B 1 27 ? 25.812 12.055 4.355 1 98.5 27 PRO B O 1
ATOM 2695 N N . TYR B 1 28 ? 25.969 13.062 2.342 1 98.69 28 TYR B N 1
ATOM 2696 C CA . TYR B 1 28 ? 24.625 12.633 1.942 1 98.69 28 TYR B CA 1
ATOM 2697 C C . TYR B 1 28 ? 24.562 12.391 0.44 1 98.69 28 TYR B C 1
ATOM 2699 O O . TYR B 1 28 ? 25.469 12.773 -0.3 1 98.69 28 TYR B O 1
ATOM 2707 N N . GLU B 1 29 ? 23.562 11.609 -0.001 1 98.56 29 GLU B N 1
ATOM 2708 C CA . GLU B 1 29 ? 23.25 11.383 -1.405 1 98.56 29 GLU B CA 1
ATOM 2709 C C . GLU B 1 29 ? 21.781 11.695 -1.688 1 98.56 29 GLU B C 1
ATOM 2711 O O . GLU B 1 29 ? 20.906 11.375 -0.878 1 98.56 29 GLU B O 1
ATOM 2716 N N . ASP B 1 30 ? 21.562 12.375 -2.789 1 98.38 30 ASP B N 1
ATOM 2717 C CA . ASP B 1 30 ? 20.234 12.742 -3.258 1 98.38 30 ASP B CA 1
ATOM 2718 C C . ASP B 1 30 ? 19.594 11.609 -4.07 1 98.38 30 ASP B C 1
ATOM 2720 O O . ASP B 1 30 ? 19.984 11.375 -5.219 1 98.38 30 ASP B O 1
ATOM 2724 N N . TRP B 1 31 ? 18.641 10.898 -3.521 1 98.38 31 TRP B N 1
ATOM 2725 C CA . TRP B 1 31 ? 17.891 9.867 -4.227 1 98.38 31 TRP B CA 1
ATOM 2726 C C . TRP B 1 31 ? 16.531 10.406 -4.688 1 98.38 31 TRP B C 1
ATOM 2728 O O . TRP B 1 31 ? 15.523 10.211 -4.012 1 98.38 31 TRP B O 1
ATOM 2738 N N . HIS B 1 32 ? 16.547 11.086 -5.812 1 97.94 32 HIS B N 1
ATOM 2739 C CA . HIS B 1 32 ? 15.336 11.633 -6.406 1 97.94 32 HIS B CA 1
ATOM 2740 C C . HIS B 1 32 ? 14.586 10.562 -7.207 1 97.94 32 HIS B C 1
ATOM 2742 O O . HIS B 1 32 ? 15.102 10.062 -8.211 1 97.94 32 HIS B O 1
ATOM 2748 N N . LEU B 1 33 ? 13.344 10.258 -6.879 1 97.75 33 LEU B N 1
ATOM 2749 C CA . LEU B 1 33 ? 12.641 9.102 -7.422 1 97.75 33 LEU B CA 1
ATOM 2750 C C . LEU B 1 33 ? 11.594 9.531 -8.438 1 97.75 33 LEU B C 1
ATOM 2752 O O . LEU B 1 33 ? 10.492 8.961 -8.484 1 97.75 33 LEU B O 1
ATOM 2756 N N . ARG B 1 34 ? 11.875 10.602 -9.172 1 95.44 34 ARG B N 1
ATOM 2757 C CA . ARG B 1 34 ? 11.016 10.844 -10.328 1 95.44 34 ARG B CA 1
ATOM 2758 C C . ARG B 1 34 ? 11.008 9.648 -11.273 1 95.44 34 ARG B C 1
ATOM 2760 O O . ARG B 1 34 ? 10.016 9.391 -11.953 1 95.44 34 ARG B O 1
ATOM 2767 N N . SER B 1 35 ? 12.102 9.047 -11.391 1 96.25 35 SER B N 1
ATOM 2768 C CA . SER B 1 35 ? 12.375 7.77 -12.055 1 96.25 35 SER B CA 1
ATOM 2769 C C . SER B 1 35 ? 13.453 6.984 -11.32 1 96.25 35 SER B C 1
ATOM 2771 O O . SER B 1 35 ? 14.031 7.477 -10.352 1 96.25 35 SER B O 1
ATOM 2773 N N . GLY B 1 36 ? 13.609 5.676 -11.711 1 96.88 36 GLY B N 1
ATOM 2774 C CA . GLY B 1 36 ? 14.656 4.922 -11.039 1 96.88 36 GLY B CA 1
ATOM 2775 C C . GLY B 1 36 ? 14.633 3.445 -11.383 1 96.88 36 GLY B C 1
ATOM 2776 O O . GLY B 1 36 ? 13.758 2.98 -12.109 1 96.88 36 GLY B O 1
ATOM 2777 N N . SER B 1 37 ? 15.703 2.846 -10.969 1 97.56 37 SER B N 1
ATOM 2778 C CA . SER B 1 37 ? 15.875 1.406 -11.141 1 97.56 37 SER B CA 1
ATOM 2779 C C . SER B 1 37 ? 16.547 0.782 -9.922 1 97.56 37 SER B C 1
ATOM 2781 O O . SER B 1 37 ? 17.391 1.412 -9.273 1 97.56 37 SER B O 1
ATOM 2783 N N . ILE B 1 38 ? 16.109 -0.413 -9.578 1 98 38 ILE B N 1
ATOM 2784 C CA . ILE B 1 38 ? 16.641 -1.166 -8.453 1 98 38 ILE B CA 1
ATOM 2785 C C . ILE B 1 38 ? 17.031 -2.572 -8.906 1 98 38 ILE B C 1
ATOM 2787 O O . ILE B 1 38 ? 16.219 -3.285 -9.492 1 98 38 ILE B O 1
ATOM 2791 N N . LYS B 1 39 ? 18.219 -2.936 -8.695 1 97.69 39 LYS B N 1
ATOM 2792 C CA . LYS B 1 39 ? 18.594 -4.336 -8.852 1 97.69 39 LYS B CA 1
ATOM 2793 C C . LYS B 1 39 ? 18.281 -5.129 -7.586 1 97.69 39 LYS B C 1
ATOM 2795 O O . LYS B 1 39 ? 19.078 -5.16 -6.648 1 97.69 39 LYS B O 1
ATOM 2800 N N . LEU B 1 40 ? 17.172 -5.852 -7.578 1 97.69 40 LEU B N 1
ATOM 2801 C CA . LEU B 1 40 ? 16.672 -6.504 -6.371 1 97.69 40 LEU B CA 1
ATOM 2802 C C . LEU B 1 40 ? 17.625 -7.59 -5.902 1 97.69 40 LEU B C 1
ATOM 2804 O O . LEU B 1 40 ? 17.656 -7.93 -4.715 1 97.69 40 LEU B O 1
ATOM 2808 N N . HIS B 1 41 ? 18.406 -8.102 -6.777 1 94.5 41 HIS B N 1
ATOM 2809 C CA . HIS B 1 41 ? 19.281 -9.227 -6.461 1 94.5 41 HIS B CA 1
ATOM 2810 C C . HIS B 1 41 ? 20.609 -8.734 -5.871 1 94.5 41 HIS B C 1
ATOM 2812 O O . HIS B 1 41 ? 21.453 -9.539 -5.477 1 94.5 41 HIS B O 1
ATOM 2818 N N . GLU B 1 42 ? 20.797 -7.48 -5.828 1 96.88 42 GLU B N 1
ATOM 2819 C CA . GLU B 1 42 ? 21.984 -6.887 -5.215 1 96.88 42 GLU B CA 1
ATOM 2820 C C . GLU B 1 42 ? 21.641 -6.199 -3.898 1 96.88 42 GLU B C 1
ATOM 2822 O O . GLU B 1 42 ? 20.516 -5.715 -3.721 1 96.88 42 GLU B O 1
ATOM 2827 N N . ALA B 1 43 ? 22.625 -6.133 -3.041 1 97.62 43 ALA B N 1
ATOM 2828 C CA . ALA B 1 43 ? 22.422 -5.441 -1.769 1 97.62 43 ALA B CA 1
ATOM 2829 C C . ALA B 1 43 ? 22.453 -3.928 -1.958 1 97.62 43 ALA B C 1
ATOM 2831 O O . ALA B 1 43 ? 23.219 -3.406 -2.76 1 97.62 43 ALA B O 1
ATOM 2832 N N . PRO B 1 44 ? 21.594 -3.184 -1.269 1 98 44 PRO B N 1
ATOM 2833 C CA . PRO B 1 44 ? 21.672 -1.721 -1.288 1 98 44 PRO B CA 1
ATOM 2834 C C . PRO B 1 44 ? 22.922 -1.194 -0.572 1 98 44 PRO B C 1
ATOM 2836 O O . PRO B 1 44 ? 23.594 -1.945 0.144 1 98 44 PRO B O 1
ATOM 2839 N N . PRO B 1 45 ? 23.234 0.056 -0.821 1 97.81 45 PRO B N 1
ATOM 2840 C CA . PRO B 1 45 ? 24.359 0.632 -0.081 1 97.81 45 PRO B CA 1
ATOM 2841 C C . PRO B 1 45 ? 24.109 0.691 1.424 1 97.81 45 PRO B C 1
ATOM 2843 O O . PRO B 1 45 ? 22.984 0.459 1.875 1 97.81 45 PRO B O 1
ATOM 2846 N N . GLU B 1 46 ? 25.25 0.884 2.127 1 97.56 46 GLU B N 1
ATOM 2847 C CA . GLU B 1 46 ? 25.156 1.064 3.572 1 97.56 46 GLU B CA 1
ATOM 2848 C C . GLU B 1 46 ? 24.953 2.533 3.934 1 97.56 46 GLU B C 1
ATOM 2850 O O . GLU B 1 46 ? 25.391 3.424 3.207 1 97.56 46 GLU B O 1
ATOM 2855 N N . GLY B 1 47 ? 24.281 2.746 5.078 1 98.31 47 GLY B N 1
ATOM 2856 C CA . GLY B 1 47 ? 24 4.094 5.547 1 98.31 47 GLY B CA 1
ATOM 2857 C C . GLY B 1 47 ? 22.641 4.234 6.184 1 98.31 47 GLY B C 1
ATOM 2858 O O . GLY B 1 47 ? 22.078 3.256 6.68 1 98.31 47 GLY B O 1
ATOM 2859 N N . VAL B 1 48 ? 22.219 5.492 6.297 1 98.75 48 VAL B N 1
ATOM 2860 C CA . VAL B 1 48 ? 20.906 5.84 6.844 1 98.75 48 VAL B CA 1
ATOM 2861 C C . VAL B 1 48 ? 20.016 6.379 5.73 1 98.75 48 VAL B C 1
ATOM 2863 O O . VAL B 1 48 ? 20.438 7.215 4.93 1 98.75 48 VAL B O 1
ATOM 2866 N N . PHE B 1 49 ? 18.859 5.871 5.609 1 98.94 49 PHE B N 1
ATOM 2867 C CA . PHE B 1 49 ? 17.938 6.262 4.551 1 98.94 49 PHE B CA 1
ATOM 2868 C C . PHE B 1 49 ? 16.734 7.012 5.129 1 98.94 49 PHE B C 1
ATOM 2870 O O . PHE B 1 49 ? 16.078 6.523 6.047 1 98.94 49 PHE B O 1
ATOM 2877 N N . TYR B 1 50 ? 16.531 8.234 4.664 1 98.94 50 TYR B N 1
ATOM 2878 C CA . TYR B 1 50 ? 15.398 9.047 5.086 1 98.94 50 TYR B CA 1
ATOM 2879 C C . TYR B 1 50 ? 14.414 9.25 3.938 1 98.94 50 TYR B C 1
ATOM 2881 O O . TYR B 1 50 ? 14.758 9.875 2.93 1 98.94 50 TYR B O 1
ATOM 2889 N N . ASN B 1 51 ? 13.188 8.68 4.137 1 98.88 51 ASN B N 1
ATOM 2890 C CA . ASN B 1 51 ? 12.141 8.75 3.119 1 98.88 51 ASN B CA 1
ATOM 2891 C C . ASN B 1 51 ? 11.25 9.977 3.314 1 98.88 51 ASN B C 1
ATOM 2893 O O . ASN B 1 51 ? 10.578 10.102 4.34 1 98.88 51 ASN B O 1
ATOM 2897 N N . ARG B 1 52 ? 11.219 10.836 2.287 1 98.38 52 ARG B N 1
ATOM 2898 C CA . ARG B 1 52 ? 10.398 12.047 2.266 1 98.38 52 ARG B CA 1
ATOM 2899 C C . ARG B 1 52 ? 9.422 12.023 1.095 1 98.38 52 ARG B C 1
ATOM 2901 O O . ARG B 1 52 ? 9.172 13.055 0.472 1 98.38 52 ARG B O 1
ATOM 2908 N N . MET B 1 53 ? 8.953 10.82 0.772 1 97.88 53 MET B N 1
ATOM 2909 C CA . MET B 1 53 ? 8.031 10.688 -0.356 1 97.88 53 MET B CA 1
ATOM 2910 C C . MET B 1 53 ? 6.676 11.305 -0.028 1 97.88 53 MET B C 1
ATOM 2912 O O . MET B 1 53 ? 6.156 11.117 1.072 1 97.88 53 MET B O 1
ATOM 2916 N N . SER B 1 54 ? 6.16 11.992 -1.013 1 94.25 54 SER B N 1
ATOM 2917 C CA . SER B 1 54 ? 4.906 12.711 -0.816 1 94.25 54 SER B CA 1
ATOM 2918 C C . SER B 1 54 ? 3.76 12.031 -1.555 1 94.25 54 SER B C 1
ATOM 2920 O O . SER B 1 54 ? 3.926 11.578 -2.686 1 94.25 54 SER B O 1
ATOM 2922 N N . ALA B 1 55 ? 2.611 12.078 -0.93 1 93.81 55 ALA B N 1
ATOM 2923 C CA . ALA B 1 55 ? 1.396 11.539 -1.533 1 93.81 55 ALA B CA 1
ATOM 2924 C C . ALA B 1 55 ? 0.953 12.383 -2.727 1 93.81 55 ALA B C 1
ATOM 2926 O O . ALA B 1 55 ? 0.197 11.906 -3.58 1 93.81 55 ALA B O 1
ATOM 2927 N N . SER B 1 56 ? 1.365 13.625 -2.811 1 92.31 56 SER B N 1
ATOM 2928 C CA . SER B 1 56 ? 0.874 14.539 -3.838 1 92.31 56 SER B CA 1
ATOM 2929 C C . SER B 1 56 ? 1.829 14.602 -5.023 1 92.31 56 SER B C 1
ATOM 2931 O O . SER B 1 56 ? 1.762 15.531 -5.832 1 92.31 56 SER B O 1
ATOM 2933 N N . SER B 1 57 ? 2.76 13.625 -5.113 1 94.38 57 SER B N 1
ATOM 2934 C CA . SER B 1 57 ? 3.795 13.625 -6.145 1 94.38 57 SER B CA 1
ATOM 2935 C C . SER B 1 57 ? 3.188 13.742 -7.539 1 94.38 57 SER B C 1
ATOM 2937 O O . SER B 1 57 ? 3.795 14.336 -8.438 1 94.38 57 SER B O 1
ATOM 2939 N N . HIS B 1 58 ? 1.976 13.266 -7.766 1 92.81 58 HIS B N 1
ATOM 2940 C CA . HIS B 1 58 ? 1.334 13.266 -9.078 1 92.81 58 HIS B CA 1
ATOM 2941 C C . HIS B 1 58 ? 1.036 14.688 -9.539 1 92.81 58 HIS B C 1
ATOM 2943 O O . HIS B 1 58 ? 0.942 14.953 -10.734 1 92.81 58 HIS B O 1
ATOM 2949 N N . THR B 1 59 ? 0.936 15.648 -8.594 1 91.31 59 THR B N 1
ATOM 2950 C CA . THR B 1 59 ? 0.645 17.047 -8.938 1 91.31 59 THR B CA 1
ATOM 2951 C C . THR B 1 59 ? 1.875 17.719 -9.539 1 91.31 59 THR B C 1
ATOM 2953 O O . THR B 1 59 ? 1.774 18.797 -10.109 1 91.31 59 THR B O 1
ATOM 2956 N N . ARG B 1 60 ? 3.002 17.094 -9.422 1 92.38 60 ARG B N 1
ATOM 2957 C CA . ARG B 1 60 ? 4.246 17.656 -9.945 1 92.38 60 ARG B CA 1
ATOM 2958 C C . ARG B 1 60 ? 4.812 16.797 -11.062 1 92.38 60 ARG B C 1
ATOM 2960 O O . ARG B 1 60 ? 6 16.875 -11.375 1 92.38 60 ARG B O 1
ATOM 2967 N N . GLY B 1 61 ? 4.012 15.938 -11.586 1 93.5 61 GLY B N 1
ATOM 2968 C CA . GLY B 1 61 ? 4.41 15.125 -12.727 1 93.5 61 GLY B CA 1
ATOM 2969 C C . GLY B 1 61 ? 5.141 13.859 -12.328 1 93.5 61 GLY B C 1
ATOM 2970 O O . GLY B 1 61 ? 5.742 13.188 -13.172 1 93.5 61 GLY B O 1
ATOM 2971 N N . HIS B 1 62 ? 5.145 13.508 -11.055 1 95.88 62 HIS B N 1
ATOM 2972 C CA . HIS B 1 62 ? 5.816 12.312 -10.555 1 95.88 62 HIS B CA 1
ATOM 2973 C C . HIS B 1 62 ? 4.805 11.281 -10.062 1 95.88 62 HIS B C 1
ATOM 2975 O O . HIS B 1 62 ? 4.91 10.797 -8.93 1 95.88 62 HIS B O 1
ATOM 2981 N N . ARG B 1 63 ? 3.943 10.867 -10.969 1 95.44 63 ARG B N 1
ATOM 2982 C CA . ARG B 1 63 ? 2.768 10.062 -10.648 1 95.44 63 ARG B CA 1
ATOM 2983 C C . ARG B 1 63 ? 3.164 8.773 -9.93 1 95.44 63 ARG B C 1
ATOM 2985 O O . ARG B 1 63 ? 2.475 8.336 -9.008 1 95.44 63 ARG B O 1
ATOM 2992 N N . TYR B 1 64 ? 4.289 8.141 -10.328 1 97.38 64 TYR B N 1
ATOM 2993 C CA . TYR B 1 64 ? 4.582 6.785 -9.867 1 97.38 64 TYR B CA 1
ATOM 2994 C C . TYR B 1 64 ? 5.711 6.789 -8.844 1 97.38 64 TYR B C 1
ATOM 2996 O O . TYR B 1 64 ? 6.215 5.73 -8.469 1 97.38 64 TYR B O 1
ATOM 3004 N N . ALA B 1 65 ? 6.09 7.969 -8.359 1 98 65 ALA B N 1
ATOM 3005 C CA . ALA B 1 65 ? 7.188 8.086 -7.406 1 98 65 ALA B CA 1
ATOM 3006 C C . ALA B 1 65 ? 6.871 7.336 -6.113 1 98 65 ALA B C 1
ATOM 3008 O O . ALA B 1 65 ? 7.73 6.641 -5.566 1 98 65 ALA B O 1
ATOM 3009 N N . PRO B 1 66 ? 5.66 7.426 -5.613 1 98.06 66 PRO B N 1
ATOM 3010 C CA . PRO B 1 66 ? 5.371 6.676 -4.387 1 98.06 66 PRO B CA 1
ATOM 3011 C C . PRO B 1 66 ? 5.461 5.164 -4.586 1 98.06 66 PRO B C 1
ATOM 3013 O O . PRO B 1 66 ? 5.914 4.449 -3.688 1 98.06 66 PRO B O 1
ATOM 3016 N N . GLU B 1 67 ? 5.016 4.648 -5.75 1 98.19 67 GLU B N 1
ATOM 3017 C CA . GLU B 1 67 ? 5.137 3.225 -6.047 1 98.19 67 GLU B CA 1
ATOM 3018 C C . GLU B 1 67 ? 6.602 2.791 -6.078 1 98.19 67 GLU B C 1
ATOM 3020 O O . GLU B 1 67 ? 6.965 1.773 -5.484 1 98.19 67 GLU B O 1
ATOM 3025 N N . LEU B 1 68 ? 7.398 3.584 -6.754 1 98.56 68 LEU B N 1
ATOM 3026 C CA . LEU B 1 68 ? 8.828 3.285 -6.801 1 98.56 68 LEU B CA 1
ATOM 3027 C C . LEU B 1 68 ? 9.445 3.344 -5.41 1 98.56 68 LEU B C 1
ATOM 3029 O O . LEU B 1 68 ? 10.25 2.484 -5.043 1 98.56 68 LEU B O 1
ATOM 3033 N N . ALA B 1 69 ? 9.055 4.363 -4.648 1 98.75 69 ALA B N 1
ATOM 3034 C CA . ALA B 1 69 ? 9.539 4.465 -3.277 1 98.75 69 ALA B CA 1
ATOM 3035 C C . ALA B 1 69 ? 9.18 3.215 -2.475 1 98.75 69 ALA B C 1
ATOM 3037 O O . ALA B 1 69 ? 9.992 2.723 -1.688 1 98.75 69 ALA B O 1
ATOM 3038 N N . GLY B 1 70 ? 7.969 2.74 -2.676 1 98.69 70 GLY B N 1
ATOM 3039 C CA . GLY B 1 70 ? 7.578 1.505 -2.014 1 98.69 70 GLY B CA 1
ATOM 3040 C C . GLY B 1 70 ? 8.508 0.345 -2.322 1 98.69 70 GLY B C 1
ATOM 3041 O O . GLY B 1 70 ? 8.867 -0.422 -1.428 1 98.69 70 GLY B O 1
ATOM 3042 N N . ALA B 1 71 ? 8.875 0.216 -3.539 1 98.69 71 ALA B N 1
ATOM 3043 C CA . ALA B 1 71 ? 9.797 -0.84 -3.951 1 98.69 71 ALA B CA 1
ATOM 3044 C C . ALA B 1 71 ? 11.172 -0.649 -3.314 1 98.69 71 ALA B C 1
ATOM 3046 O O . ALA B 1 71 ? 11.766 -1.606 -2.82 1 98.69 71 ALA B O 1
ATOM 3047 N N . VAL B 1 72 ? 11.633 0.59 -3.324 1 98.81 72 VAL B N 1
ATOM 3048 C CA . VAL B 1 72 ? 12.93 0.917 -2.734 1 98.81 72 VAL B CA 1
ATOM 3049 C C . VAL B 1 72 ? 12.922 0.568 -1.248 1 98.81 72 VAL B C 1
ATOM 3051 O O . VAL B 1 72 ? 13.859 -0.061 -0.748 1 98.81 72 VAL B O 1
ATOM 3054 N N . LEU B 1 73 ? 11.891 0.942 -0.563 1 98.81 73 LEU B N 1
ATOM 3055 C CA . LEU B 1 73 ? 11.805 0.716 0.876 1 98.81 73 LEU B CA 1
ATOM 3056 C C . LEU B 1 73 ? 11.758 -0.776 1.189 1 98.81 73 LEU B C 1
ATOM 3058 O O . LEU B 1 73 ? 12.398 -1.234 2.137 1 98.81 73 LEU B O 1
ATOM 3062 N N . ALA B 1 74 ? 10.992 -1.531 0.39 1 98.5 74 ALA B N 1
ATOM 3063 C CA . ALA B 1 74 ? 10.953 -2.979 0.584 1 98.5 74 ALA B CA 1
ATOM 3064 C C . ALA B 1 74 ? 12.352 -3.586 0.453 1 98.5 74 ALA B C 1
ATOM 3066 O O . ALA B 1 74 ? 12.742 -4.438 1.256 1 98.5 74 ALA B O 1
ATOM 3067 N N . TRP B 1 75 ? 13.062 -3.131 -0.531 1 98.69 75 TRP B N 1
ATOM 3068 C CA . TRP B 1 75 ? 14.43 -3.57 -0.806 1 98.69 75 TRP B CA 1
ATOM 3069 C C . TRP B 1 75 ? 15.359 -3.215 0.35 1 98.69 75 TRP B C 1
ATOM 3071 O O . TRP B 1 75 ? 16.109 -4.062 0.829 1 98.69 75 TRP B O 1
ATOM 3081 N N . LEU B 1 76 ? 15.289 -2.023 0.843 1 98.75 76 LEU B N 1
ATOM 3082 C CA . LEU B 1 76 ? 16.125 -1.554 1.944 1 98.75 76 LEU B CA 1
ATOM 3083 C C . LEU B 1 76 ? 15.812 -2.316 3.227 1 98.75 76 LEU B C 1
ATOM 3085 O O . LEU B 1 76 ? 16.719 -2.77 3.922 1 98.75 76 LEU B O 1
ATOM 3089 N N . GLU B 1 77 ? 14.57 -2.473 3.555 1 98.38 77 GLU B N 1
ATOM 3090 C CA . GLU B 1 77 ? 14.148 -3.102 4.801 1 98.38 77 GLU B CA 1
ATOM 3091 C C . GLU B 1 77 ? 14.5 -4.586 4.816 1 98.38 77 GLU B C 1
ATOM 3093 O O . GLU B 1 77 ? 14.914 -5.121 5.848 1 98.38 77 GLU B O 1
ATOM 3098 N N . ARG B 1 78 ? 14.328 -5.234 3.715 1 97.56 78 ARG B N 1
ATOM 3099 C CA . ARG B 1 78 ? 14.711 -6.641 3.637 1 97.56 78 ARG B CA 1
ATOM 3100 C C . ARG B 1 78 ? 16.172 -6.836 4.008 1 97.56 78 ARG B C 1
ATOM 3102 O O . ARG B 1 78 ? 16.531 -7.844 4.625 1 97.56 78 ARG B O 1
ATOM 3109 N N . HIS B 1 79 ? 16.984 -5.887 3.654 1 97.88 79 HIS B N 1
ATOM 3110 C CA . HIS B 1 79 ? 18.422 -6.004 3.889 1 97.88 79 HIS B CA 1
ATOM 3111 C C . HIS B 1 79 ? 18.812 -5.426 5.246 1 97.88 79 HIS B C 1
ATOM 3113 O O . HIS B 1 79 ? 20 -5.258 5.539 1 97.88 79 HIS B O 1
ATOM 3119 N N . GLY B 1 80 ? 17.844 -4.977 6.047 1 97.56 80 GLY B N 1
ATOM 3120 C CA . GLY B 1 80 ? 18.094 -4.547 7.414 1 97.56 80 GLY B CA 1
ATOM 3121 C C . GLY B 1 80 ? 18.703 -3.158 7.504 1 97.56 80 GLY B C 1
ATOM 3122 O O . GLY B 1 80 ? 19.359 -2.826 8.484 1 97.56 80 GLY B O 1
ATOM 3123 N N . ARG B 1 81 ? 18.516 -2.354 6.488 1 98.38 81 ARG B N 1
ATOM 3124 C CA . ARG B 1 81 ? 19.047 -0.991 6.531 1 98.38 81 ARG B CA 1
ATOM 3125 C C . ARG B 1 81 ? 18.25 -0.132 7.516 1 98.38 81 ARG B C 1
ATOM 3127 O O . ARG B 1 81 ? 17.094 -0.419 7.812 1 98.38 81 ARG B O 1
ATOM 3134 N N . THR B 1 82 ? 18.938 0.894 8.07 1 98.62 82 THR B N 1
ATOM 3135 C CA . THR B 1 82 ? 18.266 1.892 8.891 1 98.62 82 THR B CA 1
ATOM 3136 C C . THR B 1 82 ? 17.438 2.836 8.023 1 98.62 82 THR B C 1
ATOM 3138 O O . THR B 1 82 ? 17.984 3.639 7.27 1 98.62 82 THR B O 1
ATOM 3141 N N . VAL B 1 83 ? 16.156 2.707 8.109 1 98.81 83 VAL B N 1
ATOM 3142 C CA . VAL B 1 83 ? 15.258 3.516 7.289 1 98.81 83 VAL B CA 1
ATOM 3143 C C . VAL B 1 83 ? 14.367 4.363 8.188 1 98.81 83 VAL B C 1
ATOM 3145 O O . VAL B 1 83 ? 13.695 3.84 9.086 1 98.81 83 VAL B O 1
ATOM 3148 N N . ILE B 1 84 ? 14.391 5.676 8.062 1 98.88 84 ILE B N 1
ATOM 3149 C CA . ILE B 1 84 ? 13.5 6.613 8.734 1 98.88 84 ILE B CA 1
ATOM 3150 C C . ILE B 1 84 ? 12.273 6.875 7.875 1 98.88 84 ILE B C 1
ATOM 3152 O O . ILE B 1 84 ? 12.391 7.273 6.711 1 98.88 84 ILE B O 1
ATOM 3156 N N . ASN B 1 85 ? 11.125 6.703 8.484 1 98.81 85 ASN B N 1
ATOM 3157 C CA . ASN B 1 85 ? 9.867 6.793 7.758 1 98.81 85 ASN B CA 1
ATOM 3158 C C . ASN B 1 85 ? 9.805 5.777 6.621 1 98.81 85 ASN B C 1
ATOM 3160 O O . ASN B 1 85 ? 9.633 6.148 5.457 1 98.81 85 ASN B O 1
ATOM 3164 N N . GLY B 1 86 ? 9.844 4.516 7.027 1 98.69 86 GLY B N 1
ATOM 3165 C CA . GLY B 1 86 ? 9.906 3.396 6.102 1 98.69 86 GLY B CA 1
ATOM 3166 C C . GLY B 1 86 ? 8.57 3.098 5.449 1 98.69 86 GLY B C 1
ATOM 3167 O O . GLY B 1 86 ? 7.793 4.012 5.16 1 98.69 86 GLY B O 1
ATOM 3168 N N . SER B 1 87 ? 8.328 1.828 5.117 1 98.44 87 SER B N 1
ATOM 3169 C CA . SER B 1 87 ? 7.168 1.376 4.352 1 98.44 87 SER B CA 1
ATOM 3170 C C . SER B 1 87 ? 5.867 1.698 5.074 1 98.44 87 SER B C 1
ATOM 3172 O O . SER B 1 87 ? 4.887 2.107 4.449 1 98.44 87 SER B O 1
ATOM 3174 N N . ARG B 1 88 ? 5.82 1.467 6.383 1 98.12 88 ARG B N 1
ATOM 3175 C CA . ARG B 1 88 ? 4.605 1.751 7.141 1 98.12 88 ARG B CA 1
ATOM 3176 C C . ARG B 1 88 ? 4.27 3.238 7.102 1 98.12 88 ARG B C 1
ATOM 3178 O O . ARG B 1 88 ? 3.107 3.615 6.934 1 98.12 88 ARG B O 1
ATOM 3185 N N . ALA B 1 89 ? 5.293 4.078 7.238 1 98.69 89 ALA B N 1
ATOM 3186 C CA . ALA B 1 89 ? 5.086 5.52 7.125 1 98.69 89 ALA B CA 1
ATOM 3187 C C . ALA B 1 89 ? 4.535 5.887 5.75 1 98.69 89 ALA B C 1
ATOM 3189 O O . ALA B 1 89 ? 3.611 6.695 5.641 1 98.69 89 ALA B O 1
ATOM 3190 N N . LEU B 1 90 ? 5.105 5.277 4.734 1 98.56 90 LEU B N 1
ATOM 3191 C CA . LEU B 1 90 ? 4.625 5.547 3.383 1 98.56 90 LEU B CA 1
ATOM 3192 C C . LEU B 1 90 ? 3.164 5.133 3.234 1 98.56 90 LEU B C 1
ATOM 3194 O O . LEU B 1 90 ? 2.375 5.848 2.611 1 98.56 90 LEU B O 1
ATOM 3198 N N . GLN B 1 91 ? 2.791 4.047 3.834 1 98 91 GLN B N 1
ATOM 3199 C CA . GLN B 1 91 ? 1.412 3.574 3.785 1 98 91 GLN B CA 1
ATOM 3200 C C . GLN B 1 91 ? 0.455 4.605 4.375 1 98 91 GLN B C 1
ATOM 3202 O O . GLN B 1 91 ? -0.631 4.832 3.836 1 98 91 GLN B O 1
ATOM 3207 N N . LEU B 1 92 ? 0.832 5.184 5.453 1 98.25 92 LEU B N 1
ATOM 3208 C CA . LEU B 1 92 ? -0.02 6.199 6.062 1 98.25 92 LEU B CA 1
ATOM 3209 C C . LEU B 1 92 ? -0.002 7.488 5.242 1 98.25 92 LEU B C 1
ATOM 3211 O O . LEU B 1 92 ? -1.024 8.164 5.121 1 98.25 92 LEU B O 1
ATOM 3215 N N . GLU B 1 93 ? 1.158 7.766 4.652 1 97.88 93 GLU B N 1
ATOM 3216 C CA . GLU B 1 93 ? 1.288 8.977 3.855 1 97.88 93 GLU B CA 1
ATOM 3217 C C . GLU B 1 93 ? 0.327 8.969 2.67 1 97.88 93 GLU B C 1
ATOM 3219 O O . GLU B 1 93 ? -0.274 9.992 2.342 1 97.88 93 GLU B O 1
ATOM 3224 N N . VAL B 1 94 ? 0.061 7.797 2.078 1 97.75 94 VAL B N 1
ATOM 3225 C CA . VAL B 1 94 ? -0.672 7.766 0.817 1 97.75 94 VAL B CA 1
ATOM 3226 C C . VAL B 1 94 ? -2.117 7.344 1.069 1 97.75 94 VAL B C 1
ATOM 3228 O O . VAL B 1 94 ? -2.854 7.035 0.129 1 97.75 94 VAL B O 1
ATOM 3231 N N . SER B 1 95 ? -2.584 7.285 2.311 1 98.12 95 SER B N 1
ATOM 3232 C CA . SER B 1 95 ? -3.947 6.844 2.588 1 98.12 95 SER B CA 1
ATOM 3233 C C . SER B 1 95 ? -4.488 7.484 3.861 1 98.12 95 SER B C 1
ATOM 3235 O O . SER B 1 95 ? -4.156 7.059 4.969 1 98.12 95 SER B O 1
ATOM 3237 N N . LYS B 1 96 ? -5.414 8.438 3.684 1 97.69 96 LYS B N 1
ATOM 3238 C CA . LYS B 1 96 ? -6.051 9.055 4.844 1 97.69 96 LYS B CA 1
ATOM 3239 C C . LYS B 1 96 ? -6.902 8.039 5.602 1 97.69 96 LYS B C 1
ATOM 3241 O O . LYS B 1 96 ? -7.027 8.117 6.824 1 97.69 96 LYS B O 1
ATOM 3246 N N . VAL B 1 97 ? -7.445 7.051 4.938 1 98.44 97 VAL B N 1
ATOM 3247 C CA . VAL B 1 97 ? -8.188 5.98 5.598 1 98.44 97 VAL B CA 1
ATOM 3248 C C . VAL B 1 97 ? -7.281 5.27 6.605 1 98.44 97 VAL B C 1
ATOM 3250 O O . VAL B 1 97 ? -7.656 5.102 7.77 1 98.44 97 VAL B O 1
ATOM 3253 N N . ASN B 1 98 ? -6.086 4.898 6.168 1 98.5 98 ASN B N 1
ATOM 3254 C CA . ASN B 1 98 ? -5.148 4.234 7.062 1 98.5 98 ASN B CA 1
ATOM 3255 C C . ASN B 1 98 ? -4.75 5.137 8.227 1 98.5 98 ASN B C 1
ATOM 3257 O O . ASN B 1 98 ? -4.535 4.66 9.344 1 98.5 98 ASN B O 1
ATOM 3261 N N . GLN B 1 99 ? -4.637 6.426 7.953 1 98.5 99 GLN B N 1
ATOM 3262 C CA . GLN B 1 99 ? -4.336 7.359 9.031 1 98.5 99 GLN B CA 1
ATOM 3263 C C . GLN B 1 99 ? -5.418 7.324 10.109 1 98.5 99 GLN B C 1
ATOM 3265 O O . GLN B 1 99 ? -5.117 7.207 11.297 1 98.5 99 GLN B O 1
ATOM 3270 N N . TYR B 1 100 ? -6.648 7.41 9.703 1 98.56 100 TYR B N 1
ATOM 3271 C CA . TYR B 1 100 ? -7.754 7.469 10.648 1 98.56 100 TYR B CA 1
ATOM 3272 C C . TYR B 1 100 ? -7.859 6.172 11.445 1 98.56 100 TYR B C 1
ATOM 3274 O O . TYR B 1 100 ? -8.109 6.195 12.648 1 98.56 100 TYR B O 1
ATOM 3282 N N . MET B 1 101 ? -7.648 5.055 10.758 1 98.44 101 MET B N 1
ATOM 3283 C CA . MET B 1 101 ? -7.664 3.783 11.477 1 98.44 101 MET B CA 1
ATOM 3284 C C . MET B 1 101 ? -6.551 3.734 12.516 1 98.44 101 MET B C 1
ATOM 3286 O O . MET B 1 101 ? -6.77 3.293 13.641 1 98.44 101 MET B O 1
ATOM 3290 N N . ALA B 1 102 ? -5.375 4.211 12.141 1 98.31 102 ALA B N 1
ATOM 3291 C CA . ALA B 1 102 ? -4.25 4.227 13.078 1 98.31 102 ALA B CA 1
ATOM 3292 C C . ALA B 1 102 ? -4.531 5.145 14.258 1 98.31 102 ALA B C 1
ATOM 3294 O O . ALA B 1 102 ? -4.297 4.773 15.414 1 98.31 102 ALA B O 1
ATOM 3295 N N . LEU B 1 103 ? -5.051 6.336 13.992 1 98.69 103 LEU B N 1
ATOM 3296 C CA . LEU B 1 103 ? -5.359 7.309 15.031 1 98.69 103 LEU B CA 1
ATOM 3297 C C . LEU B 1 103 ? -6.414 6.766 15.992 1 98.69 103 LEU B C 1
ATOM 3299 O O . LEU B 1 103 ? -6.234 6.812 17.203 1 98.69 103 LEU B O 1
ATOM 3303 N N . GLU B 1 104 ? -7.434 6.199 15.461 1 98 104 GLU B N 1
ATOM 3304 C CA . GLU B 1 104 ? -8.555 5.734 16.266 1 98 104 GLU B CA 1
ATOM 3305 C C . GLU B 1 104 ? -8.172 4.512 17.094 1 98 104 GLU B C 1
ATOM 3307 O O . GLU B 1 104 ? -8.758 4.266 18.156 1 98 104 GLU B O 1
ATOM 3312 N N . THR B 1 105 ? -7.238 3.74 16.641 1 97.38 105 THR B N 1
ATOM 3313 C CA . THR B 1 105 ? -6.723 2.619 17.422 1 97.38 105 THR B CA 1
ATOM 3314 C C . THR B 1 105 ? -6.176 3.1 18.766 1 97.38 105 THR B C 1
ATOM 3316 O O . THR B 1 105 ? -6.223 2.369 19.75 1 97.38 105 THR B O 1
ATOM 3319 N N . PHE B 1 106 ? -5.676 4.324 18.844 1 97.62 106 PHE B N 1
ATOM 3320 C CA . PHE B 1 106 ? -5.113 4.871 20.078 1 97.62 106 PHE B CA 1
ATOM 3321 C C . PHE B 1 106 ? -6.086 5.836 20.734 1 97.62 106 PHE B C 1
ATOM 3323 O O . PHE B 1 106 ? -5.691 6.656 21.562 1 97.62 106 PHE B O 1
ATOM 3330 N N . GLY B 1 107 ? -7.32 5.805 20.344 1 97.19 107 GLY B N 1
ATOM 3331 C CA . GLY B 1 107 ? -8.375 6.578 20.984 1 97.19 107 GLY B CA 1
ATOM 3332 C C . GLY B 1 107 ? -8.375 8.039 20.578 1 97.19 107 GLY B C 1
ATOM 3333 O O . GLY B 1 107 ? -8.914 8.883 21.297 1 97.19 107 GLY B O 1
ATOM 3334 N N . ILE B 1 108 ? -7.734 8.406 19.531 1 98.38 108 ILE B N 1
ATOM 3335 C CA . ILE B 1 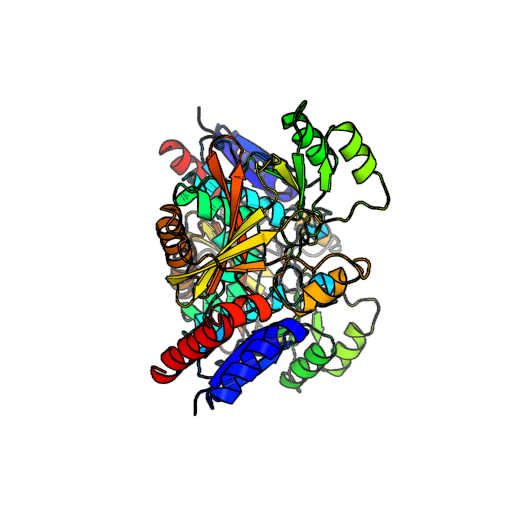108 ? -7.719 9.773 19.031 1 98.38 108 ILE B CA 1
ATOM 3336 C C . ILE B 1 108 ? -8.938 10.016 18.141 1 98.38 108 ILE B C 1
ATOM 3338 O O . ILE B 1 108 ? -9.203 9.242 17.219 1 98.38 108 ILE B O 1
ATOM 3342 N N . THR B 1 109 ? -9.648 11.07 18.406 1 98.12 109 THR B N 1
ATOM 3343 C CA . THR B 1 109 ? -10.875 11.398 17.688 1 98.12 109 THR B CA 1
ATOM 3344 C C . THR B 1 109 ? -10.547 11.953 16.297 1 98.12 109 THR B C 1
ATOM 3346 O O . THR B 1 109 ? -9.719 12.852 16.156 1 98.12 109 THR B O 1
ATOM 3349 N N . THR B 1 110 ? -11.141 11.367 15.281 1 98.44 110 THR B N 1
ATOM 3350 C CA . THR B 1 110 ? -11.078 11.875 13.914 1 98.44 110 THR B CA 1
ATOM 3351 C C . THR B 1 110 ? -12.461 12.297 13.43 1 98.44 110 THR B C 1
ATOM 3353 O O . THR B 1 110 ? -13.477 11.891 14 1 98.44 110 THR B O 1
ATOM 3356 N N . PRO B 1 111 ? -12.547 13.188 12.453 1 97.88 111 PRO B N 1
ATOM 3357 C CA . PRO B 1 111 ? -13.867 13.555 11.93 1 97.88 111 PRO B CA 1
ATOM 3358 C C . PRO B 1 111 ? -14.617 12.367 11.352 1 97.88 111 PRO B C 1
ATOM 3360 O O . PRO B 1 111 ? -14.008 11.445 10.797 1 97.88 111 PRO B O 1
ATOM 3363 N N . LYS B 1 112 ? -15.961 12.406 11.5 1 97.62 112 LYS B N 1
ATOM 3364 C CA . LYS B 1 112 ? -16.781 11.422 10.812 1 97.62 112 LYS B CA 1
ATOM 3365 C C . LYS B 1 112 ? -16.469 11.375 9.32 1 97.62 112 LYS B C 1
ATOM 3367 O O . LYS B 1 112 ? -16.531 12.398 8.633 1 97.62 112 LYS B O 1
ATOM 3372 N N . THR B 1 113 ? -16.109 10.219 8.844 1 98.38 113 THR B N 1
ATOM 3373 C CA . THR B 1 113 ? -15.641 10.102 7.469 1 98.38 113 THR B CA 1
ATOM 3374 C C . THR B 1 113 ? -16.281 8.891 6.781 1 98.38 113 THR B C 1
ATOM 3376 O O . THR B 1 113 ? -16.391 7.82 7.383 1 98.38 113 THR B O 1
ATOM 3379 N N . ILE B 1 114 ? -16.703 9.078 5.555 1 98.5 114 ILE B N 1
ATOM 3380 C CA . ILE B 1 114 ? -17.219 8.016 4.707 1 98.5 114 ILE B CA 1
ATOM 3381 C C . ILE B 1 114 ? -16.359 7.871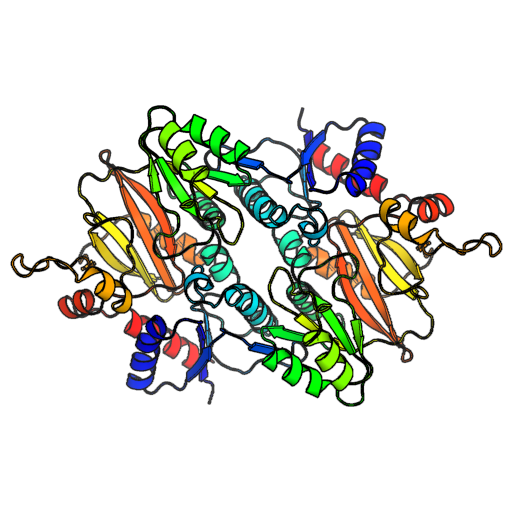 3.461 1 98.5 114 ILE B C 1
ATOM 3383 O O . ILE B 1 114 ? -16.031 8.859 2.809 1 98.5 114 ILE B O 1
ATOM 3387 N N . VAL B 1 115 ? -15.938 6.645 3.209 1 98.56 115 VAL B N 1
ATOM 3388 C CA . VAL B 1 115 ? -15.18 6.289 2.014 1 98.56 115 VAL B CA 1
ATOM 3389 C C . VAL B 1 115 ? -16.141 5.988 0.866 1 98.56 115 VAL B C 1
ATOM 3391 O O . VAL B 1 115 ? -17.156 5.324 1.061 1 98.56 115 VAL B O 1
ATOM 3394 N N . ALA B 1 116 ? -15.797 6.477 -0.326 1 97.88 116 ALA B N 1
ATOM 3395 C CA . ALA B 1 116 ? -16.641 6.152 -1.473 1 97.88 116 ALA B CA 1
ATOM 3396 C C . ALA B 1 116 ? -15.805 5.941 -2.73 1 97.88 116 ALA B C 1
ATOM 3398 O O . ALA B 1 116 ? -14.898 6.727 -3.021 1 97.88 116 ALA B O 1
ATOM 3399 N N . VAL B 1 117 ? -16.031 4.848 -3.416 1 97.62 117 VAL B N 1
ATOM 3400 C CA . VAL B 1 117 ? -15.586 4.582 -4.781 1 97.62 117 VAL B CA 1
ATOM 3401 C C . VAL B 1 117 ? -16.797 4.371 -5.688 1 97.62 117 VAL B C 1
ATOM 3403 O O . VAL B 1 117 ? -17.578 3.436 -5.492 1 97.62 117 VAL B O 1
ATOM 3406 N N . GLY B 1 118 ? -16.938 5.199 -6.707 1 95.31 118 GLY B N 1
ATOM 3407 C CA . GLY B 1 118 ? -18.109 5.219 -7.562 1 95.31 118 GLY B CA 1
ATOM 3408 C C . GLY B 1 118 ? -18.984 6.438 -7.34 1 95.31 118 GLY B C 1
ATOM 3409 O O . GLY B 1 118 ? -19.156 6.895 -6.207 1 95.31 118 GLY B O 1
ATOM 3410 N N . ILE B 1 119 ? -19.594 6.891 -8.375 1 93.81 119 ILE B N 1
ATOM 3411 C CA . ILE B 1 119 ? -20.375 8.117 -8.328 1 93.81 119 ILE B CA 1
ATOM 3412 C C . ILE B 1 119 ? -21.656 7.887 -7.523 1 93.81 119 ILE B C 1
ATOM 3414 O O . ILE B 1 119 ? -22.047 8.711 -6.691 1 93.81 119 ILE B O 1
ATOM 3418 N N . LYS B 1 120 ? -22.281 6.801 -7.789 1 95.5 120 LYS B N 1
ATOM 3419 C CA . LYS B 1 120 ? -23.516 6.484 -7.051 1 95.5 120 LYS B CA 1
ATOM 3420 C C . LYS B 1 120 ? -23.234 6.367 -5.555 1 95.5 120 LYS B C 1
ATOM 3422 O O . LYS B 1 120 ? -24 6.871 -4.734 1 95.5 120 LYS B O 1
ATOM 3427 N N . GLU B 1 121 ? -22.141 5.684 -5.262 1 96.56 121 GLU B N 1
ATOM 3428 C CA . GLU B 1 121 ? -21.75 5.508 -3.865 1 96.56 121 GLU B CA 1
ATOM 3429 C C . GLU B 1 121 ? -21.453 6.848 -3.201 1 96.56 121 GLU B C 1
ATOM 3431 O O . GLU B 1 121 ? -21.75 7.043 -2.02 1 96.56 121 GLU B O 1
ATOM 3436 N N . LEU B 1 122 ? -20.875 7.727 -3.951 1 95.5 122 LEU B N 1
ATOM 3437 C CA . LEU B 1 122 ? -20.578 9.062 -3.445 1 95.5 122 LEU B CA 1
ATOM 3438 C C . LEU B 1 122 ? -21.844 9.805 -3.064 1 95.5 122 LEU B C 1
ATOM 3440 O O . LEU B 1 122 ? -21.922 10.406 -1.993 1 95.5 122 LEU B O 1
ATOM 3444 N N . PHE B 1 123 ? -22.844 9.734 -3.904 1 95.25 123 PHE B N 1
ATOM 3445 C CA . PHE B 1 123 ? -24.109 10.406 -3.643 1 95.25 123 PHE B CA 1
ATOM 3446 C C . PHE B 1 123 ? -24.828 9.766 -2.459 1 95.25 123 PHE B C 1
ATOM 3448 O O . PHE B 1 123 ? -25.359 10.461 -1.599 1 95.25 123 PHE B O 1
ATOM 3455 N N . ASP B 1 124 ? -24.766 8.484 -2.426 1 95.56 124 ASP B N 1
ATOM 3456 C CA . ASP B 1 124 ? -25.359 7.781 -1.299 1 95.56 124 ASP B CA 1
ATOM 3457 C C . ASP B 1 124 ? -24.688 8.164 0.015 1 95.56 124 ASP B C 1
ATOM 3459 O O . ASP B 1 124 ? -25.359 8.344 1.034 1 95.56 124 ASP B O 1
ATOM 3463 N N . ALA B 1 125 ? -23.406 8.25 -0.014 1 95.75 125 ALA B N 1
ATOM 3464 C CA . ALA B 1 125 ? -22.641 8.648 1.168 1 95.75 125 ALA B CA 1
ATOM 3465 C C . ALA B 1 125 ? -23 10.062 1.613 1 95.75 125 ALA B C 1
ATOM 3467 O O . ALA B 1 125 ? -23.094 10.336 2.812 1 95.75 125 ALA B O 1
ATOM 3468 N N . ALA B 1 126 ? -23.234 10.914 0.709 1 95.44 126 ALA B N 1
ATOM 3469 C CA . ALA B 1 126 ? -23.547 12.305 1.013 1 95.44 126 ALA B CA 1
ATOM 3470 C C . ALA B 1 126 ? -24.859 12.406 1.798 1 95.44 126 ALA B C 1
ATOM 3472 O O . ALA B 1 126 ? -25.031 13.312 2.615 1 95.44 126 ALA B O 1
ATOM 3473 N N . ALA B 1 127 ? -25.734 11.477 1.537 1 95.06 127 ALA B N 1
ATOM 3474 C CA . ALA B 1 127 ? -27.016 11.477 2.221 1 95.06 127 ALA B CA 1
ATOM 3475 C C . ALA B 1 127 ? -26.844 11.398 3.734 1 95.06 127 ALA B C 1
ATOM 3477 O O . ALA B 1 127 ? -27.672 11.898 4.492 1 95.06 127 ALA B O 1
ATOM 3478 N N . SER B 1 128 ? -25.75 10.828 4.129 1 94.75 128 SER B N 1
ATOM 3479 C CA . SER B 1 128 ? -25.453 10.695 5.551 1 94.75 128 SER B CA 1
ATOM 3480 C C . SER B 1 128 ? -25.156 12.055 6.176 1 94.75 128 SER B C 1
ATOM 3482 O O . SER B 1 128 ? -25.141 12.188 7.402 1 94.75 128 SER B O 1
ATOM 3484 N N . PHE B 1 129 ? -24.938 13.07 5.406 1 94.88 129 PHE B N 1
ATOM 3485 C CA . PHE B 1 129 ? -24.609 14.406 5.895 1 94.88 129 PHE B CA 1
ATOM 3486 C C . PHE B 1 129 ? -25.734 15.383 5.625 1 94.88 129 PHE B C 1
ATOM 3488 O O . PHE B 1 129 ? -25.516 16.594 5.551 1 94.88 129 PHE B O 1
ATOM 3495 N N . GLU B 1 130 ? -26.906 14.906 5.422 1 92.44 130 GLU B N 1
ATOM 3496 C CA . GLU B 1 130 ? -28.062 15.773 5.184 1 92.44 130 GLU B CA 1
ATOM 3497 C C . GLU B 1 130 ? -28.219 16.7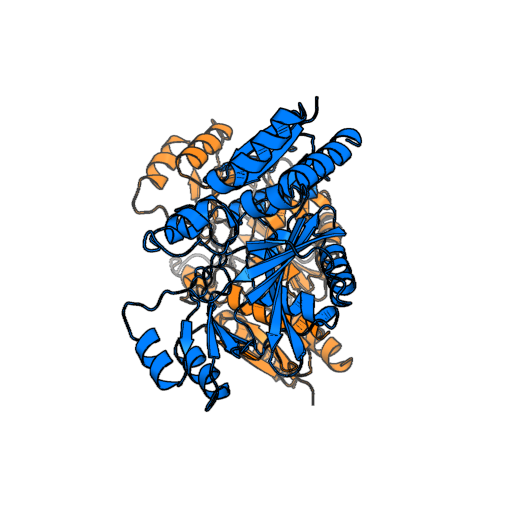97 6.305 1 92.44 130 GLU B C 1
ATOM 3499 O O . GLU B 1 130 ? -28.203 16.438 7.484 1 92.44 130 GLU B O 1
ATOM 3504 N N . GLY B 1 131 ? -28.359 18.016 5.93 1 91.56 131 GLY B N 1
ATOM 3505 C CA . GLY B 1 131 ? -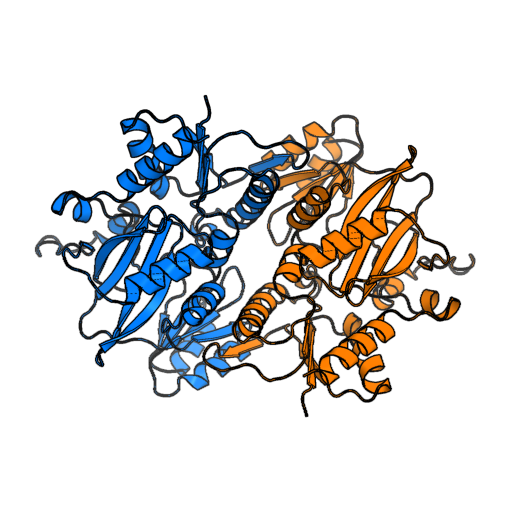28.578 19.094 6.879 1 91.56 131 GLY B CA 1
ATOM 3506 C C . GLY B 1 131 ? -27.297 19.562 7.57 1 91.56 131 GLY B C 1
ATOM 3507 O O . GLY B 1 131 ? -27.344 20.406 8.469 1 91.56 131 GLY B O 1
ATOM 3508 N N . GLN B 1 132 ? -26.219 18.969 7.18 1 92.88 132 GLN B N 1
ATOM 3509 C CA . GLN B 1 132 ? -24.938 19.328 7.781 1 92.88 132 GLN B CA 1
ATOM 3510 C C . GLN B 1 132 ? -23.891 19.656 6.711 1 92.88 132 GLN B C 1
ATOM 3512 O O . GLN B 1 132 ? -23.938 19.125 5.602 1 92.88 132 GLN B O 1
ATOM 3517 N N . ALA B 1 133 ? -23.031 20.609 7.086 1 93.94 133 ALA B N 1
ATOM 3518 C CA . ALA B 1 133 ? -21.922 20.891 6.191 1 93.94 133 ALA B CA 1
ATOM 3519 C C . ALA B 1 133 ? -20.922 19.734 6.172 1 93.94 133 ALA B C 1
ATOM 3521 O O . ALA B 1 133 ? -20.734 19.047 7.184 1 93.94 133 ALA B O 1
ATOM 3522 N N . PHE B 1 134 ? -20.328 19.469 5.031 1 95.94 134 PHE B N 1
ATOM 3523 C CA . PHE B 1 134 ? -19.328 18.422 4.879 1 95.94 134 PHE B CA 1
ATOM 3524 C C . PHE B 1 134 ? -18.328 18.766 3.791 1 95.94 134 PHE B C 1
ATOM 3526 O O . PHE B 1 134 ? -18.531 19.719 3.027 1 95.94 134 PHE B O 1
ATOM 3533 N N . ILE B 1 135 ? -17.219 18.109 3.785 1 95.44 135 ILE B N 1
ATOM 3534 C CA . ILE B 1 135 ? -16.188 18.344 2.775 1 95.44 135 ILE B CA 1
ATOM 3535 C C . ILE B 1 135 ? -15.898 17.047 2.023 1 95.44 135 ILE B C 1
ATOM 3537 O O . ILE B 1 135 ? -16.203 15.961 2.516 1 95.44 135 ILE B O 1
ATOM 3541 N N . THR B 1 136 ? -15.406 17.125 0.797 1 94.75 136 THR B N 1
ATOM 3542 C CA . THR B 1 136 ? -14.758 16.016 0.11 1 94.75 136 THR B CA 1
ATOM 3543 C C . THR B 1 136 ? -13.242 16.156 0.175 1 94.75 136 THR B C 1
ATOM 3545 O O . THR B 1 136 ? -12.719 17.266 0.272 1 94.75 136 THR B O 1
ATOM 3548 N N . LYS B 1 137 ? -12.617 15.055 0.226 1 94.5 137 LYS B N 1
ATOM 3549 C CA . LYS B 1 137 ? -11.156 14.992 0.18 1 94.5 137 LYS B CA 1
ATOM 3550 C C . LYS B 1 137 ? -10.688 13.742 -0.56 1 94.5 137 LYS B C 1
ATOM 3552 O O . LYS B 1 137 ? -11.352 12.711 -0.533 1 94.5 137 LYS B O 1
ATOM 3557 N N . HIS B 1 138 ? -9.586 13.938 -1.288 1 95.75 138 HIS B N 1
ATOM 3558 C CA . HIS B 1 138 ? -8.969 12.742 -1.85 1 95.75 138 HIS B CA 1
ATOM 3559 C C . HIS B 1 138 ? -8.297 11.906 -0.764 1 95.75 138 HIS B C 1
ATOM 3561 O O . HIS B 1 138 ? -7.664 12.445 0.143 1 95.75 138 HIS B O 1
ATOM 3567 N N . ASN B 1 139 ? -8.422 10.602 -0.832 1 97.56 139 ASN B N 1
ATOM 3568 C CA . ASN B 1 139 ? -7.762 9.703 0.109 1 97.56 139 ASN B CA 1
ATOM 3569 C C . ASN B 1 139 ? -6.242 9.805 0.007 1 97.56 139 ASN B C 1
ATOM 3571 O O . ASN B 1 139 ? -5.547 9.852 1.025 1 97.56 139 ASN B O 1
ATOM 3575 N N . ARG B 1 140 ? -5.762 9.789 -1.185 1 95 140 ARG B N 1
ATOM 3576 C CA . ARG B 1 140 ? -4.352 10.023 -1.471 1 95 140 ARG B CA 1
ATOM 3577 C C . ARG B 1 140 ? -4.125 11.438 -1.989 1 95 140 ARG B C 1
ATOM 3579 O O . ARG B 1 140 ? -4.367 11.719 -3.166 1 95 140 ARG B O 1
ATOM 3586 N N . ALA B 1 141 ? -3.707 12.297 -1.08 1 82.38 141 ALA B N 1
ATOM 3587 C CA . ALA B 1 141 ? -3.52 13.68 -1.503 1 82.38 141 ALA B CA 1
ATOM 3588 C C . ALA B 1 141 ? -2.625 14.438 -0.526 1 82.38 141 ALA B C 1
ATOM 3590 O O . ALA B 1 141 ? -2.262 13.906 0.527 1 82.38 141 ALA B O 1
ATOM 3591 N N . GLY B 1 142 ? -2.193 15.57 -1.047 1 75.19 142 GLY B N 1
ATOM 3592 C CA . GLY B 1 142 ? -1.473 16.578 -0.291 1 75.19 142 GLY B CA 1
ATOM 3593 C C . GLY B 1 142 ? -1.837 18 -0.693 1 75.19 142 GLY B C 1
ATOM 3594 O O . GLY B 1 142 ? -2.471 18.219 -1.729 1 75.19 142 GLY B O 1
ATOM 3595 N N . LYS B 1 143 ? -1.676 18.875 0.203 1 68.81 143 LYS B N 1
ATOM 3596 C CA . LYS B 1 143 ? -1.826 20.312 -0.048 1 68.81 143 LYS B CA 1
ATOM 3597 C C . LYS B 1 143 ? -3.295 20.688 -0.218 1 68.81 143 LYS B C 1
ATOM 3599 O O . LYS B 1 143 ? -3.629 21.547 -1.028 1 68.81 143 LYS B O 1
ATOM 3604 N N . GLY B 1 144 ? -4.184 19.922 0.255 1 72.5 144 GLY B N 1
ATOM 3605 C CA . GLY B 1 144 ? -5.602 20.25 0.221 1 72.5 144 GLY B CA 1
ATOM 3606 C C . GLY B 1 144 ? -6.285 19.781 -1.051 1 72.5 144 GLY B C 1
ATOM 3607 O O . GLY B 1 144 ? -7.406 20.203 -1.345 1 72.5 144 GLY B O 1
ATOM 3608 N N . LEU B 1 145 ? -5.734 18.938 -1.806 1 74.12 145 LEU B N 1
ATOM 3609 C CA . LEU B 1 145 ? -6.301 18.453 -3.059 1 74.12 145 LEU B CA 1
ATOM 3610 C C . LEU B 1 145 ? -7.652 17.781 -2.822 1 74.12 145 LEU B C 1
ATOM 3612 O O . LEU B 1 145 ? -7.789 16.953 -1.927 1 74.12 145 LEU B O 1
ATOM 3616 N N . GLY B 1 146 ? -8.594 18.219 -3.586 1 74.81 146 GLY B N 1
ATOM 3617 C CA . GLY B 1 146 ? -9.914 17.609 -3.57 1 74.81 146 GLY B CA 1
ATOM 3618 C C . GLY B 1 146 ? -10.773 18.094 -2.416 1 74.81 146 GLY B C 1
ATOM 3619 O O . GLY B 1 146 ? -11.898 17.609 -2.229 1 74.81 146 GLY B O 1
ATOM 3620 N N . VAL B 1 147 ? -10.18 18.984 -1.686 1 84.5 147 VAL B N 1
ATOM 3621 C CA . VAL B 1 147 ? -10.953 19.469 -0.545 1 84.5 147 VAL B CA 1
ATOM 3622 C C . VAL B 1 147 ? -11.969 20.5 -1.01 1 84.5 147 VAL B C 1
ATOM 3624 O O . VAL B 1 147 ? -11.594 21.516 -1.613 1 84.5 147 VAL B O 1
ATOM 3627 N N . GLN B 1 148 ? -13.219 20.234 -0.852 1 89.31 148 GLN B N 1
ATOM 3628 C CA . GLN B 1 148 ? -14.328 21.125 -1.17 1 89.31 148 GLN B CA 1
ATOM 3629 C C . GLN B 1 148 ? -15.391 21.094 -0.078 1 89.31 148 GLN B C 1
ATOM 3631 O O . GLN B 1 148 ? -15.758 20.016 0.406 1 89.31 148 GLN B O 1
ATOM 3636 N N . LEU B 1 149 ? -15.734 22.266 0.307 1 91.88 149 LEU B N 1
ATOM 3637 C CA . LEU B 1 149 ? -16.781 22.391 1.318 1 91.88 149 LEU B CA 1
ATOM 3638 C C . LEU B 1 149 ? -18.156 22.469 0.672 1 91.88 149 LEU B C 1
ATOM 3640 O O . LEU B 1 149 ? -18.344 23.172 -0.319 1 91.88 149 LEU B O 1
ATOM 3644 N N . PHE B 1 150 ? -19.125 21.719 1.22 1 93.38 150 PHE B N 1
ATOM 3645 C CA . PHE B 1 150 ? -20.5 21.703 0.745 1 93.38 150 PHE B CA 1
ATOM 3646 C C . PHE B 1 150 ? -21.469 21.984 1.888 1 93.38 150 PHE B C 1
ATOM 3648 O O . PHE B 1 150 ? -21.344 21.406 2.971 1 93.38 150 PHE B O 1
ATOM 3655 N N . GLN B 1 151 ? -22.438 22.844 1.529 1 91.06 151 GLN B N 1
ATOM 3656 C CA . GLN B 1 151 ? -23.469 23.125 2.516 1 91.06 151 GLN B CA 1
ATOM 3657 C C . GLN B 1 151 ? -24.688 22.219 2.303 1 91.06 151 GLN B C 1
ATOM 3659 O O . GLN B 1 151 ? -25.484 22.031 3.219 1 91.06 151 GLN B O 1
ATOM 3664 N N . HIS B 1 152 ? -24.812 21.812 1.059 1 90.56 152 HIS B N 1
ATOM 3665 C CA . HIS B 1 152 ? -25.953 20.969 0.688 1 90.56 152 HIS B CA 1
ATOM 3666 C C . HIS B 1 152 ? -25.516 19.844 -0.256 1 90.56 152 HIS B C 1
ATOM 3668 O O . HIS B 1 152 ? -24.547 20.016 -1.013 1 90.56 152 HIS B O 1
ATOM 3674 N N . ILE B 1 153 ? -26.25 18.797 -0.221 1 92.69 153 ILE B N 1
ATOM 3675 C CA . ILE B 1 153 ? -25.953 17.609 -1.02 1 92.69 153 ILE B CA 1
ATOM 3676 C C . ILE B 1 153 ? -26.062 17.953 -2.504 1 92.69 153 ILE B C 1
ATOM 3678 O O . ILE B 1 153 ? -25.297 17.438 -3.322 1 92.69 153 ILE B O 1
ATOM 3682 N N . SER B 1 154 ? -26.969 18.828 -2.832 1 92.94 154 SER B N 1
ATOM 3683 C CA . SER B 1 154 ? -27.172 19.203 -4.227 1 92.94 154 SER B CA 1
ATOM 3684 C C . SER B 1 154 ? -25.938 19.859 -4.816 1 92.94 154 SER B C 1
ATOM 3686 O O . SER B 1 154 ? -25.641 19.688 -6 1 92.94 154 SER B O 1
ATOM 3688 N N . ALA B 1 155 ? -25.234 20.578 -3.979 1 92.69 155 ALA B N 1
ATOM 3689 C CA . ALA B 1 155 ? -24 21.219 -4.43 1 92.69 155 ALA B CA 1
ATOM 3690 C C . ALA B 1 155 ? -22.938 20.188 -4.793 1 92.69 155 ALA B C 1
ATOM 3692 O O . ALA B 1 155 ? -22.141 20.391 -5.719 1 92.69 155 ALA B O 1
ATOM 3693 N N . LEU B 1 156 ? -22.891 19.094 -4.078 1 93.62 156 LEU B N 1
ATOM 3694 C CA . LEU B 1 156 ? -21.969 18.016 -4.398 1 93.62 156 LEU B CA 1
ATOM 3695 C C . LEU B 1 156 ? -22.281 17.406 -5.766 1 93.62 156 LEU B C 1
ATOM 3697 O O . LEU B 1 156 ? -21.375 17.156 -6.559 1 93.62 156 LEU B O 1
ATOM 3701 N N . LYS B 1 157 ? -23.547 17.141 -5.988 1 92.81 157 LYS B N 1
ATOM 3702 C CA . LYS B 1 157 ? -23.969 16.578 -7.262 1 92.81 157 LYS B CA 1
ATOM 3703 C C . LYS B 1 157 ? -23.547 17.453 -8.43 1 92.81 157 LYS B C 1
ATOM 3705 O O . LYS B 1 157 ? -23.016 16.953 -9.438 1 92.81 157 LYS B O 1
ATOM 3710 N N . GLU B 1 158 ? -23.75 18.719 -8.281 1 93.44 158 GLU B N 1
ATOM 3711 C CA . GLU B 1 158 ? -23.344 19.672 -9.305 1 93.44 158 GLU B CA 1
ATOM 3712 C C . GLU B 1 158 ? -21.844 19.625 -9.539 1 93.44 158 GLU B C 1
ATOM 3714 O O . GLU B 1 158 ? -21.375 19.656 -10.68 1 93.44 158 GLU B O 1
ATOM 3719 N N . TYR B 1 159 ? -21.156 19.625 -8.438 1 92.25 159 TYR B N 1
ATOM 3720 C CA . TYR B 1 159 ? -19.703 19.578 -8.508 1 92.25 159 TYR B CA 1
ATOM 3721 C C . TYR B 1 159 ? -19.219 18.312 -9.219 1 92.25 159 TYR B C 1
ATOM 3723 O O . TYR B 1 159 ? -18.406 18.391 -10.148 1 92.25 159 TYR B O 1
ATOM 3731 N N . VAL B 1 160 ? -19.734 17.125 -8.891 1 92.75 160 VAL B N 1
ATOM 3732 C CA . VAL B 1 160 ? -19.312 15.82 -9.391 1 92.75 160 VAL B CA 1
ATOM 3733 C C . VAL B 1 160 ? -19.656 15.703 -10.875 1 92.75 160 VAL B C 1
ATOM 3735 O O . VAL B 1 160 ? -18.906 15.086 -11.648 1 92.75 160 VAL B O 1
ATOM 3738 N N . GLU B 1 161 ? -20.703 16.297 -11.281 1 91.69 161 GLU B N 1
ATOM 3739 C CA . GLU B 1 161 ? -21.156 16.219 -12.664 1 91.69 161 GLU B CA 1
ATOM 3740 C C . GLU B 1 161 ? -20.484 17.281 -13.523 1 91.69 161 GLU B C 1
ATOM 3742 O O . GLU B 1 161 ? -20.641 17.297 -14.742 1 91.69 161 GLU B O 1
ATOM 3747 N N . SER B 1 162 ? -19.734 18.109 -12.883 1 91.56 162 SER B N 1
ATOM 3748 C CA . SER B 1 162 ? -19.062 19.172 -13.617 1 91.56 162 SER B CA 1
ATOM 3749 C C . SER B 1 162 ? -17.688 18.75 -14.086 1 91.56 162 SER B C 1
ATOM 3751 O O . SER B 1 162 ? -17.203 17.672 -13.727 1 91.56 162 SER B O 1
ATOM 3753 N N . ASP B 1 163 ? -16.969 19.594 -14.844 1 91.62 163 ASP B N 1
ATOM 3754 C CA . ASP B 1 163 ? -15.609 19.375 -15.336 1 91.62 163 ASP B CA 1
ATOM 3755 C C . ASP B 1 163 ? -14.578 19.672 -14.25 1 91.62 163 ASP B C 1
ATOM 3757 O O . ASP B 1 163 ? -13.383 19.406 -14.43 1 91.62 163 ASP B O 1
ATOM 3761 N N . GLU B 1 164 ? -15.109 20.125 -13.141 1 86.75 164 GLU B N 1
ATOM 3762 C CA . GLU B 1 164 ? -14.203 20.516 -12.07 1 86.75 164 GLU B CA 1
ATOM 3763 C C . GLU B 1 164 ? -13.875 19.328 -11.164 1 86.75 164 GLU B C 1
ATOM 3765 O O . GLU B 1 164 ? -12.914 19.375 -10.398 1 86.75 164 GLU B O 1
ATOM 3770 N N . PHE B 1 165 ? -14.719 18.344 -11.328 1 89.19 165 PHE B N 1
ATOM 3771 C CA . PHE B 1 165 ? -14.5 17.188 -10.461 1 89.19 165 PHE B CA 1
ATOM 3772 C C . PHE B 1 165 ? -13.219 16.453 -10.844 1 89.19 165 PHE B C 1
ATOM 3774 O O . PHE B 1 165 ? -13.062 16.031 -11.992 1 89.19 165 PHE B O 1
ATOM 3781 N N . GLU B 1 166 ? -12.32 16.359 -9.891 1 87.88 166 GLU B N 1
ATOM 3782 C CA . GLU B 1 166 ? -11.062 15.641 -10.102 1 87.88 166 GLU B CA 1
ATOM 3783 C C . GLU B 1 166 ? -11.094 14.273 -9.43 1 87.88 166 GLU B C 1
ATOM 3785 O O . GLU B 1 166 ? -11.258 14.172 -8.211 1 87.88 166 GLU B O 1
ATOM 3790 N N . GLU B 1 167 ? -10.875 13.242 -10.234 1 89 167 GLU B N 1
ATOM 3791 C CA . GLU B 1 167 ? -10.805 11.883 -9.703 1 89 167 GLU B CA 1
ATOM 3792 C C . GLU B 1 167 ? -9.508 11.656 -8.938 1 89 167 GLU B C 1
ATOM 3794 O O . GLU B 1 167 ? -8.422 11.969 -9.438 1 89 167 GLU B O 1
ATOM 3799 N N . PRO B 1 168 ? -9.672 11.203 -7.719 1 94.06 168 PRO B N 1
ATOM 3800 C CA . PRO B 1 168 ? -8.445 10.891 -6.977 1 94.06 168 PRO B CA 1
ATOM 3801 C C . PRO B 1 168 ? -7.57 9.852 -7.684 1 94.06 168 PRO B C 1
ATOM 3803 O O . PRO B 1 168 ? -8.086 8.984 -8.391 1 94.06 168 PRO B O 1
ATOM 3806 N N . VAL B 1 169 ? -6.238 9.891 -7.434 1 94.25 169 VAL B N 1
ATOM 3807 C CA . VAL B 1 169 ? -5.273 9 -8.07 1 94.25 169 VAL B CA 1
ATOM 3808 C C . VAL B 1 169 ? -5.57 7.555 -7.688 1 94.25 169 VAL B C 1
ATOM 3810 O O . VAL B 1 169 ? -5.363 6.637 -8.484 1 94.25 169 VAL B O 1
ATOM 3813 N N . ASP B 1 170 ? -6.145 7.371 -6.531 1 96.5 170 ASP B N 1
ATOM 3814 C CA . ASP B 1 170 ? -6.426 6.012 -6.07 1 96.5 170 ASP B CA 1
ATOM 3815 C C . ASP B 1 170 ? -7.914 5.695 -6.176 1 96.5 170 ASP B C 1
ATOM 3817 O O . ASP B 1 170 ? -8.375 4.68 -5.648 1 96.5 170 ASP B O 1
ATOM 3821 N N . GLY B 1 171 ? -8.703 6.555 -6.652 1 96.69 171 GLY B N 1
ATOM 3822 C CA . GLY B 1 171 ? -10.109 6.32 -6.922 1 96.69 171 GLY B CA 1
ATOM 3823 C C . GLY B 1 171 ? -10.992 6.512 -5.703 1 96.69 171 GLY B C 1
ATOM 3824 O O . GLY B 1 171 ? -12.219 6.406 -5.789 1 96.69 171 GLY B O 1
ATOM 3825 N N . ILE B 1 172 ? -10.438 6.828 -4.566 1 97.88 172 ILE B N 1
ATOM 3826 C CA . ILE B 1 172 ? -11.195 6.898 -3.326 1 97.88 172 ILE B CA 1
ATOM 3827 C C . ILE B 1 172 ? -11.453 8.359 -2.959 1 97.88 172 ILE B C 1
ATOM 3829 O O . ILE B 1 172 ? -10.508 9.133 -2.77 1 97.88 172 ILE B O 1
ATOM 3833 N N . THR B 1 173 ? -12.695 8.734 -2.885 1 97.12 173 THR B N 1
ATOM 3834 C CA . THR B 1 173 ? -13.125 10.031 -2.363 1 97.12 173 THR B CA 1
ATOM 3835 C C . THR B 1 173 ? -13.68 9.883 -0.948 1 97.12 173 THR B C 1
ATOM 3837 O O . THR B 1 173 ? -14.438 8.953 -0.666 1 97.12 173 THR B O 1
ATOM 3840 N N . LEU B 1 174 ? -13.234 10.773 -0.103 1 97.62 174 LEU B N 1
ATOM 3841 C CA . LEU B 1 174 ? -13.742 10.805 1.264 1 97.62 174 LEU B CA 1
ATOM 3842 C C . LEU B 1 174 ? -14.773 11.914 1.436 1 97.62 174 LEU B C 1
ATOM 3844 O O . LEU B 1 174 ? -14.594 13.023 0.925 1 97.62 174 LEU B O 1
ATOM 3848 N N . LEU B 1 175 ? -15.828 11.609 2.033 1 97.38 175 LEU B N 1
ATOM 3849 C CA . LEU B 1 175 ? -16.75 12.594 2.596 1 97.38 175 LEU B CA 1
ATOM 3850 C C . LEU B 1 175 ? -16.562 12.703 4.105 1 97.38 175 LEU B C 1
ATOM 3852 O O . LEU B 1 175 ? -16.594 11.688 4.812 1 97.38 175 LEU B O 1
ATOM 3856 N N . GLN B 1 176 ? -16.391 13.906 4.566 1 97.25 176 GLN B N 1
ATOM 3857 C CA . GLN B 1 176 ? -16.031 14.094 5.969 1 97.25 176 GLN B CA 1
ATOM 3858 C C . GLN B 1 176 ? -16.781 15.266 6.578 1 97.25 176 GLN B C 1
ATOM 3860 O O . GLN B 1 176 ? -16.984 16.297 5.93 1 97.25 176 GLN B O 1
ATOM 3865 N N . GLN B 1 177 ? -17.188 15.094 7.785 1 96 177 GLN B N 1
ATOM 3866 C CA . GLN B 1 177 ? -17.875 16.188 8.469 1 96 177 GLN B CA 1
ATOM 3867 C C . GLN B 1 177 ? -16.984 17.422 8.562 1 96 177 GLN B C 1
ATOM 3869 O O . GLN B 1 177 ? -15.773 17.312 8.75 1 96 177 GLN B O 1
ATOM 3874 N N . TYR B 1 178 ? -17.578 18.531 8.375 1 94.62 178 TYR B N 1
ATOM 3875 C CA . TYR B 1 178 ? -16.875 19.797 8.523 1 94.62 178 TYR B CA 1
ATOM 3876 C C . TYR B 1 178 ? -16.781 20.203 9.992 1 94.62 178 TYR B C 1
ATOM 3878 O O . TYR B 1 178 ? -17.781 20.234 10.703 1 94.62 178 TYR B O 1
ATOM 3886 N N . ILE B 1 179 ? -15.57 20.469 10.43 1 94.69 179 ILE B N 1
ATOM 3887 C CA . ILE B 1 179 ? -15.352 20.922 11.797 1 94.69 179 ILE B CA 1
ATOM 3888 C C . ILE B 1 179 ? -15.234 22.438 11.82 1 94.69 179 ILE B C 1
ATOM 3890 O O . ILE B 1 179 ? -14.273 23 11.281 1 94.69 179 ILE B O 1
ATOM 3894 N N . GLN B 1 180 ? -16.125 23.031 12.414 1 89.81 180 GLN B N 1
ATOM 3895 C CA . GLN B 1 180 ? -16.094 24.484 12.547 1 89.81 180 GLN B CA 1
ATOM 3896 C C . GLN B 1 180 ? -15.312 24.906 13.797 1 89.81 180 GLN B C 1
ATOM 3898 O O . GLN B 1 180 ? -15.742 24.625 14.922 1 89.81 180 GLN B O 1
ATOM 3903 N N . ALA B 1 181 ? -14.203 25.531 13.547 1 90.12 181 ALA B N 1
ATOM 3904 C CA . ALA B 1 181 ? -13.406 26.047 14.656 1 90.12 181 ALA B CA 1
ATOM 3905 C C . ALA B 1 181 ? -13.891 27.422 15.086 1 90.12 181 ALA B C 1
ATOM 3907 O O . ALA B 1 181 ? -14.367 28.203 14.266 1 90.12 181 ALA B O 1
ATOM 3908 N N . PRO B 1 182 ? -13.789 27.734 16.438 1 90.31 182 PRO B N 1
ATOM 3909 C CA . PRO B 1 182 ? -14.18 29.078 16.875 1 90.31 182 PRO B CA 1
ATOM 3910 C C . PRO B 1 182 ? -13.32 30.172 16.25 1 90.31 182 PRO B C 1
ATOM 3912 O O . PRO B 1 182 ? -13.82 31.266 15.93 1 90.31 182 PRO B O 1
ATOM 3915 N N . GLU B 1 183 ? -12.078 29.875 16.125 1 87.75 183 GLU B N 1
ATOM 3916 C CA . GLU B 1 183 ? -11.133 30.734 15.422 1 87.75 183 GLU B CA 1
ATOM 3917 C C . GLU B 1 183 ? -10.555 30.031 14.188 1 87.75 183 GLU B C 1
ATOM 3919 O O . GLU B 1 183 ? -10.398 28.812 14.18 1 87.75 183 GLU B O 1
ATOM 3924 N N . PRO B 1 184 ? -10.234 30.797 13.219 1 85.88 184 PRO B N 1
ATOM 3925 C CA . PRO B 1 184 ? -9.844 30.219 11.938 1 85.88 184 PRO B CA 1
ATOM 3926 C C . PRO B 1 184 ? -8.391 29.734 11.922 1 85.88 184 PRO B C 1
ATOM 3928 O O . PRO B 1 184 ? -7.578 30.25 11.148 1 85.88 184 PRO B O 1
ATOM 3931 N N . TYR B 1 185 ? -8.117 28.812 12.766 1 89.06 185 TYR B N 1
ATOM 3932 C CA . TYR B 1 185 ? -6.785 28.234 12.711 1 89.06 185 TYR B CA 1
ATOM 3933 C C . TYR B 1 185 ? -6.836 26.734 12.992 1 89.06 185 TYR B C 1
ATOM 3935 O O . TYR B 1 185 ? -7.793 26.234 13.586 1 89.06 185 TYR B O 1
ATOM 3943 N N . ILE B 1 186 ? -5.871 26.047 12.492 1 93 186 ILE B N 1
ATOM 3944 C CA . ILE B 1 186 ? -5.59 24.672 12.859 1 93 186 ILE B CA 1
ATOM 3945 C C . ILE B 1 186 ? -4.227 24.594 13.539 1 93 186 ILE B C 1
ATOM 3947 O O . ILE B 1 186 ? -3.479 25.562 13.578 1 93 186 ILE B O 1
ATOM 3951 N N . THR B 1 187 ? -4.02 23.516 14.172 1 94.94 187 THR B N 1
ATOM 3952 C CA . THR B 1 187 ? -2.734 23.281 14.82 1 94.94 187 THR B CA 1
ATOM 3953 C C . THR B 1 187 ? -1.995 22.125 14.148 1 94.94 187 THR B C 1
ATOM 3955 O O . THR B 1 187 ? -2.598 21.094 13.828 1 94.94 187 THR B O 1
ATOM 3958 N N . ARG B 1 188 ? -0.794 22.344 13.844 1 96.38 188 ARG B N 1
ATOM 3959 C CA . ARG B 1 188 ? 0.099 21.297 13.367 1 96.38 188 ARG B CA 1
ATOM 3960 C C . ARG B 1 188 ? 1.184 20.984 14.391 1 96.38 188 ARG B C 1
ATOM 3962 O O . ARG B 1 188 ? 1.906 21.891 14.828 1 96.38 188 ARG B O 1
ATOM 3969 N N . CYS B 1 189 ? 1.227 19.797 14.852 1 98 189 CYS B N 1
ATOM 3970 C CA . CYS B 1 189 ? 2.232 19.328 15.805 1 98 189 CYS B CA 1
ATOM 3971 C C . CYS B 1 189 ? 3.381 18.625 15.086 1 98 189 CYS B C 1
ATOM 3973 O O . CYS B 1 189 ? 3.164 17.656 14.367 1 98 189 CYS B O 1
ATOM 3975 N N . GLU B 1 190 ? 4.582 19.094 15.344 1 98.12 190 GLU B N 1
ATOM 3976 C CA . GLU B 1 190 ? 5.766 18.578 14.664 1 98.12 190 GLU B CA 1
ATOM 3977 C C . GLU B 1 190 ? 6.543 17.609 15.555 1 98.12 190 GLU B C 1
ATOM 3979 O O . GLU B 1 190 ? 6.703 17.859 16.75 1 98.12 190 GLU B O 1
ATOM 3984 N N . PHE B 1 191 ? 6.961 16.547 14.922 1 98.69 191 PHE B N 1
ATOM 3985 C CA . PHE B 1 191 ? 7.695 15.523 15.648 1 98.69 191 PHE B CA 1
ATOM 3986 C C . PHE B 1 191 ? 8.984 15.164 14.93 1 98.69 191 PHE B C 1
ATOM 3988 O O . PHE B 1 191 ? 9.008 15.062 13.703 1 98.69 191 PHE B O 1
ATOM 3995 N N . VAL B 1 192 ? 10.078 14.977 15.633 1 98.69 192 VAL B N 1
ATOM 3996 C CA . VAL B 1 192 ? 11.359 14.484 15.133 1 98.69 192 VAL B CA 1
ATOM 3997 C C . VAL B 1 192 ? 11.891 13.391 16.047 1 98.69 192 VAL B C 1
ATOM 3999 O O . VAL B 1 192 ? 11.898 13.547 17.281 1 98.69 192 VAL B O 1
ATOM 4002 N N . GLY B 1 193 ? 12.312 12.258 15.469 1 98.38 193 GLY B N 1
ATOM 4003 C CA . GLY B 1 193 ? 12.742 11.117 16.266 1 98.38 193 GLY B CA 1
ATOM 4004 C C . GLY B 1 193 ? 11.617 10.516 17.094 1 98.38 193 GLY B C 1
ATOM 4005 O O . GLY B 1 193 ? 11.867 9.914 18.141 1 98.38 193 GLY B O 1
ATOM 4006 N N . GLY B 1 194 ? 10.375 10.773 16.672 1 98.19 194 GLY B N 1
ATOM 4007 C CA . GLY B 1 194 ? 9.219 10.266 17.375 1 98.19 194 GLY B CA 1
ATOM 4008 C C . GLY B 1 194 ? 8.82 11.117 18.562 1 98.19 194 GLY B C 1
ATOM 4009 O O . GLY B 1 194 ? 7.852 10.805 19.266 1 98.19 194 GLY B O 1
ATOM 4010 N N . ALA B 1 195 ? 9.508 12.227 18.781 1 97.94 195 ALA B N 1
ATOM 4011 C CA . ALA B 1 195 ? 9.266 13.086 19.938 1 97.94 195 ALA B CA 1
ATOM 4012 C C . ALA B 1 195 ? 8.719 14.445 19.516 1 97.94 195 ALA B C 1
ATOM 4014 O O . ALA B 1 195 ? 9.141 15 18.484 1 97.94 195 ALA B O 1
ATOM 4015 N N . PHE B 1 196 ? 7.848 14.969 20.359 1 98.12 196 PHE B N 1
ATOM 4016 C CA . PHE B 1 196 ? 7.234 16.266 20.109 1 98.12 196 PHE B CA 1
ATOM 4017 C C . PHE B 1 196 ? 8.281 17.359 20.078 1 98.12 196 PHE B C 1
ATOM 4019 O O . PHE B 1 196 ? 9.133 17.438 20.969 1 98.12 196 PHE B O 1
ATOM 4026 N N . LEU B 1 197 ? 8.297 18.203 19.016 1 97.19 197 LEU B N 1
ATOM 4027 C CA . LEU B 1 197 ? 9.227 19.328 18.875 1 97.19 197 LEU B CA 1
ATOM 4028 C C . LEU B 1 197 ? 8.539 20.641 19.234 1 97.19 197 LEU B C 1
ATOM 4030 O O . LEU B 1 197 ? 8.891 21.281 20.219 1 97.19 197 LEU B O 1
ATOM 4034 N N . TYR B 1 198 ? 7.484 20.984 18.469 1 96.94 198 TYR B N 1
ATOM 4035 C CA . TYR B 1 198 ? 6.664 22.156 18.734 1 96.94 198 TYR B CA 1
ATOM 4036 C C . TYR B 1 198 ? 5.344 22.078 17.969 1 96.94 198 TYR B C 1
ATOM 4038 O O . TYR B 1 198 ? 5.156 21.203 17.125 1 96.94 198 TYR B O 1
ATOM 4046 N N . ALA B 1 199 ? 4.457 22.938 18.312 1 97.06 199 ALA B N 1
ATOM 4047 C CA . ALA B 1 199 ? 3.193 23.078 17.594 1 97.06 199 ALA B CA 1
ATOM 4048 C C . ALA B 1 199 ? 3.127 24.438 16.875 1 97.06 199 ALA B C 1
ATOM 4050 O O . ALA B 1 199 ? 3.66 25.422 17.375 1 97.06 199 ALA B O 1
ATOM 4051 N N . VAL B 1 200 ? 2.529 24.406 15.734 1 94.88 200 VAL B N 1
ATOM 4052 C CA . VAL B 1 200 ? 2.367 25.641 14.953 1 94.88 200 VAL B CA 1
ATOM 4053 C C . VAL B 1 200 ? 0.887 25.875 14.68 1 94.88 200 VAL B C 1
ATOM 4055 O O . VAL B 1 200 ? 0.157 24.953 14.312 1 94.88 200 VAL B O 1
ATOM 4058 N N . ARG B 1 201 ? 0.48 27.062 14.93 1 92.38 201 ARG B N 1
ATOM 4059 C CA . ARG B 1 201 ? -0.851 27.5 14.516 1 92.38 201 ARG B CA 1
ATOM 4060 C C . ARG B 1 201 ? -0.845 27.984 13.07 1 92.38 201 ARG B C 1
ATOM 4062 O O . ARG B 1 201 ? 0.024 28.766 12.672 1 92.38 201 ARG B O 1
ATOM 4069 N N . VAL B 1 202 ? -1.8 27.422 12.359 1 89.5 202 VAL B N 1
ATOM 4070 C CA . VAL B 1 202 ? -1.91 27.781 10.945 1 89.5 202 VAL B CA 1
ATOM 4071 C C . VAL B 1 202 ? -3.242 28.484 10.695 1 89.5 202 VAL B C 1
ATOM 4073 O O . VAL B 1 202 ? -4.309 27.922 10.93 1 89.5 202 VAL B O 1
ATOM 4076 N N . ASP B 1 203 ? -3.162 29.688 10.234 1 86.69 203 ASP B N 1
ATOM 4077 C CA . ASP B 1 203 ? -4.348 30.469 9.914 1 86.69 203 ASP B CA 1
ATOM 4078 C C . ASP B 1 203 ? -5.059 29.922 8.68 1 86.69 203 ASP B C 1
ATOM 4080 O O . ASP B 1 203 ? -4.445 29.781 7.617 1 86.69 203 ASP B O 1
ATOM 4084 N N . THR B 1 204 ? -6.34 29.625 8.766 1 78.56 204 THR B N 1
ATOM 4085 C CA . THR B 1 204 ? -7.086 29 7.676 1 78.56 204 THR B CA 1
ATOM 4086 C C . THR B 1 204 ? -8.062 30 7.047 1 78.56 204 THR B C 1
ATOM 4088 O O . THR B 1 204 ? -8.938 29.609 6.27 1 78.56 204 THR B O 1
ATOM 4091 N N . SER B 1 205 ? -7.945 31.234 7.344 1 74.75 205 SER B N 1
ATOM 4092 C CA . SER B 1 205 ? -8.891 32.25 6.883 1 74.75 205 SER B CA 1
ATOM 4093 C C . SER B 1 205 ? -8.922 32.312 5.359 1 74.75 205 SER B C 1
ATOM 4095 O O . SER B 1 205 ? -9.945 32.656 4.766 1 74.75 205 SER B O 1
ATOM 4097 N N . GLU B 1 206 ? -7.832 31.891 4.77 1 69.44 206 GLU B N 1
ATOM 4098 C CA . GLU B 1 206 ? -7.738 32.031 3.318 1 69.44 206 GLU B CA 1
ATOM 4099 C C . GLU B 1 206 ? -8.031 30.703 2.619 1 69.44 206 GLU B C 1
ATOM 4101 O O . GLU B 1 206 ? -7.891 30.594 1.4 1 69.44 206 GLU B O 1
ATOM 4106 N N . GLY B 1 207 ? -8.406 29.656 3.328 1 70.38 207 GLY B N 1
ATOM 4107 C CA . GLY B 1 207 ? -8.766 28.422 2.65 1 70.38 207 GLY B CA 1
ATOM 4108 C C . GLY B 1 207 ? -8.094 27.203 3.24 1 70.38 207 GLY B C 1
ATOM 4109 O O . GLY B 1 207 ? -7.707 27.203 4.41 1 70.38 207 GLY B O 1
ATOM 4110 N N . PHE B 1 208 ? -8.055 26.141 2.357 1 69.31 208 PHE B N 1
ATOM 4111 C CA . PHE B 1 208 ? -7.688 24.828 2.891 1 69.31 208 PHE B CA 1
ATOM 4112 C C . PHE B 1 208 ? -6.273 24.453 2.467 1 69.31 208 PHE B C 1
ATOM 4114 O O . PHE B 1 208 ? -5.84 23.328 2.68 1 69.31 208 PHE B O 1
ATOM 4121 N N . GLU B 1 209 ? -5.547 25.328 1.79 1 65 209 GLU B N 1
ATOM 4122 C CA . GLU B 1 209 ? -4.145 25.062 1.48 1 65 209 GLU B CA 1
ATOM 4123 C C . GLU B 1 209 ? -3.25 25.375 2.678 1 65 209 GLU B C 1
ATOM 4125 O O . GLU B 1 209 ? -2.998 26.531 2.99 1 65 209 GLU B O 1
ATOM 4130 N N . LEU B 1 210 ? -2.705 24.422 3.34 1 70.81 210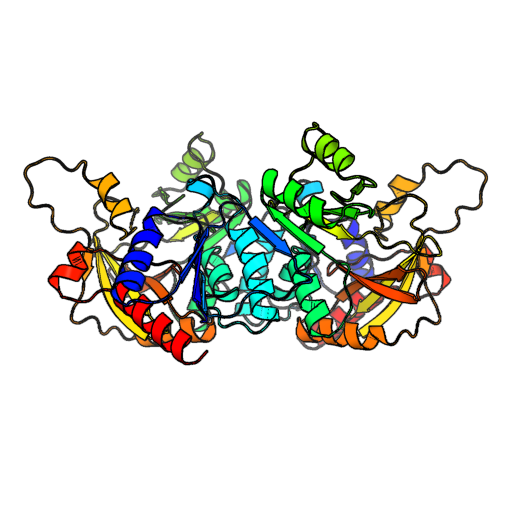 LEU B N 1
ATOM 4131 C CA . LEU B 1 210 ? -2.102 24.594 4.656 1 70.81 210 LEU B CA 1
ATOM 4132 C C . LEU B 1 210 ? -0.654 24.125 4.66 1 70.81 210 LEU B C 1
ATOM 4134 O O . LEU B 1 210 ? -0.102 23.812 5.719 1 70.81 210 LEU B O 1
ATOM 4138 N N . CYS B 1 211 ? -0.012 24.172 3.506 1 71.44 211 CYS B N 1
ATOM 4139 C CA . CYS B 1 211 ? 1.378 23.734 3.455 1 71.44 211 CYS B CA 1
ATOM 4140 C C . CYS B 1 211 ? 2.301 24.766 4.09 1 71.44 211 CYS B C 1
ATOM 4142 O O . CYS B 1 211 ? 2.371 25.906 3.629 1 71.44 211 CYS B O 1
ATOM 4144 N N . PRO B 1 212 ? 3.078 24.422 5.125 1 70.5 212 PRO B N 1
ATOM 4145 C CA . PRO B 1 212 ? 3.959 25.391 5.785 1 70.5 212 PRO B CA 1
ATOM 4146 C C . PRO B 1 212 ? 5.234 25.672 4.992 1 70.5 212 PRO B C 1
ATOM 4148 O O . PRO B 1 212 ? 5.977 26.609 5.312 1 70.5 212 PRO B O 1
ATOM 4151 N N . ALA B 1 213 ? 5.5 24.781 4.02 1 65.5 213 ALA B N 1
ATOM 4152 C CA . ALA B 1 213 ? 6.742 24.969 3.271 1 65.5 213 ALA B CA 1
ATOM 4153 C C . ALA B 1 213 ? 6.812 26.359 2.66 1 65.5 213 ALA B C 1
ATOM 4155 O O . ALA B 1 213 ? 5.816 26.875 2.146 1 65.5 213 ALA B O 1
ATOM 4156 N N . ASP B 1 214 ? 7.949 27.078 2.725 1 62.09 214 ASP B N 1
ATOM 4157 C CA . ASP B 1 214 ? 8.156 28.406 2.16 1 62.09 214 ASP B CA 1
ATOM 4158 C C . ASP B 1 214 ? 7.711 28.469 0.701 1 62.09 214 ASP B C 1
ATOM 4160 O O . ASP B 1 214 ? 7.137 29.469 0.258 1 62.09 214 ASP B O 1
ATOM 4164 N N . ALA B 1 215 ? 8.008 27.406 0.053 1 59.34 215 ALA B N 1
ATOM 4165 C CA . ALA B 1 215 ? 7.711 27.344 -1.374 1 59.34 215 ALA B CA 1
ATOM 4166 C C . ALA B 1 215 ? 6.203 27.406 -1.619 1 59.34 215 ALA B C 1
ATOM 4168 O O . ALA B 1 215 ? 5.758 27.844 -2.686 1 59.34 215 ALA B O 1
ATOM 4169 N N . CYS B 1 216 ? 5.449 26.953 -0.67 1 61.47 216 CYS B N 1
ATOM 4170 C CA . CYS B 1 216 ? 3.994 26.953 -0.79 1 61.47 216 CYS B CA 1
ATOM 4171 C C . CYS B 1 216 ? 3.418 28.328 -0.472 1 61.47 216 CYS B C 1
ATOM 4173 O O . CYS B 1 216 ? 2.289 28.625 -0.858 1 61.47 216 CYS B O 1
ATOM 4175 N N . SER B 1 217 ? 4.062 29.125 0.353 1 50.06 217 SER B N 1
ATOM 4176 C CA . SER B 1 217 ? 3.592 30.438 0.774 1 50.06 217 SER B CA 1
ATOM 4177 C C . SER B 1 217 ? 3.691 31.453 -0.363 1 50.06 217 SER B C 1
ATOM 4179 O O . SER B 1 217 ? 2.918 32.406 -0.418 1 50.06 217 SER B O 1
ATOM 4181 N N . ILE B 1 218 ? 4.57 31.281 -1.246 1 44.62 218 ILE B N 1
ATOM 4182 C CA . ILE B 1 218 ? 4.77 32.25 -2.326 1 44.62 218 ILE B CA 1
ATOM 4183 C C . ILE B 1 218 ? 3.529 32.281 -3.217 1 44.62 218 ILE B C 1
ATOM 4185 O O . ILE B 1 218 ? 3.131 33.344 -3.688 1 44.62 218 ILE B O 1
ATOM 4189 N N . GLU B 1 219 ? 2.932 31.203 -3.275 1 43.47 219 GLU B N 1
ATOM 4190 C CA . GLU B 1 219 ? 1.777 31.234 -4.168 1 43.47 219 GLU B CA 1
ATOM 4191 C C . GLU B 1 219 ? 0.621 32 -3.547 1 43.47 219 GLU B C 1
ATOM 4193 O O . GLU B 1 219 ? -0.26 32.5 -4.258 1 43.47 219 GLU B O 1
ATOM 4198 N N . SER B 1 220 ? 0.668 32.156 -2.215 1 40.59 220 SER B N 1
ATOM 4199 C CA . SER B 1 220 ? -0.404 32.875 -1.554 1 40.59 220 SER B CA 1
ATOM 4200 C C . SER B 1 220 ? -0.091 34.375 -1.487 1 40.59 220 SER B C 1
ATOM 4202 O O . SER B 1 220 ? -0.889 35.156 -0.97 1 40.59 220 SER B O 1
ATOM 4204 N N . LYS B 1 221 ? 1.036 34.906 -1.794 1 39.78 221 LYS B N 1
ATOM 4205 C CA . LYS B 1 221 ? 1.496 36.312 -1.685 1 39.78 221 LYS B CA 1
ATOM 4206 C C . LYS B 1 221 ? 0.647 37.219 -2.543 1 39.78 221 LYS B C 1
ATOM 4208 O O . LYS B 1 221 ? 0.938 38.438 -2.648 1 39.78 221 LYS B O 1
ATOM 4213 N N . PHE B 1 222 ? -0.218 36.812 -3.271 1 35.91 222 PHE B N 1
ATOM 4214 C CA . PHE B 1 222 ? -0.931 37.844 -3.988 1 35.91 222 PHE B CA 1
ATOM 4215 C C . PHE B 1 222 ? -1.901 38.562 -3.061 1 35.91 222 PHE B C 1
ATOM 4217 O O . PHE B 1 222 ? -3.119 38.469 -3.234 1 35.91 222 PHE B O 1
ATOM 4224 N N . CYS B 1 223 ? -1.523 38.688 -1.708 1 34.03 223 CYS B N 1
ATOM 4225 C CA . CYS B 1 223 ? -2.354 39.594 -0.913 1 34.03 223 CYS B CA 1
ATOM 4226 C C . CYS B 1 223 ? -2.125 41.062 -1.315 1 34.03 223 CYS B C 1
ATOM 4228 O O . CYS B 1 223 ? -1 41.438 -1.629 1 34.03 223 CYS B O 1
ATOM 4230 N N . PRO B 1 224 ? -3.137 41.969 -1.277 1 35.69 224 PRO B N 1
ATOM 4231 C CA . PRO B 1 224 ? -2.986 43.406 -1.498 1 35.69 224 PRO B CA 1
ATOM 4232 C C . PRO B 1 224 ? -2.029 44.062 -0.502 1 35.69 224 PRO B C 1
ATOM 4234 O O . PRO B 1 224 ? -1.885 43.594 0.625 1 35.69 224 PRO B O 1
ATOM 4237 N N . VAL B 1 225 ? -1.16 45.219 -0.635 1 43.19 225 VAL B N 1
ATOM 4238 C CA . VAL B 1 225 ? -0.013 46 -0.194 1 43.19 225 VAL B CA 1
ATOM 4239 C C . VAL B 1 225 ? -0.202 46.406 1.262 1 43.19 225 VAL B C 1
ATOM 4241 O O . VAL B 1 225 ? 0.774 46.594 1.995 1 43.19 225 VAL B O 1
ATOM 4244 N N . GLY B 1 226 ? -1.41 46.688 1.886 1 39.16 226 GLY B N 1
ATOM 4245 C CA . GLY B 1 226 ? -1.502 47.594 3.037 1 39.16 226 GLY B CA 1
ATOM 4246 C C . GLY B 1 226 ? -1.533 46.844 4.359 1 39.16 226 GLY B C 1
ATOM 4247 O O . GLY B 1 226 ? -1.492 47.469 5.426 1 39.16 226 GLY B O 1
ATOM 4248 N N . GLU B 1 227 ? -2.186 45.688 4.547 1 39.22 227 GLU B N 1
ATOM 4249 C CA . GLU B 1 227 ? -2.293 45.125 5.879 1 39.22 227 GLU B CA 1
ATOM 4250 C C . GLU B 1 227 ? -1.049 44.312 6.227 1 39.22 227 GLU B C 1
ATOM 4252 O O . GLU B 1 227 ? -0.437 43.688 5.352 1 39.22 227 GLU B O 1
ATOM 4257 N N . GLU B 1 228 ? -0.347 44.656 7.402 1 42.25 228 GLU B N 1
ATOM 4258 C CA . GLU B 1 228 ? 0.775 43.875 7.941 1 42.25 228 GLU B CA 1
ATOM 4259 C C . GLU B 1 228 ? 0.564 42.375 7.754 1 42.25 228 GLU B C 1
ATOM 4261 O O . GLU B 1 228 ? -0.494 41.844 8.094 1 42.25 228 GLU B O 1
ATOM 4266 N N . PRO B 1 229 ? 1.146 41.719 6.844 1 45.91 229 PRO B N 1
ATOM 4267 C CA . PRO B 1 229 ? 0.987 40.312 6.559 1 45.91 229 PRO B CA 1
ATOM 4268 C C . PRO B 1 229 ? 0.979 39.438 7.824 1 45.91 229 PRO B C 1
ATOM 4270 O O . PRO B 1 229 ? 1.928 39.5 8.609 1 45.91 229 PRO B O 1
ATOM 4273 N N . THR B 1 230 ? -0.085 39.531 8.805 1 52.91 230 THR B N 1
ATOM 4274 C CA . THR B 1 230 ? -0.105 38.562 9.875 1 52.91 230 THR B CA 1
ATOM 4275 C C . THR B 1 230 ? 0.36 37.188 9.352 1 52.91 230 THR B C 1
ATOM 4277 O O . THR B 1 230 ? -0.05 36.75 8.273 1 52.91 230 THR B O 1
ATOM 4280 N N . SER B 1 231 ? 1.468 36.688 9.914 1 70.06 231 SER B N 1
ATOM 4281 C CA . SER B 1 231 ? 2.133 35.469 9.477 1 70.06 231 SER B CA 1
ATOM 4282 C C . SER B 1 231 ? 1.196 34.281 9.57 1 70.06 231 SER B C 1
ATOM 4284 O O . SER B 1 231 ? 0.535 34.062 10.594 1 70.06 231 SER B O 1
ATOM 4286 N N . LYS B 1 232 ? 0.776 33.656 8.547 1 83.12 232 LYS B N 1
ATOM 4287 C CA . LYS B 1 232 ? -0.065 32.469 8.391 1 83.12 232 LYS B CA 1
ATOM 4288 C C . LYS B 1 232 ? 0.356 31.359 9.352 1 83.12 232 LYS B C 1
ATOM 4290 O O . LYS B 1 232 ? -0.482 30.594 9.82 1 83.12 232 LYS B O 1
ATOM 4295 N N . PHE B 1 233 ? 1.638 31.438 9.828 1 88.69 233 PHE B N 1
ATOM 4296 C CA . PHE B 1 233 ? 2.188 30.391 10.672 1 88.69 233 PHE B CA 1
ATOM 4297 C C . PHE B 1 233 ? 2.789 30.984 11.945 1 88.69 233 PHE B C 1
ATOM 4299 O O . PHE B 1 233 ? 3.568 31.938 11.883 1 88.69 233 PHE B O 1
ATOM 4306 N N . GLN B 1 234 ? 2.373 30.453 13.141 1 90.75 234 GLN B N 1
ATOM 4307 C CA . GLN B 1 234 ? 2.887 30.891 14.43 1 90.75 234 GLN B CA 1
ATOM 4308 C C . GLN B 1 234 ? 3.203 29.703 15.328 1 90.75 234 GLN B C 1
ATOM 4310 O O . GLN B 1 234 ? 2.316 28.906 15.648 1 90.75 234 GLN B O 1
ATOM 4315 N N . ILE B 1 235 ? 4.422 29.562 15.742 1 93.81 235 ILE B N 1
ATOM 4316 C CA . ILE B 1 235 ? 4.801 28.5 16.656 1 93.81 235 ILE B CA 1
ATOM 4317 C C . ILE B 1 235 ? 4.258 28.797 18.047 1 93.81 235 ILE B C 1
ATOM 4319 O O . ILE B 1 235 ? 4.41 29.906 18.562 1 93.81 235 ILE B O 1
ATOM 4323 N N . CYS B 1 236 ? 3.672 27.781 18.578 1 91.38 236 CYS B N 1
ATOM 4324 C CA . CYS B 1 236 ? 3.074 27.906 19.906 1 91.38 236 CYS B CA 1
ATOM 4325 C C . CYS B 1 236 ? 4.086 27.562 20.984 1 91.38 236 CYS B C 1
ATOM 4327 O O . CYS B 1 236 ? 4.539 26.422 21.078 1 91.38 236 CYS B O 1
ATOM 4329 N N . LYS B 1 237 ? 4.465 28.406 21.891 1 84.88 237 LYS B N 1
ATOM 4330 C CA . LYS B 1 237 ? 5.469 28.203 22.922 1 84.88 237 LYS B CA 1
ATOM 4331 C C . LYS B 1 237 ? 4.949 27.297 24.031 1 84.88 237 LYS B C 1
ATOM 4333 O O . LYS B 1 237 ? 5.719 26.562 24.641 1 84.88 237 LYS B O 1
ATOM 4338 N N . ASP B 1 238 ? 3.674 27.25 24.281 1 84.44 238 ASP B N 1
ATOM 4339 C CA . ASP B 1 238 ? 3.148 26.5 25.422 1 84.44 238 ASP B CA 1
ATOM 4340 C C . ASP B 1 238 ? 2.002 25.594 24.984 1 84.44 238 ASP B C 1
ATOM 4342 O O . ASP B 1 238 ? 0.929 25.594 25.594 1 84.44 238 ASP B O 1
ATOM 4346 N N . PHE B 1 239 ? 2.35 24.844 23.953 1 89.5 239 PHE B N 1
ATOM 4347 C CA . PHE B 1 239 ? 1.337 23.859 23.562 1 89.5 239 PHE B CA 1
ATOM 4348 C C . PHE B 1 239 ? 1.494 22.578 24.359 1 89.5 239 PHE B C 1
ATOM 4350 O O . PHE B 1 239 ? 2.445 21.812 24.141 1 89.5 239 PHE B O 1
ATOM 4357 N N . HIS B 1 240 ? 0.603 22.219 25.359 1 89.56 240 HIS B N 1
ATOM 4358 C CA . HIS B 1 240 ? 0.716 21.078 26.266 1 89.56 240 HIS B CA 1
ATOM 4359 C C . HIS B 1 240 ? -0.528 20.203 26.203 1 89.56 240 HIS B C 1
ATOM 4361 O O . HIS B 1 240 ? -0.882 19.562 27.203 1 89.56 240 HIS B O 1
ATOM 4367 N N . ASP B 1 241 ? -1.135 20.094 25.156 1 93.62 241 ASP B N 1
ATOM 4368 C CA . ASP B 1 241 ? -2.332 19.266 25.047 1 93.62 241 ASP B CA 1
ATOM 4369 C C . ASP B 1 241 ? -2.014 17.797 25.312 1 93.62 241 ASP B C 1
ATOM 4371 O O . ASP B 1 241 ? -0.991 17.281 24.844 1 93.62 241 ASP B O 1
ATOM 4375 N N . PRO B 1 242 ? -2.873 17.094 26.047 1 95.38 242 PRO B N 1
ATOM 4376 C CA . PRO B 1 242 ? -2.648 15.68 26.359 1 95.38 242 PRO B CA 1
ATOM 4377 C C . PRO B 1 242 ? -2.586 14.805 25.109 1 95.38 242 PRO B C 1
ATOM 4379 O O . PRO B 1 242 ? -2.064 13.688 25.172 1 95.38 242 PRO B O 1
ATOM 4382 N N . VAL B 1 243 ? -3.043 15.281 23.969 1 97.25 243 VAL B N 1
ATOM 4383 C CA . VAL B 1 243 ? -3.098 14.484 22.75 1 97.25 243 VAL B CA 1
ATOM 4384 C C . VAL B 1 243 ? -1.682 14.195 22.25 1 97.25 243 VAL B C 1
ATOM 4386 O O . VAL B 1 243 ? -1.463 13.25 21.484 1 97.25 243 VAL B O 1
ATOM 4389 N N . ILE B 1 244 ? -0.703 15 22.703 1 98 244 ILE B N 1
ATOM 4390 C CA . ILE B 1 244 ? 0.678 14.867 22.25 1 98 244 ILE B CA 1
ATOM 4391 C C . ILE B 1 244 ? 1.205 13.477 22.609 1 98 244 ILE B C 1
ATOM 4393 O O . ILE B 1 244 ? 1.854 12.828 21.781 1 98 244 ILE B O 1
ATOM 4397 N N . GLU B 1 245 ? 0.898 13.047 23.766 1 98.19 245 GLU B N 1
ATOM 4398 C CA . GLU B 1 245 ? 1.337 11.719 24.188 1 98.19 245 GLU B CA 1
ATOM 4399 C C . GLU B 1 245 ? 0.736 10.633 23.297 1 98.19 245 GLU B C 1
ATOM 4401 O O . GLU B 1 245 ? 1.409 9.664 22.953 1 98.19 245 GLU B O 1
ATOM 4406 N N . LYS B 1 246 ? -0.512 10.781 22.953 1 98.5 246 LYS B N 1
ATOM 4407 C CA . LYS B 1 246 ? -1.168 9.82 22.062 1 98.5 246 LYS B CA 1
ATOM 4408 C C . LYS B 1 246 ? -0.551 9.852 20.672 1 98.5 246 LYS B C 1
ATOM 4410 O O . LYS B 1 246 ? -0.377 8.812 20.047 1 98.5 246 LYS B O 1
ATOM 4415 N N . TYR B 1 247 ? -0.226 11.094 20.219 1 98.75 247 TYR B N 1
ATOM 4416 C CA . TYR B 1 247 ? 0.441 11.211 18.938 1 98.75 247 TYR B CA 1
ATOM 4417 C C . TYR B 1 247 ? 1.763 10.453 18.938 1 98.75 247 TYR B C 1
ATOM 4419 O O . TYR B 1 247 ? 2.064 9.727 17.984 1 98.75 247 TYR B O 1
ATOM 4427 N N . GLU B 1 248 ? 2.514 10.617 20 1 98.81 248 GLU B N 1
ATOM 4428 C CA . GLU B 1 248 ? 3.791 9.922 20.078 1 98.81 248 GLU B CA 1
ATOM 4429 C C . GLU B 1 248 ? 3.594 8.406 20.078 1 98.81 248 GLU B C 1
ATOM 4431 O O . GLU B 1 248 ? 4.383 7.676 19.469 1 98.81 248 GLU B O 1
ATOM 4436 N N . GLN B 1 249 ? 2.529 7.945 20.703 1 98.81 249 GLN B N 1
ATOM 4437 C CA . GLN B 1 249 ? 2.225 6.52 20.719 1 98.81 249 GLN B CA 1
ATOM 4438 C C . GLN B 1 249 ? 1.856 6.027 19.328 1 98.81 249 GLN B C 1
ATOM 4440 O O . GLN B 1 249 ? 2.287 4.949 18.906 1 98.81 249 GLN B O 1
ATOM 4445 N N . VAL B 1 250 ? 1.05 6.805 18.625 1 98.75 250 VAL B N 1
ATOM 4446 C CA . VAL B 1 250 ? 0.675 6.465 17.25 1 98.75 250 VAL B CA 1
ATOM 4447 C C . VAL B 1 250 ? 1.927 6.371 16.375 1 98.75 250 VAL B C 1
ATOM 4449 O O . VAL B 1 250 ? 2.096 5.41 15.625 1 98.75 250 VAL B O 1
ATOM 4452 N N . LEU B 1 251 ? 2.789 7.395 16.484 1 98.88 251 LEU B N 1
ATOM 4453 C CA . LEU B 1 251 ? 4 7.426 15.68 1 98.88 251 LEU B CA 1
ATOM 4454 C C . LEU B 1 251 ? 4.891 6.227 15.984 1 98.88 251 LEU B C 1
ATOM 4456 O O . LEU B 1 251 ? 5.383 5.559 15.07 1 98.88 251 LEU B O 1
ATOM 4460 N N . LYS B 1 252 ? 5.051 5.922 17.266 1 98.81 252 LYS B N 1
ATOM 4461 C CA . LYS B 1 252 ? 5.871 4.785 17.672 1 98.81 252 LYS B CA 1
ATOM 4462 C C . LYS B 1 252 ? 5.297 3.475 17.141 1 98.81 252 LYS B C 1
ATOM 4464 O O . LYS B 1 252 ? 6.027 2.654 16.578 1 98.81 252 LYS B O 1
ATOM 4469 N N . ALA B 1 253 ? 4.012 3.311 17.266 1 98.56 253 ALA B N 1
ATOM 4470 C CA . ALA B 1 253 ? 3.342 2.074 16.859 1 98.56 253 ALA B CA 1
ATOM 4471 C C . ALA B 1 253 ? 3.412 1.879 15.352 1 98.56 253 ALA B C 1
ATOM 4473 O O . ALA B 1 253 ? 3.295 0.754 14.859 1 98.56 253 ALA B O 1
ATOM 4474 N N . ASN B 1 254 ? 3.605 2.922 14.641 1 98.5 254 ASN B N 1
ATOM 4475 C CA . ASN B 1 254 ? 3.629 2.848 13.18 1 98.5 254 ASN B CA 1
ATOM 4476 C C . ASN B 1 254 ? 5.031 3.1 12.633 1 98.5 254 ASN B C 1
ATOM 4478 O O . ASN B 1 254 ? 5.199 3.303 11.422 1 98.5 254 ASN B O 1
ATOM 4482 N N . ASP B 1 255 ? 6.016 3.113 13.5 1 98.31 255 ASP B N 1
ATOM 4483 C CA . ASP B 1 255 ? 7.422 3.262 13.141 1 98.31 255 ASP B CA 1
ATOM 4484 C C . ASP B 1 255 ? 7.648 4.527 12.32 1 98.31 255 ASP B C 1
ATOM 4486 O O . ASP B 1 255 ? 8.234 4.477 11.234 1 98.31 255 ASP B O 1
ATOM 4490 N N . ILE B 1 256 ? 7.102 5.602 12.797 1 98.81 256 ILE B N 1
ATOM 4491 C CA . ILE B 1 256 ? 7.25 6.91 12.172 1 98.81 256 ILE B CA 1
ATOM 4492 C C . ILE B 1 256 ? 8.117 7.809 13.062 1 98.81 256 ILE B C 1
ATOM 4494 O O . ILE B 1 256 ? 7.809 8 14.242 1 98.81 256 ILE B O 1
ATOM 4498 N N . GLN B 1 257 ? 9.164 8.383 12.5 1 98.88 257 GLN B N 1
ATOM 4499 C CA . GLN B 1 257 ? 10.117 9.141 13.312 1 98.88 257 GLN B CA 1
ATOM 4500 C C . GLN B 1 257 ? 9.992 10.641 13.047 1 98.88 257 GLN B C 1
ATOM 4502 O O . GLN B 1 257 ? 10.305 11.453 13.914 1 98.88 257 GLN B O 1
ATOM 4507 N N . VAL B 1 258 ? 9.602 11.023 11.875 1 98.81 258 VAL B N 1
ATOM 4508 C CA . VAL B 1 258 ? 9.438 12.422 11.508 1 98.81 258 VAL B CA 1
ATOM 4509 C C . VAL B 1 258 ? 8.047 12.648 10.922 1 98.81 258 VAL B C 1
ATOM 4511 O O . VAL B 1 258 ? 7.672 12.008 9.938 1 98.81 258 VAL B O 1
ATOM 4514 N N . ALA B 1 259 ? 7.305 13.562 11.531 1 98.69 259 ALA B N 1
ATOM 4515 C CA . ALA B 1 259 ? 5.949 13.781 11.039 1 98.69 259 ALA B CA 1
ATOM 4516 C C . ALA B 1 259 ? 5.391 15.109 11.531 1 98.69 259 ALA B C 1
ATOM 4518 O O . ALA B 1 259 ? 5.906 15.688 12.492 1 98.69 259 ALA B O 1
ATOM 4519 N N . GLY B 1 260 ? 4.457 15.648 10.852 1 98 260 GLY B N 1
ATOM 4520 C CA . GLY B 1 260 ? 3.533 16.688 11.281 1 98 260 GLY B CA 1
ATOM 4521 C C . GLY B 1 260 ? 2.098 16.203 11.367 1 98 260 GLY B C 1
ATOM 4522 O O . GLY B 1 260 ? 1.564 15.648 10.398 1 98 260 GLY B O 1
ATOM 4523 N N . ILE B 1 261 ? 1.483 16.375 12.539 1 98.44 261 ILE B N 1
ATOM 4524 C CA . ILE B 1 261 ? 0.103 15.945 12.719 1 98.44 261 ILE B CA 1
ATOM 4525 C C . ILE B 1 261 ? -0.801 17.156 12.891 1 98.44 261 ILE B C 1
ATOM 4527 O O . ILE B 1 261 ? -0.516 18.047 13.703 1 98.44 261 ILE B O 1
ATOM 4531 N N . GLU B 1 262 ? -1.854 17.188 12.133 1 96.81 262 GLU B N 1
ATOM 4532 C CA . GLU B 1 262 ? -2.752 18.344 12.141 1 96.81 262 GLU B CA 1
ATOM 4533 C C . GLU B 1 262 ? -4.047 18.031 12.883 1 96.81 262 GLU B C 1
ATOM 4535 O O . GLU B 1 262 ? -4.594 16.938 12.75 1 96.81 262 GLU B O 1
ATOM 4540 N N . CYS B 1 263 ? -4.473 19 13.664 1 97.12 263 CYS B N 1
ATOM 4541 C CA . CYS B 1 263 ? -5.719 18.875 14.406 1 97.12 263 CYS B CA 1
ATOM 4542 C C . CYS B 1 263 ? -6.461 20.203 14.461 1 97.12 263 CYS B C 1
ATOM 4544 O O . CYS B 1 263 ? -5.875 21.266 14.195 1 97.12 263 CYS B O 1
ATOM 4546 N N . ILE B 1 264 ? -7.738 20.078 14.75 1 95.94 264 ILE B N 1
ATOM 4547 C CA . ILE B 1 264 ? -8.625 21.234 14.828 1 95.94 264 ILE B CA 1
ATOM 4548 C C . ILE B 1 264 ? -9.617 21.047 15.977 1 95.94 264 ILE B C 1
ATOM 4550 O O . ILE B 1 264 ? -10.117 19.938 16.203 1 95.94 264 ILE B O 1
ATOM 4554 N N . ARG B 1 265 ? -9.805 22.094 16.719 1 95.06 265 ARG B N 1
ATOM 4555 C CA . ARG B 1 265 ? -10.758 22.062 17.828 1 95.06 265 ARG B CA 1
ATOM 4556 C C . ARG B 1 265 ? -12.07 22.75 17.438 1 95.06 265 ARG B C 1
ATOM 4558 O O . ARG B 1 265 ? -12.07 23.812 16.828 1 95.06 265 ARG B O 1
ATOM 4565 N N . ASP B 1 266 ? -13.188 22.094 17.734 1 94.69 266 ASP B N 1
ATOM 4566 C CA . ASP B 1 266 ? -14.477 22.688 17.391 1 94.69 266 ASP B CA 1
ATOM 4567 C C . ASP B 1 266 ? -14.969 23.609 18.516 1 94.69 266 ASP B C 1
ATOM 4569 O O . ASP B 1 266 ? -14.258 23.828 19.5 1 94.69 266 ASP B O 1
ATOM 4573 N N . LYS B 1 267 ? -16.188 24.141 18.391 1 92.56 267 LYS B N 1
ATOM 4574 C CA . LYS B 1 267 ? -16.75 25.125 19.312 1 92.56 267 LYS B CA 1
ATOM 4575 C C . LYS B 1 267 ? -17 24.516 20.688 1 92.56 267 LYS B C 1
ATOM 4577 O O . LYS B 1 267 ? -16.969 25.219 21.703 1 92.56 267 LYS B O 1
ATOM 4582 N N . ASP B 1 268 ? -17.188 23.234 20.719 1 95.19 268 ASP B N 1
ATOM 4583 C CA . ASP B 1 268 ? -17.469 22.547 21.984 1 95.19 268 ASP B CA 1
ATOM 4584 C C . ASP B 1 268 ? -16.188 22.078 22.656 1 95.19 268 ASP B C 1
ATOM 4586 O O . ASP B 1 268 ? -16.219 21.5 23.75 1 95.19 268 ASP B O 1
ATOM 4590 N N . GLY B 1 269 ? -15.086 22.281 22.047 1 94.25 269 GLY B N 1
ATOM 4591 C CA . GLY B 1 269 ? -13.797 21.953 22.641 1 94.25 269 GLY B CA 1
ATOM 4592 C C . GLY B 1 269 ? -13.273 20.594 22.25 1 94.25 269 GLY B C 1
ATOM 4593 O O . GLY B 1 269 ? -12.195 20.188 22.672 1 94.25 269 GLY B O 1
ATOM 4594 N N . THR B 1 270 ? -14.039 19.906 21.453 1 96.25 270 THR B N 1
ATOM 4595 C CA . THR B 1 270 ? -13.594 18.594 21 1 96.25 270 THR B CA 1
ATOM 4596 C C . THR B 1 270 ? -12.469 18.734 19.969 1 96.25 270 THR B C 1
ATOM 4598 O O . THR B 1 270 ? -12.578 19.516 19.016 1 96.25 270 THR B O 1
ATOM 4601 N N . LEU B 1 271 ? -11.336 18.016 20.219 1 97.38 271 LEU B N 1
ATOM 4602 C CA . LEU B 1 271 ? -10.195 18.047 19.312 1 97.38 271 LEU B CA 1
ATOM 4603 C C . LEU B 1 271 ? -10.297 16.922 18.281 1 97.38 271 LEU B C 1
ATOM 4605 O O . LEU B 1 271 ? -10.438 15.758 18.641 1 97.38 271 LEU B O 1
ATOM 4609 N N . TYR B 1 272 ? -10.258 17.297 17 1 98.06 272 TYR B N 1
ATOM 4610 C CA . TYR B 1 272 ? -10.258 16.344 15.898 1 98.06 272 TYR B CA 1
ATOM 4611 C C . TYR B 1 272 ? -8.906 16.328 15.188 1 98.06 272 TYR B C 1
ATOM 4613 O O . TYR B 1 272 ? -8.391 17.391 14.812 1 98.06 272 TYR B O 1
ATOM 4621 N N . THR B 1 273 ? -8.281 15.195 15.086 1 98.5 273 THR B N 1
ATOM 4622 C CA . THR B 1 273 ? -7.07 15.016 14.289 1 98.5 273 THR B CA 1
ATOM 4623 C C . THR B 1 273 ? -7.414 14.516 12.891 1 98.5 273 THR B C 1
ATOM 4625 O O . THR B 1 273 ? -8.188 13.562 12.742 1 98.5 273 THR B O 1
ATOM 4628 N N . TYR B 1 274 ? -6.832 15.141 11.812 1 96.12 274 TYR B N 1
ATOM 4629 C CA . TYR B 1 274 ? -7.406 14.812 10.516 1 96.12 274 TYR B CA 1
ATOM 4630 C C . TYR B 1 274 ? -6.316 14.609 9.469 1 96.12 274 TYR B C 1
ATOM 4632 O O . TYR B 1 274 ? -6.605 14.352 8.305 1 96.12 274 TYR B O 1
ATOM 4640 N N . ASP B 1 275 ? -5.02 14.625 9.922 1 96.31 275 ASP B N 1
ATOM 4641 C CA . ASP B 1 275 ? -3.961 14.445 8.93 1 96.31 275 ASP B CA 1
ATOM 4642 C C . ASP B 1 275 ? -2.633 14.109 9.602 1 96.31 275 ASP B C 1
ATOM 4644 O O . ASP B 1 275 ? -2.271 14.703 10.617 1 96.31 275 ASP B O 1
ATOM 4648 N N . ILE B 1 276 ? -1.974 13.125 9.125 1 97.81 276 ILE B N 1
ATOM 4649 C CA . ILE B 1 276 ? -0.598 12.789 9.477 1 97.81 276 ILE B CA 1
ATOM 4650 C C . ILE B 1 276 ? 0.306 12.984 8.258 1 97.81 276 ILE B C 1
ATOM 4652 O O . ILE B 1 276 ? 0.189 12.266 7.266 1 97.81 276 ILE B O 1
ATOM 4656 N N . ASN B 1 277 ? 1.177 13.922 8.328 1 96.62 277 ASN B N 1
ATOM 4657 C CA . ASN B 1 277 ? 2.164 14.156 7.281 1 96.62 277 ASN B CA 1
ATOM 4658 C C . ASN B 1 277 ? 3.516 13.547 7.641 1 96.62 277 ASN B C 1
ATOM 4660 O O . ASN B 1 277 ? 4.172 13.992 8.578 1 96.62 277 ASN B O 1
ATOM 4664 N N . THR B 1 278 ? 3.912 12.531 6.859 1 97.5 278 THR B N 1
ATOM 4665 C CA . THR B 1 278 ? 5.195 11.906 7.145 1 97.5 278 THR B CA 1
ATOM 4666 C C . THR B 1 278 ? 6.309 12.547 6.32 1 97.5 278 THR B C 1
ATOM 4668 O O . THR B 1 278 ? 7.473 12.156 6.434 1 97.5 278 THR B O 1
ATOM 4671 N N . ASN B 1 279 ? 6 13.484 5.508 1 94.25 279 ASN B N 1
ATOM 4672 C CA . ASN B 1 279 ? 6.891 14.406 4.812 1 94.25 279 ASN B CA 1
ATOM 4673 C C . ASN B 1 279 ? 6.609 15.852 5.203 1 94.25 279 ASN B C 1
ATOM 4675 O O . ASN B 1 279 ? 6.148 16.641 4.379 1 94.25 279 ASN B O 1
ATOM 4679 N N . THR B 1 280 ? 6.973 16.203 6.352 1 92.88 280 THR B N 1
ATOM 4680 C CA . THR B 1 280 ? 6.617 17.516 6.887 1 92.88 280 THR B CA 1
ATOM 4681 C C . THR B 1 280 ? 7.645 18.562 6.473 1 92.88 280 THR B C 1
ATOM 4683 O O . THR B 1 280 ? 8.82 18.234 6.293 1 92.88 280 THR B O 1
ATOM 4686 N N . ASN B 1 281 ? 7.137 19.734 6.293 1 91.69 281 ASN B N 1
ATOM 4687 C CA . ASN B 1 281 ? 7.941 20.922 6.039 1 91.69 281 ASN B CA 1
ATOM 4688 C C . ASN B 1 281 ? 7.742 21.969 7.121 1 91.69 281 ASN B C 1
ATOM 4690 O O . ASN B 1 281 ? 6.848 21.844 7.961 1 91.69 281 ASN B O 1
ATOM 4694 N N . TYR B 1 282 ? 8.656 22.938 7.09 1 94.31 282 TYR B N 1
ATOM 4695 C CA . TYR B 1 282 ? 8.688 23.906 8.172 1 94.31 282 TYR B CA 1
ATOM 4696 C C . TYR B 1 282 ? 8.688 25.328 7.617 1 94.31 282 TYR B C 1
ATOM 4698 O O . TYR B 1 282 ? 9.125 25.562 6.488 1 94.31 282 TYR B O 1
ATOM 4706 N N . ASN B 1 283 ? 8.172 26.203 8.414 1 91.38 283 ASN B N 1
ATOM 4707 C CA . ASN B 1 283 ? 8.141 27.609 8.039 1 91.38 283 ASN B CA 1
ATOM 4708 C C . ASN B 1 283 ? 9.328 28.375 8.633 1 91.38 283 ASN B C 1
ATOM 4710 O O . ASN B 1 283 ? 9.383 28.578 9.844 1 91.38 283 ASN B O 1
ATOM 4714 N N . SER B 1 284 ? 10.133 28.859 7.762 1 90.44 284 SER B N 1
ATOM 4715 C CA . SER B 1 284 ? 11.391 29.453 8.188 1 90.44 284 SER B CA 1
ATOM 4716 C C . SER B 1 284 ? 11.148 30.719 9.008 1 90.44 284 SER B C 1
ATOM 4718 O O . SER B 1 284 ? 11.852 30.984 9.984 1 90.44 284 SER B O 1
ATOM 4720 N N . GLU B 1 285 ? 10.211 31.516 8.586 1 90.69 285 GLU B N 1
ATOM 4721 C CA . GLU B 1 285 ? 9.93 32.75 9.297 1 90.69 285 GLU B CA 1
ATOM 4722 C C . GLU B 1 285 ? 9.438 32.5 10.711 1 90.69 285 GLU B C 1
ATOM 4724 O O . GLU B 1 285 ? 9.914 33.125 11.672 1 90.69 285 GLU B O 1
ATOM 4729 N N . ALA B 1 286 ? 8.492 31.625 10.805 1 91.06 286 ALA B N 1
ATOM 4730 C CA . ALA B 1 286 ? 7.977 31.266 12.117 1 91.06 286 ALA B CA 1
ATOM 4731 C C . ALA B 1 286 ? 9.078 30.703 13.008 1 91.06 286 ALA B C 1
ATOM 4733 O O . ALA B 1 286 ? 9.156 31.031 14.195 1 91.06 286 ALA B O 1
ATOM 4734 N N . GLU B 1 287 ? 9.938 29.938 12.43 1 94.25 287 GLU B N 1
ATOM 4735 C CA . GLU B 1 287 ? 11.016 29.297 13.18 1 94.25 287 GLU B CA 1
ATOM 4736 C C . GLU B 1 287 ? 12.055 30.312 13.625 1 94.25 287 GLU B C 1
ATOM 4738 O O . GLU B 1 287 ? 12.57 30.25 14.742 1 94.25 287 GLU B O 1
ATOM 4743 N N . GLN B 1 288 ? 12.375 31.219 12.797 1 93.75 288 GLN B N 1
ATOM 4744 C CA . GLN B 1 288 ? 13.352 32.25 13.109 1 93.75 288 GLN B CA 1
ATOM 4745 C C . GLN B 1 288 ? 12.906 33.094 14.312 1 93.75 288 GLN B C 1
ATOM 4747 O O . GLN B 1 288 ? 13.734 33.469 15.141 1 93.75 288 GLN B O 1
ATOM 4752 N N . ARG B 1 289 ? 11.68 33.312 14.445 1 93.12 289 ARG B N 1
ATOM 4753 C CA . ARG B 1 289 ? 11.125 34.156 15.508 1 93.12 289 ARG B CA 1
ATOM 4754 C C . ARG B 1 289 ? 11.352 33.5 16.875 1 93.12 289 ARG B C 1
ATOM 4756 O O . ARG B 1 289 ? 11.516 34.219 17.875 1 93.12 289 ARG B O 1
ATOM 4763 N N . VAL B 1 290 ? 11.383 32.219 16.922 1 93.5 290 VAL B N 1
ATOM 4764 C CA . VAL B 1 290 ? 11.453 31.562 18.219 1 93.5 290 VAL B CA 1
ATOM 4765 C C . VAL B 1 290 ? 12.789 30.844 18.375 1 93.5 290 VAL B C 1
ATOM 4767 O O . VAL B 1 290 ? 13.102 30.328 19.438 1 93.5 290 VAL B O 1
ATOM 4770 N N . GLY B 1 291 ? 13.578 30.766 17.281 1 94.25 291 GLY B N 1
ATOM 4771 C CA . GLY B 1 291 ? 14.883 30.141 17.328 1 94.25 291 GLY B CA 1
ATOM 4772 C C . GLY B 1 291 ? 14.812 28.625 17.391 1 94.25 291 GLY B C 1
ATOM 4773 O O . GLY B 1 291 ? 15.633 27.984 18.047 1 94.25 291 GLY B O 1
ATOM 4774 N N . GLN B 1 292 ? 13.828 28 16.953 1 94.31 292 GLN B N 1
ATOM 4775 C CA . GLN B 1 292 ? 13.656 26.547 16.828 1 94.31 292 GLN B CA 1
ATOM 4776 C C . GLN B 1 292 ? 13.5 26.141 15.359 1 94.31 292 GLN B C 1
ATOM 4778 O O . GLN B 1 292 ? 12.695 26.734 14.633 1 94.31 292 GLN B O 1
ATOM 4783 N N . TYR B 1 293 ? 14.297 25.188 14.875 1 96.69 293 TYR B N 1
ATOM 4784 C CA . TYR B 1 293 ? 14.359 24.859 13.461 1 96.69 293 TYR B CA 1
ATOM 4785 C C . TYR B 1 293 ? 14.117 23.375 13.227 1 96.69 293 TYR B C 1
ATOM 4787 O O . TYR B 1 293 ? 14.961 22.547 13.562 1 96.69 293 TYR B O 1
ATOM 4795 N N . GLY B 1 294 ? 13 23.062 12.633 1 97 294 GLY B N 1
ATOM 4796 C CA . GLY B 1 294 ? 12.602 21.672 12.406 1 97 294 GLY B CA 1
ATOM 4797 C C . GLY B 1 294 ? 13.602 20.891 11.57 1 97 294 GLY B C 1
ATOM 4798 O O . GLY B 1 294 ? 14.07 19.828 11.977 1 97 294 GLY B O 1
ATOM 4799 N N . MET B 1 295 ? 14 21.484 10.43 1 98 295 MET B N 1
ATOM 4800 C CA . MET B 1 295 ? 14.898 20.781 9.523 1 98 295 MET B CA 1
ATOM 4801 C C . MET B 1 295 ? 16.266 20.578 10.156 1 98 295 MET B C 1
ATOM 4803 O O . MET B 1 295 ? 16.938 19.578 9.891 1 98 295 MET B O 1
ATOM 4807 N N . LEU B 1 296 ? 16.672 21.484 10.977 1 98.38 296 LEU B N 1
ATOM 4808 C CA . LEU B 1 296 ? 17.922 21.312 11.719 1 98.38 296 LEU B CA 1
ATOM 4809 C C . LEU B 1 296 ? 17.812 20.109 12.664 1 98.38 296 LEU B C 1
ATOM 4811 O O . LEU B 1 296 ? 18.75 19.312 12.766 1 98.38 296 LEU B O 1
ATOM 4815 N N . GLU B 1 297 ? 16.719 20.016 13.398 1 98.56 297 GLU B N 1
ATOM 4816 C CA . GLU B 1 297 ? 16.516 18.891 14.312 1 98.56 297 GLU B CA 1
ATOM 4817 C C . GLU B 1 297 ? 16.484 17.562 13.562 1 98.56 297 GLU B C 1
ATOM 4819 O O . GLU B 1 297 ? 16.969 16.562 14.062 1 98.56 297 GLU B O 1
ATOM 4824 N N . VAL B 1 298 ? 15.898 17.547 12.367 1 98.75 298 VAL B N 1
ATOM 4825 C CA . VAL B 1 298 ? 15.906 16.359 11.531 1 98.75 298 VAL B CA 1
ATOM 4826 C C . VAL B 1 298 ? 17.344 15.984 11.172 1 98.75 298 VAL B C 1
ATOM 4828 O O . VAL B 1 298 ? 17.734 14.82 11.289 1 98.75 298 VAL B O 1
ATOM 4831 N N . ALA B 1 299 ? 18.109 17 10.727 1 98.81 299 ALA B N 1
ATOM 4832 C CA . ALA B 1 299 ? 19.5 16.75 10.359 1 98.81 299 ALA B CA 1
ATOM 4833 C C . ALA B 1 299 ? 20.297 16.188 11.531 1 98.81 299 ALA B C 1
ATOM 4835 O O . ALA B 1 299 ? 21.078 15.258 11.375 1 98.81 299 ALA B O 1
ATOM 4836 N N . LYS B 1 300 ? 20.094 16.766 12.695 1 98.81 300 LYS B N 1
ATOM 4837 C CA . LYS B 1 300 ? 20.766 16.281 13.891 1 98.81 300 LYS B CA 1
ATOM 4838 C C . LYS B 1 300 ? 20.375 14.844 14.211 1 98.81 300 LYS B C 1
ATOM 4840 O O . LYS B 1 300 ? 21.203 14.039 14.609 1 98.81 300 LYS B O 1
ATOM 4845 N N . TYR B 1 301 ? 19.141 14.578 14.086 1 98.81 301 TYR B N 1
ATOM 4846 C CA . TYR B 1 301 ? 18.625 13.227 14.305 1 98.81 301 TYR B CA 1
ATOM 4847 C C . TYR B 1 301 ? 19.297 12.234 13.367 1 98.81 301 TYR B C 1
ATOM 4849 O O . TYR B 1 301 ? 19.781 11.18 13.797 1 98.81 301 TYR B O 1
ATOM 4857 N N . LEU B 1 302 ? 19.344 12.555 12.086 1 98.81 302 LEU B N 1
ATOM 4858 C CA . LEU B 1 302 ? 19.984 11.695 11.094 1 98.81 302 LEU B CA 1
ATOM 4859 C C . LEU B 1 302 ? 21.469 11.531 11.406 1 98.81 302 LEU B C 1
ATOM 4861 O O . LEU B 1 302 ? 22.031 10.445 11.227 1 98.81 302 LEU B O 1
ATOM 4865 N N . LYS B 1 303 ? 22.078 12.617 11.859 1 98.62 303 LYS B N 1
ATOM 4866 C CA . LYS B 1 303 ? 23.484 12.547 12.289 1 98.62 303 LYS B CA 1
ATOM 4867 C C . LYS B 1 303 ? 23.672 11.508 13.391 1 98.62 303 LYS B C 1
ATOM 4869 O O . LYS B 1 303 ? 24.625 10.719 13.344 1 98.62 303 LYS B O 1
ATOM 4874 N N . SER B 1 304 ? 22.812 11.57 14.352 1 98.56 304 SER B N 1
ATOM 4875 C CA . SER B 1 304 ? 22.922 10.648 15.469 1 98.56 304 SER B CA 1
ATOM 4876 C C . SER B 1 304 ? 22.797 9.195 15.008 1 98.56 304 SER B C 1
ATOM 4878 O O . SER B 1 304 ? 23.469 8.312 15.539 1 98.56 304 SER B O 1
ATOM 4880 N N . LEU B 1 305 ? 21.969 8.961 14.062 1 98.44 305 LEU B N 1
ATOM 4881 C CA . LEU B 1 305 ? 21.781 7.613 13.531 1 98.44 305 LEU B CA 1
ATOM 4882 C C . LEU B 1 305 ? 23 7.188 12.703 1 98.44 305 LEU B C 1
ATOM 4884 O O . LEU B 1 305 ? 23.422 6.031 12.766 1 98.44 305 LEU B O 1
ATOM 4888 N N . LEU B 1 306 ? 23.453 8.141 11.898 1 98 306 LEU B N 1
ATOM 4889 C CA . LEU B 1 306 ? 24.625 7.852 11.078 1 98 306 LEU B CA 1
ATOM 4890 C C . LEU B 1 306 ? 25.812 7.461 11.945 1 98 306 LEU B C 1
ATOM 4892 O O . LEU B 1 306 ? 26.594 6.59 11.57 1 98 306 LEU B O 1
ATOM 4896 N N . SER B 1 307 ? 25.984 8.062 13.094 1 95.88 307 SER B N 1
ATOM 4897 C CA . SER B 1 307 ? 27.078 7.797 14.008 1 95.88 307 SER B CA 1
ATOM 4898 C C . SER B 1 307 ? 27 6.387 14.586 1 95.88 307 SER B C 1
ATOM 4900 O O . SER B 1 307 ? 28 5.832 15.039 1 95.88 307 SER B O 1
ATOM 4902 N N . LEU B 1 308 ? 25.844 5.805 14.633 1 93.5 308 LEU B N 1
ATOM 4903 C CA . LEU B 1 308 ? 25.641 4.461 15.156 1 93.5 308 LEU B CA 1
ATOM 4904 C C . LEU B 1 308 ? 25.906 3.41 14.086 1 93.5 308 LEU B C 1
ATOM 4906 O O . LEU B 1 308 ? 25.984 2.215 14.383 1 93.5 308 LEU B O 1
ATOM 4910 N N . GLU B 1 309 ? 25.844 3.842 12.828 1 89.06 309 GLU B N 1
ATOM 4911 C CA . GLU B 1 309 ? 26.062 2.928 11.711 1 89.06 309 GLU B CA 1
ATOM 4912 C C . GLU B 1 309 ? 27.562 2.621 11.539 1 89.06 309 GLU B C 1
ATOM 4914 O O . GLU B 1 309 ? 28.406 3.453 11.859 1 89.06 309 GLU B O 1
#

Radius of gyration: 25.77 Å; Cα contacts (8 Å, |Δi|>4): 1230; chains: 2; bounding box: 61×85×60 Å

Solvent-accessible surface area (backbone atoms only — not comparable to full-atom values): 33109 Å² total; per-residue (Å²): 134,71,30,37,37,42,34,28,69,51,66,82,72,46,49,59,43,52,53,38,28,55,73,68,68,50,61,66,45,86,43,62,34,68,43,43,66,44,57,70,78,50,82,75,85,73,47,33,35,40,41,42,60,49,43,38,34,49,82,76,74,22,67,42,23,56,52,51,48,48,50,51,36,47,57,40,52,70,71,66,49,52,58,42,28,35,61,58,26,48,51,34,33,46,21,49,62,50,38,49,45,52,41,43,74,68,71,43,49,52,62,54,36,31,42,18,26,53,70,69,34,40,55,57,54,44,58,78,42,66,95,38,52,30,27,35,30,32,33,41,38,46,67,44,45,62,58,43,82,34,71,45,65,68,56,50,53,54,43,63,74,38,91,77,47,72,80,37,89,55,45,36,40,30,40,29,53,59,77,62,42,80,52,61,47,36,38,36,39,32,30,47,81,37,35,84,71,48,32,31,39,35,56,38,81,86,49,70,69,72,56,48,30,61,81,56,47,59,75,64,60,83,60,79,92,80,63,79,78,74,68,55,49,41,65,42,91,81,73,76,62,75,60,55,61,48,49,34,50,46,27,55,77,46,56,28,29,45,33,28,36,32,33,40,44,29,76,86,64,53,62,29,43,79,47,62,34,47,53,60,64,56,39,63,69,42,22,62,76,72,73,51,57,65,50,49,52,45,39,52,51,51,49,58,52,50,73,70,105,132,71,30,36,36,42,34,28,69,48,65,85,73,45,50,60,44,52,52,38,27,54,74,69,68,50,59,67,44,84,42,61,34,68,43,43,66,43,57,71,77,50,83,74,83,73,48,34,35,39,40,42,59,50,44,40,34,50,80,74,75,20,67,41,23,55,51,51,48,48,49,50,38,46,56,39,50,70,72,66,48,54,57,43,29,34,60,60,26,48,52,34,34,46,20,48,61,50,38,49,44,52,40,44,73,68,72,43,49,52,61,54,37,32,43,18,27,52,70,68,35,40,56,58,54,42,60,78,40,68,95,37,52,29,28,34,31,32,34,40,39,46,68,45,44,60,56,44,82,34,70,46,64,67,56,48,53,54,42,63,75,37,91,77,49,72,80,37,88,55,46,35,40,30,40,30,54,60,76,59,42,80,54,62,48,35,38,36,39,33,29,47,81,36,35,84,70,51,32,30,39,34,56,36,81,88,50,69,69,73,55,49,30,60,80,54,48,61,76,62,59,82,60,80,92,79,65,80,77,73,69,54,51,41,64,43,91,81,75,74,63,76,62,54,62,48,48,35,49,48,27,56,77,44,56,29,28,45,33,29,37,33,34,39,44,31,76,87,63,54,62,31,44,79,48,63,33,46,54,62,65,55,39,62,70,42,22,62,76,72,74,50,56,65,51,50,52,46,40,51,52,52,49,57,52,49,71,73,102

Foldseek 3Di:
DAAEEEEEADCLFCVLLVVLLVVVPGHYDYHHPLDDDDDLVDADDAHAYEYQYALASVVVVSLCSLVVQLVVLVSCVVNPHHYACGNLNSVVRFFLVVVVVLLVVLPAAAFDKDKDFDPVRVLVVCVVQAQAKKWKDARRHPQCPRTDIDRHSVVVVVCCPDPNDDQHSVRIMMIGGDFAAPAQWKKKWWFAQLATQWIKIAGQPPHDRGAQRPVSCVVVPPDDDPDPPPDRIATDPDDDDPCRVSSSVSCVVSSHGTWIWMWGAHPVGRIHTRDINSNHGHHPVNCVVVVHDRSNSNSVRSVVVRVVD/DAAEEEEEADCLFCVLLVVLLVVVPGHYDYHHPLDDDDDLVDADDAAAYEYQYALASVVVVSLCSLVVQLVVLVSCVVNPHHYACGNLNSVVRFFLVVVVVLLVVLPAAAFDKDKDFDDVRVLVVCVVQAQAKKWKDARRHPQCPRTDIDRHSVVVVVCCPDPNDDQHSVRIMMIGGDFAAPAQWKKKWWFAQLATQWIKIAGQPPHDRGAQRPVSVVVVPPDDDPDPPPDRIATDPDDDDPCRVSSSVSCVVSSHGTWMWMWGAHPVGRIHTRDIRSNHGHHPVNCVVVVHDRSSSNSVRSVVVRVVD

InterPro domains:
  IPR011761 ATP-grasp fold [PS50975] (100-306)

Sequence (618 aa):
MKKIYVIHENDEWTVHLFKRLEELGLPYEDWHLRSGSIKLHEAPPEGVFYNRMSASSHTRGHRYAPELAGAVLAWLERHGRTVINGSRALQLEVSKVNQYMALETFGITTPKTIVAVGIKELFDAAASFEGQAFITKHNRAGKGLGVQLFQHISALKEYVESDEFEEPVDGITLLQQYIQAPEPYITRCEFVGGAFLYAVRVDTSEGFELCPADACSIESKFCPVGEEPTSKFQICKDFHDPVIEKYEQVLKANDIQVAGIECIRDKDGTLYTYDINTNTNYNSEAEQRVGQYGMLEVAKYLKSLLSLEMKKIYVIHENDEWTVHLFKRLEELGLPYEDWHLRSGSIKLHEAPPEGVFYNRMSASSHTRGHRYAPELAGAVLAWLERHGRTVINGSRALQLEVSKVNQYMALETFGITTPKTIVAVGIKELFDAAASFEGQAFITKHNRAGKGLGVQLFQHISALKEYVESDEFEEPVDGITLLQQYIQAPEPYITRCEFVGGAFLYAVRVDTSEGFELCPADACSIESKFCPVGEEPTSKFQICKDFHDPVIEKYEQVLKANDIQVAGIECIRDKDGTLYTYDINTNTNYNSEAEQRVGQYGMLEVAKYLKSLLSLE

pLDDT: mean 91.73, std 13.07, range [34.03, 98.94]